Protein AF-A0A2G9TX08-F1 (afdb_monomer_lite)

Structure (mmCIF, N/CA/C/O backbone):
data_AF-A0A2G9TX08-F1
#
_entry.id   AF-A0A2G9TX08-F1
#
loop_
_atom_site.group_PDB
_atom_site.id
_atom_site.type_symbol
_atom_site.label_atom_id
_atom_site.label_alt_id
_atom_site.label_comp_id
_atom_site.label_asym_id
_atom_site.label_entity_id
_atom_site.label_seq_id
_atom_site.pdbx_PDB_ins_code
_atom_site.Cartn_x
_atom_site.Cartn_y
_atom_site.Cartn_z
_atom_site.occupancy
_atom_site.B_iso_or_equiv
_atom_site.auth_seq_id
_atom_site.auth_comp_id
_atom_site.auth_asym_id
_atom_site.auth_atom_id
_atom_site.pdbx_PDB_model_num
ATOM 1 N N . MET A 1 1 ? -85.933 -16.793 65.137 1.00 35.66 1 MET A N 1
ATOM 2 C CA . MET A 1 1 ? -84.824 -17.596 64.568 1.00 35.66 1 MET A CA 1
ATOM 3 C C . MET A 1 1 ? -83.560 -16.739 64.483 1.00 35.66 1 MET A C 1
ATOM 5 O O . MET A 1 1 ? -83.679 -15.521 64.535 1.00 35.66 1 MET A O 1
ATOM 9 N N . LEU A 1 2 ? -82.386 -17.382 64.434 1.00 29.38 2 LEU A N 1
ATOM 10 C CA . LEU A 1 2 ? -81.025 -16.798 64.407 1.00 29.38 2 LEU A CA 1
ATOM 11 C C . LEU A 1 2 ? -80.856 -15.739 63.287 1.00 29.38 2 LEU A C 1
ATOM 13 O O . LEU A 1 2 ? -81.513 -15.884 62.264 1.00 29.38 2 LEU A O 1
ATOM 17 N N . THR A 1 3 ? -80.125 -14.612 63.359 1.00 31.31 3 THR A N 1
ATOM 18 C CA . THR A 1 3 ? -78.886 -14.117 64.031 1.00 31.31 3 THR A CA 1
ATOM 19 C C . THR A 1 3 ? -77.542 -14.319 63.291 1.00 31.31 3 THR A C 1
ATOM 21 O O . THR A 1 3 ? -77.166 -15.434 62.957 1.00 31.31 3 THR A O 1
ATOM 24 N N . ARG A 1 4 ? -76.768 -13.208 63.199 1.00 29.50 4 ARG A N 1
ATOM 25 C CA . ARG A 1 4 ? -75.303 -13.067 62.929 1.00 29.50 4 ARG A CA 1
ATOM 26 C C . ARG A 1 4 ? -74.755 -13.414 61.516 1.00 29.50 4 ARG A C 1
ATOM 28 O O . ARG A 1 4 ? -75.403 -14.120 60.770 1.00 29.50 4 ARG A O 1
ATOM 35 N N . SER A 1 5 ? -73.528 -13.020 61.104 1.00 29.58 5 SER A N 1
ATOM 36 C CA . SER A 1 5 ? -72.662 -11.830 61.362 1.00 29.58 5 SER A CA 1
ATOM 37 C C . SER A 1 5 ? -71.305 -11.946 60.609 1.00 29.58 5 SER A C 1
ATOM 39 O O . SER A 1 5 ? -70.782 -13.043 60.487 1.00 29.58 5 SER A O 1
ATOM 41 N N . LYS A 1 6 ? -70.678 -10.800 60.277 1.00 34.03 6 LYS A N 1
ATOM 42 C CA . LYS A 1 6 ? -69.210 -10.529 60.253 1.00 34.03 6 LYS A CA 1
ATOM 43 C C . LYS A 1 6 ? -68.231 -11.185 59.235 1.00 34.03 6 LYS A C 1
ATOM 45 O O . LYS A 1 6 ? -67.780 -12.306 59.393 1.00 34.03 6 LYS A O 1
ATOM 50 N N . THR A 1 7 ? -67.714 -10.313 58.355 1.00 31.27 7 THR A N 1
ATOM 51 C CA . THR A 1 7 ? -66.289 -9.904 58.164 1.00 31.27 7 THR A CA 1
ATOM 52 C C . THR A 1 7 ? -65.115 -10.894 57.987 1.00 31.27 7 THR A C 1
ATOM 54 O O . THR A 1 7 ? -64.834 -11.693 58.869 1.00 31.27 7 THR A O 1
ATOM 57 N N . LYS A 1 8 ? -64.245 -10.504 57.028 1.00 33.94 8 LYS A N 1
ATOM 58 C CA . LYS A 1 8 ? -62.774 -10.709 56.915 1.00 33.94 8 LYS A CA 1
ATOM 59 C C . LYS A 1 8 ? -62.247 -12.115 56.581 1.00 33.94 8 LYS A C 1
ATOM 61 O O . LYS A 1 8 ? -62.341 -13.030 57.383 1.00 33.94 8 LYS A O 1
ATOM 66 N N . ASN A 1 9 ? -61.431 -12.174 55.522 1.00 36.00 9 ASN A N 1
ATOM 67 C CA . ASN A 1 9 ? -60.083 -12.745 55.638 1.00 36.00 9 ASN A CA 1
ATOM 68 C C . ASN A 1 9 ? -59.109 -12.107 54.629 1.00 36.00 9 ASN A C 1
ATOM 70 O O . ASN A 1 9 ? -59.187 -12.339 53.428 1.00 36.00 9 ASN A O 1
ATOM 74 N N . ALA A 1 10 ? -58.191 -11.277 55.135 1.00 36.75 10 ALA A N 1
ATOM 75 C CA . ALA A 1 10 ? -57.153 -10.581 54.362 1.00 36.75 10 ALA A CA 1
ATOM 76 C C . ALA A 1 10 ? -55.780 -11.279 54.494 1.00 36.75 10 ALA A C 1
ATOM 78 O O . ALA A 1 10 ? -54.740 -10.629 54.525 1.00 36.75 10 ALA A O 1
ATOM 79 N N . SER A 1 11 ? -55.788 -12.604 54.648 1.00 38.69 11 SER A N 1
ATOM 80 C CA . SER A 1 11 ? -54.646 -13.413 55.100 1.00 38.69 11 SER A CA 1
ATOM 81 C C . SER A 1 11 ? -53.887 -14.137 53.980 1.00 38.69 11 SER A C 1
ATOM 83 O O . SER A 1 11 ? -52.710 -14.441 54.148 1.00 38.69 11 SER A O 1
ATOM 85 N N . LEU A 1 12 ? -54.510 -14.370 52.819 1.00 37.16 12 LEU A N 1
ATOM 86 C CA . LEU A 1 12 ? -53.897 -15.138 51.722 1.00 37.16 12 LEU A CA 1
ATOM 87 C C . LEU A 1 12 ? -52.851 -14.360 50.905 1.00 37.16 12 LEU A C 1
ATOM 89 O O . LEU A 1 12 ? -51.905 -14.963 50.409 1.00 37.16 12 LEU A O 1
ATOM 93 N N . LEU A 1 13 ? -52.959 -13.029 50.807 1.00 38.59 13 LEU A N 1
ATOM 94 C CA . LEU A 1 13 ? -51.981 -12.221 50.060 1.00 38.59 13 LEU A CA 1
ATOM 95 C C . LEU A 1 13 ? -50.681 -11.968 50.849 1.00 38.59 13 LEU A C 1
ATOM 97 O O . LEU A 1 13 ? -49.645 -11.694 50.254 1.00 38.59 13 LEU A O 1
ATOM 101 N N . PHE A 1 14 ? -50.722 -12.065 52.182 1.00 36.84 14 PHE A N 1
ATOM 102 C CA . PHE A 1 14 ? -49.562 -11.790 53.039 1.00 36.84 14 PHE A CA 1
ATOM 103 C C . PHE A 1 14 ? -48.620 -12.999 53.165 1.00 36.84 14 PHE A C 1
ATOM 105 O O . PHE A 1 14 ? -47.408 -12.829 53.270 1.00 36.84 14 PHE A O 1
ATOM 112 N N . LEU A 1 15 ? -49.153 -14.225 53.092 1.00 35.34 15 LEU A N 1
ATOM 113 C CA . LEU A 1 15 ? -48.360 -15.459 53.183 1.00 35.34 15 LEU A CA 1
ATOM 114 C C . LEU A 1 15 ? -47.518 -15.734 51.924 1.00 35.34 15 LEU A C 1
ATOM 116 O O . LEU A 1 15 ? -46.418 -16.269 52.036 1.00 35.34 15 LEU A O 1
ATOM 120 N N . ALA A 1 16 ? -47.969 -15.295 50.744 1.00 38.03 16 ALA A N 1
ATOM 121 C CA . ALA A 1 16 ? -47.205 -15.423 49.499 1.00 38.03 16 ALA A CA 1
ATOM 122 C C . ALA A 1 16 ? -45.950 -14.522 49.445 1.00 38.03 16 ALA A C 1
ATOM 124 O O . ALA A 1 16 ? -45.024 -14.805 48.691 1.00 38.03 16 ALA A O 1
ATOM 125 N N . ILE A 1 17 ? -45.903 -13.448 50.244 1.00 39.66 17 ILE A N 1
ATOM 126 C CA . ILE A 1 17 ? -44.791 -12.480 50.257 1.00 39.66 17 ILE A CA 1
ATOM 127 C C . ILE A 1 17 ? -43.655 -12.933 51.193 1.00 39.66 17 ILE A C 1
ATOM 129 O O . ILE A 1 17 ? -42.495 -12.605 50.961 1.00 39.66 17 ILE A O 1
ATOM 133 N N . VAL A 1 18 ? -43.959 -13.725 52.227 1.00 34.97 18 VAL A N 1
ATOM 134 C CA . VAL A 1 18 ? -42.965 -14.181 53.219 1.00 34.97 18 VAL A CA 1
ATOM 135 C C . VAL A 1 18 ? -42.190 -15.421 52.743 1.00 34.97 18 VAL A C 1
ATOM 137 O O . VAL A 1 18 ? -41.016 -15.572 53.072 1.00 34.97 18 VAL A O 1
ATOM 140 N N . ALA A 1 19 ? -42.795 -16.273 51.908 1.00 32.84 19 ALA A N 1
ATOM 141 C CA . ALA A 1 19 ? -42.198 -17.537 51.459 1.00 32.84 19 ALA A CA 1
ATOM 142 C C . ALA A 1 19 ? -40.982 -17.402 50.510 1.00 32.84 19 ALA A C 1
ATOM 144 O O . ALA A 1 19 ? -40.309 -18.393 50.250 1.00 32.84 19 ALA A O 1
ATOM 145 N N . VAL A 1 20 ? -40.678 -16.199 50.005 1.00 35.81 20 VAL A N 1
ATOM 146 C CA . VAL A 1 20 ? -39.553 -15.943 49.073 1.00 35.81 20 VAL A CA 1
ATOM 147 C C . VAL A 1 20 ? -38.350 -15.276 49.774 1.00 35.81 20 VAL A C 1
ATOM 149 O O . VAL A 1 20 ? -37.305 -15.074 49.167 1.00 35.81 20 VAL A O 1
ATOM 152 N N . ILE A 1 21 ? -38.454 -14.956 51.071 1.00 34.09 21 ILE A N 1
ATOM 153 C CA . ILE A 1 21 ? -37.429 -14.180 51.802 1.00 34.09 21 ILE A CA 1
ATOM 154 C C . ILE A 1 21 ? -36.382 -15.070 52.512 1.00 34.09 21 ILE A C 1
ATOM 156 O O . ILE A 1 21 ? -35.344 -14.569 52.940 1.00 34.09 21 ILE A O 1
ATOM 160 N N . VAL A 1 22 ? -36.579 -16.394 52.590 1.00 32.12 22 VAL A N 1
ATOM 161 C CA . VAL A 1 22 ? -35.654 -17.318 53.286 1.00 32.12 22 VAL A CA 1
ATOM 162 C C . VAL A 1 22 ? -35.057 -18.359 52.333 1.00 32.12 22 VAL A C 1
ATOM 164 O O . VAL A 1 22 ? -35.366 -19.545 52.370 1.00 32.12 22 VAL A O 1
ATOM 167 N N . SER A 1 23 ? -34.165 -17.895 51.462 1.00 34.34 23 SER A N 1
ATOM 168 C CA . SER A 1 23 ? -33.166 -18.711 50.749 1.00 34.34 23 SER A CA 1
ATOM 169 C C . SER A 1 23 ? -31.952 -17.829 50.449 1.00 34.34 23 SER A C 1
ATOM 171 O O . SER A 1 23 ? -31.636 -17.523 49.303 1.00 34.34 23 SER A O 1
ATOM 173 N N . GLY A 1 24 ? -31.334 -17.309 51.511 1.00 31.78 24 GLY A N 1
ATOM 174 C CA . GLY A 1 24 ? -30.224 -16.370 51.392 1.00 31.78 24 GLY A CA 1
ATOM 175 C C . GLY A 1 24 ? -28.924 -17.061 50.989 1.00 31.78 24 GLY A C 1
ATOM 176 O O . GLY A 1 24 ? -28.451 -17.934 51.709 1.00 31.78 24 GLY A O 1
ATOM 177 N N . CYS A 1 25 ? -28.312 -16.599 49.898 1.00 25.61 25 CYS A N 1
ATOM 178 C CA . CYS A 1 25 ? -26.883 -16.768 49.648 1.00 25.61 25 CYS A CA 1
ATOM 179 C C . CYS A 1 25 ? -26.328 -15.550 48.887 1.00 25.61 25 CYS A C 1
ATOM 181 O O . CYS A 1 25 ? -26.504 -15.428 47.684 1.00 25.61 25 CYS A O 1
ATOM 183 N N . ASN A 1 26 ? -25.699 -14.658 49.657 1.00 29.59 26 ASN A N 1
ATOM 184 C CA . ASN A 1 26 ? -24.577 -13.751 49.369 1.00 29.59 26 ASN A CA 1
ATOM 185 C C . ASN A 1 26 ? -24.415 -13.049 47.998 1.00 29.59 26 ASN A C 1
ATOM 187 O O . ASN A 1 26 ? -24.447 -13.622 46.919 1.00 29.59 26 ASN A O 1
ATOM 191 N N . ALA A 1 27 ? -24.080 -11.766 48.107 1.00 32.84 27 ALA A N 1
ATOM 192 C CA . ALA A 1 27 ? -23.813 -10.797 47.048 1.00 32.84 27 ALA A CA 1
ATOM 193 C C . ALA A 1 27 ? -22.311 -10.595 46.738 1.00 32.84 27 ALA A C 1
ATOM 195 O O . ALA A 1 27 ? -21.578 -10.484 47.718 1.00 32.84 27 ALA A O 1
ATOM 196 N N . SER A 1 28 ? -21.891 -10.368 45.466 1.00 33.25 28 SER A N 1
ATOM 197 C CA . SER A 1 28 ? -20.839 -9.367 45.087 1.00 33.25 28 SER A CA 1
ATOM 198 C C . SER A 1 28 ? -20.455 -9.242 43.573 1.00 33.25 28 SER A C 1
ATOM 200 O O . SER A 1 28 ? -20.290 -10.241 42.880 1.00 33.25 28 SER A O 1
ATOM 202 N N . ASP A 1 29 ? -20.203 -7.987 43.128 1.00 29.42 29 ASP A N 1
ATOM 203 C CA . ASP A 1 29 ? -19.633 -7.400 41.859 1.00 29.42 29 ASP A CA 1
ATOM 204 C C . ASP A 1 29 ? -20.434 -6.876 40.606 1.00 29.42 29 ASP A C 1
ATOM 206 O O . ASP A 1 29 ? -20.090 -7.205 39.479 1.00 29.42 29 ASP A O 1
ATOM 210 N N . ALA A 1 30 ? -21.435 -5.974 40.701 1.00 37.84 30 ALA A N 1
ATOM 211 C CA . ALA A 1 30 ? -22.113 -5.351 39.550 1.00 37.84 30 ALA A CA 1
ATOM 212 C C . ALA A 1 30 ? -21.358 -4.094 39.141 1.00 37.84 30 ALA A C 1
ATOM 214 O O . ALA A 1 30 ? -21.137 -3.183 39.944 1.00 37.84 30 ALA A O 1
ATOM 215 N N . ALA A 1 31 ? -21.000 -4.047 37.864 1.00 37.88 31 ALA A N 1
ATOM 216 C CA . ALA A 1 31 ? -20.229 -2.962 37.296 1.00 37.88 31 ALA A CA 1
ATOM 217 C C . ALA A 1 31 ? -20.946 -1.610 37.442 1.00 37.88 31 ALA A C 1
ATOM 219 O O . ALA A 1 31 ? -22.091 -1.437 37.014 1.00 37.88 31 ALA A O 1
ATOM 220 N N . ILE A 1 32 ? -20.223 -0.609 37.954 1.00 46.59 32 ILE A N 1
ATOM 221 C CA . ILE A 1 32 ? -20.614 0.794 37.805 1.00 46.59 32 ILE A CA 1
ATOM 222 C C . ILE A 1 32 ? -20.633 1.088 36.305 1.00 46.59 32 ILE A C 1
ATOM 224 O O . ILE A 1 32 ? -19.588 1.169 35.658 1.00 46.59 32 ILE A O 1
ATOM 228 N N . ASN A 1 33 ? -21.832 1.224 35.742 1.00 57.09 33 ASN A N 1
ATOM 229 C CA . ASN A 1 33 ? -22.000 1.452 34.318 1.00 57.09 33 ASN A CA 1
ATOM 230 C C . ASN A 1 33 ? -21.552 2.878 33.953 1.00 57.09 33 ASN A C 1
ATOM 232 O O . ASN A 1 33 ? -22.323 3.835 34.016 1.00 57.09 33 ASN A O 1
ATOM 236 N N . THR A 1 34 ? -20.285 3.008 33.561 1.00 70.38 34 THR A N 1
ATOM 237 C CA . THR A 1 34 ? -19.674 4.252 33.073 1.00 70.38 34 THR A CA 1
ATOM 238 C C . THR A 1 34 ? -20.111 4.615 31.651 1.00 70.38 34 THR A C 1
ATOM 240 O O . THR A 1 34 ? -19.678 5.642 31.126 1.00 70.38 34 THR A O 1
ATOM 243 N N . LYS A 1 35 ? -20.983 3.823 31.012 1.00 76.12 35 LYS A N 1
ATOM 244 C CA . LYS A 1 35 ? -21.554 4.152 29.704 1.00 76.12 35 LYS A CA 1
ATOM 245 C C . LYS A 1 35 ? -22.527 5.327 29.833 1.00 76.12 35 LYS A C 1
ATOM 247 O O . LYS A 1 35 ? -23.321 5.398 30.772 1.00 76.12 35 LYS A O 1
ATOM 252 N N . CYS A 1 36 ? -22.494 6.260 28.887 1.00 74.81 36 CYS A N 1
ATOM 253 C CA . CYS A 1 36 ? -23.389 7.407 28.903 1.00 74.81 36 CYS A CA 1
ATOM 254 C C . CYS A 1 36 ? -24.855 6.970 28.782 1.00 74.81 36 CYS A C 1
ATOM 256 O O . CYS A 1 36 ? -25.166 6.075 27.990 1.00 74.81 36 CYS A O 1
ATOM 258 N N . PRO A 1 37 ? -25.777 7.642 29.497 1.00 74.00 37 PRO A N 1
ATOM 259 C CA . PRO A 1 37 ? -27.200 7.388 29.352 1.00 74.00 37 PRO A CA 1
ATOM 260 C C . PRO A 1 37 ? -27.654 7.649 27.908 1.00 74.00 37 PRO A C 1
ATOM 262 O O . PRO A 1 37 ? -27.184 8.572 27.230 1.00 74.00 37 PRO A O 1
ATOM 265 N N . THR A 1 38 ? -28.587 6.823 27.443 1.00 65.00 38 THR A N 1
ATOM 266 C CA . THR A 1 38 ? -29.202 6.907 26.109 1.00 65.00 38 THR A CA 1
ATOM 267 C C . THR A 1 38 ? -30.259 8.010 26.004 1.00 65.00 38 THR A C 1
ATOM 269 O O . THR A 1 38 ? -30.729 8.290 24.905 1.00 65.00 38 THR A O 1
ATOM 272 N N . SER A 1 39 ? -30.613 8.669 27.114 1.00 59.59 39 SER A N 1
ATOM 273 C CA . SER A 1 39 ? -31.535 9.805 27.125 1.00 59.59 39 SER A CA 1
ATOM 274 C C . SER A 1 39 ? -30.992 10.986 26.313 1.00 59.59 39 SER A C 1
ATOM 276 O O . SER A 1 39 ? -29.858 11.435 26.488 1.00 59.59 39 SER A O 1
ATOM 278 N N . ILE A 1 40 ? -31.838 11.495 25.417 1.00 54.06 40 ILE A N 1
ATOM 279 C CA . ILE A 1 40 ? -31.520 12.575 24.469 1.00 54.06 40 ILE A CA 1
ATOM 280 C C . ILE A 1 40 ? -31.445 13.949 25.172 1.00 54.06 40 ILE A C 1
ATOM 282 O O . ILE A 1 40 ? -30.819 14.869 24.660 1.00 54.06 40 ILE A O 1
ATOM 286 N N . SER A 1 41 ? -32.034 14.085 26.366 1.00 52.31 41 SER A N 1
ATOM 287 C CA . SER A 1 41 ? -32.156 15.347 27.114 1.00 52.31 41 SER A CA 1
ATOM 288 C C . SER A 1 41 ? -30.873 15.855 27.786 1.00 52.31 41 SER A C 1
ATOM 290 O O . SER A 1 41 ? -30.861 16.982 28.273 1.00 52.31 41 SER A O 1
ATOM 292 N N . ILE A 1 42 ? -29.801 15.059 27.843 1.00 60.66 42 ILE A N 1
ATOM 293 C CA . ILE A 1 42 ? -28.579 15.413 28.581 1.00 60.66 42 ILE A CA 1
ATOM 294 C C . ILE A 1 42 ? -27.521 15.952 27.616 1.00 60.66 42 ILE A C 1
ATOM 296 O O . ILE A 1 42 ? -27.054 15.233 26.729 1.00 60.66 42 ILE A O 1
ATOM 300 N N . VAL A 1 43 ? -27.095 17.201 27.831 1.00 62.12 43 VAL A N 1
ATOM 301 C CA . VAL A 1 43 ? -26.018 17.840 27.061 1.00 62.12 43 VAL A CA 1
ATOM 302 C C . VAL A 1 43 ? -24.696 17.110 27.325 1.00 62.12 43 VAL A C 1
ATOM 304 O O . VAL A 1 43 ? -24.166 17.124 28.434 1.00 62.12 43 VAL A O 1
ATOM 307 N N . LYS A 1 44 ? -24.162 16.458 26.288 1.00 71.88 44 LYS A N 1
ATOM 308 C CA . LYS A 1 44 ? -22.901 15.703 26.320 1.00 71.88 44 LYS A CA 1
ATOM 309 C C . LYS A 1 44 ? -21.770 16.571 25.778 1.00 71.88 44 LYS A C 1
ATOM 311 O O . LYS A 1 44 ? -21.669 16.760 24.568 1.00 71.88 44 LYS A O 1
ATOM 316 N N . LYS A 1 45 ? -20.890 17.064 26.652 1.00 76.56 45 LYS A N 1
ATOM 317 C CA . LYS A 1 45 ? -19.656 17.742 26.235 1.00 76.56 45 LYS A CA 1
ATOM 318 C C . LYS A 1 45 ? -18.565 16.695 26.031 1.00 76.56 45 LYS A C 1
ATOM 320 O O . LYS A 1 45 ? -17.958 16.250 27.001 1.00 76.56 45 LYS A O 1
ATOM 325 N N . ILE A 1 46 ? -18.334 16.282 24.785 1.00 76.75 46 ILE A N 1
ATOM 326 C CA . ILE A 1 46 ? -17.237 15.364 24.440 1.00 76.75 46 ILE A CA 1
ATOM 327 C C . ILE A 1 46 ? -15.903 16.011 24.849 1.00 76.75 46 ILE A C 1
ATOM 329 O O . ILE A 1 46 ? -15.630 17.158 24.495 1.00 76.75 46 ILE A O 1
ATOM 333 N N . ILE A 1 47 ? -15.102 15.276 25.623 1.00 76.31 47 ILE A N 1
ATOM 334 C CA . ILE A 1 47 ? -13.765 15.682 26.090 1.00 76.31 47 ILE A CA 1
ATOM 335 C C . ILE A 1 47 ? -12.645 14.864 25.438 1.00 76.31 47 ILE A C 1
ATOM 337 O O . ILE A 1 47 ? -11.513 15.328 25.358 1.00 76.31 47 ILE A O 1
ATOM 341 N N . TYR A 1 48 ? -12.965 13.660 24.962 1.00 80.38 48 TYR A N 1
ATOM 342 C CA . TYR A 1 48 ? -12.060 12.761 24.257 1.00 80.38 48 TYR A CA 1
ATOM 343 C C . TYR A 1 48 ? -12.862 11.905 23.279 1.00 80.38 48 TYR A C 1
ATOM 345 O O . TYR A 1 48 ? -14.002 11.539 23.566 1.00 80.38 48 TYR A O 1
ATOM 353 N N . ALA A 1 49 ? -12.248 11.542 22.161 1.00 82.25 49 ALA A N 1
ATOM 354 C CA . ALA A 1 49 ? -12.684 10.427 21.340 1.00 82.25 49 ALA A CA 1
ATOM 355 C C . ALA A 1 49 ? -11.487 9.819 20.620 1.00 82.25 49 ALA A C 1
ATOM 357 O O . ALA A 1 49 ? -10.519 10.532 20.324 1.00 82.25 49 ALA A O 1
ATOM 358 N N . ASP A 1 50 ? -11.597 8.531 20.304 1.00 82.06 50 ASP A N 1
ATOM 359 C CA . ASP A 1 50 ? -10.699 7.876 19.361 1.00 82.06 50 ASP A CA 1
ATOM 360 C C . ASP A 1 50 ? -10.690 8.639 18.034 1.00 82.06 50 ASP A C 1
ATOM 362 O O . ASP A 1 50 ? -11.714 9.150 17.585 1.00 82.06 50 ASP A O 1
ATOM 366 N N . GLN A 1 51 ? -9.529 8.717 17.393 1.00 83.75 51 GLN A N 1
ATOM 367 C CA . GLN A 1 51 ? -9.354 9.433 16.132 1.00 83.75 51 GLN A CA 1
ATOM 368 C C . GLN A 1 51 ? -8.940 8.450 15.041 1.00 83.75 51 GLN A C 1
ATOM 370 O O . GLN A 1 51 ? -8.233 7.476 15.298 1.00 83.75 51 GLN A O 1
ATOM 375 N N . CYS A 1 52 ? -9.329 8.740 13.803 1.00 83.75 52 CYS A N 1
ATOM 376 C CA . CYS A 1 52 ? -8.864 8.038 12.611 1.00 83.75 52 CYS A CA 1
ATOM 377 C C . CYS A 1 52 ? -9.203 6.537 12.534 1.00 83.75 52 CYS A C 1
ATOM 379 O O . CYS A 1 52 ? -8.477 5.777 11.897 1.00 83.75 52 CYS A O 1
ATOM 381 N N . MET A 1 53 ? -10.345 6.129 13.096 1.00 83.88 53 MET A N 1
ATOM 382 C CA . MET A 1 53 ? -10.905 4.776 12.968 1.00 83.88 53 MET A CA 1
ATOM 383 C C . MET A 1 53 ? -12.417 4.794 12.687 1.00 83.88 53 MET A C 1
ATOM 385 O O . MET A 1 53 ? -13.087 5.789 12.953 1.00 83.88 53 MET A O 1
ATOM 389 N N . GLU A 1 54 ? -12.963 3.709 12.126 1.00 83.56 54 GLU A N 1
ATOM 390 C CA . GLU A 1 54 ? -14.395 3.591 11.778 1.00 83.56 54 GLU A CA 1
ATOM 391 C C . GLU A 1 54 ? -15.295 3.382 13.011 1.00 83.56 54 GLU A C 1
ATOM 393 O O . GLU A 1 54 ? -16.412 3.892 13.063 1.00 83.56 54 GLU A O 1
ATOM 398 N N . LYS A 1 55 ? -14.808 2.635 14.009 1.00 85.44 55 LYS A N 1
ATOM 399 C CA . LYS A 1 55 ? -15.494 2.313 15.269 1.00 85.44 55 LYS A CA 1
ATOM 400 C C . LYS A 1 55 ? -14.546 2.592 16.425 1.00 85.44 55 LYS A C 1
ATOM 402 O O . LYS A 1 55 ? -13.417 2.118 16.380 1.00 85.44 55 LYS A O 1
ATOM 407 N N . GLY A 1 56 ? -15.023 3.293 17.445 1.00 84.44 56 GLY A N 1
ATOM 408 C CA . GLY A 1 56 ? -14.248 3.649 18.632 1.00 84.44 56 GLY A CA 1
ATOM 409 C C . GLY A 1 56 ? -15.147 4.118 19.773 1.00 84.44 56 GLY A C 1
ATOM 410 O O . GLY A 1 56 ? -16.367 3.935 19.736 1.00 84.44 56 GLY A O 1
ATOM 411 N N . ILE A 1 57 ? -14.555 4.738 20.786 1.00 84.44 57 ILE A N 1
ATOM 412 C CA . ILE A 1 57 ? -15.245 5.338 21.927 1.00 84.44 57 ILE A CA 1
ATOM 413 C C . ILE A 1 57 ? -15.078 6.858 21.951 1.00 84.44 57 ILE A C 1
ATOM 415 O O . ILE A 1 57 ? -14.063 7.412 21.532 1.00 84.44 57 ILE A O 1
ATOM 419 N N . ALA A 1 58 ? -16.073 7.538 22.514 1.00 82.81 58 ALA A N 1
ATOM 420 C CA . ALA A 1 58 ? -15.944 8.905 22.995 1.00 82.81 58 ALA A CA 1
ATOM 421 C C . ALA A 1 58 ? -16.241 8.969 24.488 1.00 82.81 58 ALA A C 1
ATOM 423 O O . ALA A 1 58 ? -17.137 8.283 24.979 1.00 82.81 58 ALA A O 1
ATOM 424 N N . VAL A 1 59 ? -15.515 9.831 25.195 1.00 83.69 59 VAL A N 1
ATOM 425 C CA . VAL A 1 59 ? -15.772 10.199 26.587 1.00 83.69 59 VAL A CA 1
ATOM 426 C C . VAL A 1 59 ? -16.368 11.600 26.601 1.00 83.69 59 VAL A C 1
ATOM 428 O O . VAL A 1 59 ? -15.802 12.538 26.035 1.00 83.69 59 VAL A O 1
ATOM 431 N N . ALA A 1 60 ? -17.508 11.755 27.265 1.00 81.94 60 ALA A N 1
ATOM 432 C CA . ALA A 1 60 ? -18.158 13.038 27.480 1.00 81.94 60 ALA A CA 1
ATOM 433 C C . ALA A 1 60 ? -18.302 13.345 28.970 1.00 81.94 60 ALA A C 1
ATOM 435 O O . ALA A 1 60 ? -18.603 12.464 29.776 1.00 81.94 60 ALA A O 1
ATOM 436 N N . SER A 1 61 ? -18.143 14.621 29.310 1.00 82.81 61 SER A N 1
ATOM 437 C CA . SER A 1 61 ? -18.672 15.177 30.549 1.00 82.81 61 SER A CA 1
ATOM 438 C C . SER A 1 61 ? -20.167 15.436 30.372 1.00 82.81 61 SER A C 1
ATOM 440 O O . SER A 1 61 ? -20.594 16.021 29.369 1.00 82.81 61 SER A O 1
ATOM 442 N N . ILE A 1 62 ? -20.958 14.978 31.338 1.00 78.38 62 ILE A N 1
ATOM 443 C CA . ILE A 1 62 ? -22.392 15.243 31.435 1.00 78.38 62 ILE A CA 1
ATOM 444 C C . ILE A 1 62 ? -22.710 15.928 32.763 1.00 78.38 62 ILE A C 1
ATOM 446 O O . ILE A 1 62 ? -22.278 15.487 33.832 1.00 78.38 62 ILE A O 1
ATOM 450 N N . THR A 1 63 ? -23.504 16.991 32.691 1.00 70.00 63 THR A N 1
ATOM 451 C CA . THR A 1 63 ? -24.146 17.636 33.840 1.00 70.00 63 THR A CA 1
ATOM 452 C C . THR A 1 63 ? -25.504 16.984 34.100 1.00 70.00 63 THR A C 1
ATOM 454 O O . THR A 1 63 ? -26.283 16.749 33.176 1.00 70.00 63 THR A O 1
ATOM 457 N N . GLY A 1 64 ? -25.784 16.637 35.359 1.00 59.59 64 GLY A N 1
ATOM 458 C CA . GLY A 1 64 ? -27.107 16.150 35.767 1.00 59.59 64 GLY A CA 1
ATOM 459 C C . GLY A 1 64 ? -28.129 17.285 35.896 1.00 59.59 64 GLY A C 1
ATOM 460 O O . GLY A 1 64 ? -27.749 18.431 36.117 1.00 59.59 64 GLY A O 1
ATOM 461 N N . GLU A 1 65 ? -29.424 16.957 35.835 1.00 53.03 65 GLU A N 1
ATOM 462 C CA . GLU A 1 65 ? -30.538 17.930 35.903 1.00 53.03 65 GLU A CA 1
ATOM 463 C C . GLU A 1 65 ? -30.574 18.775 37.197 1.00 53.03 65 GLU A C 1
ATOM 465 O O . GLU A 1 65 ? -31.205 19.826 37.214 1.00 53.03 65 GLU A O 1
ATOM 470 N N . ASN A 1 66 ? -29.848 18.368 38.248 1.00 49.25 66 ASN A N 1
ATOM 471 C CA . ASN A 1 66 ? -29.720 19.091 39.523 1.00 49.25 66 ASN A CA 1
ATOM 472 C C . ASN A 1 66 ? -28.367 19.826 39.700 1.00 49.25 66 ASN A C 1
ATOM 474 O O . ASN A 1 66 ? -27.972 20.090 40.828 1.00 49.25 66 ASN A O 1
ATOM 478 N N . ASN A 1 67 ? -27.641 20.132 38.616 1.00 52.09 67 ASN A N 1
ATOM 479 C CA . ASN A 1 67 ? -26.418 20.967 38.546 1.00 52.09 67 ASN A CA 1
ATOM 480 C C . ASN A 1 67 ? -25.154 20.578 39.360 1.00 52.09 67 ASN A C 1
ATOM 482 O O . ASN A 1 67 ? -24.064 20.968 38.950 1.00 52.09 67 ASN A O 1
ATOM 486 N N . ASP A 1 68 ? -25.230 19.790 40.436 1.00 52.97 68 ASP A N 1
ATOM 487 C CA . ASP A 1 68 ? -24.136 19.723 41.428 1.00 52.97 68 ASP A CA 1
ATOM 488 C C . ASP A 1 68 ? -22.999 18.717 41.167 1.00 52.97 68 ASP A C 1
ATOM 490 O O . ASP A 1 68 ? -21.997 18.734 41.884 1.00 52.97 68 ASP A O 1
ATOM 494 N N . LYS A 1 69 ? -23.093 17.829 40.164 1.00 54.78 69 LYS A N 1
ATOM 495 C CA . LYS A 1 69 ? -21.976 16.930 39.794 1.00 54.78 69 LYS A CA 1
ATOM 496 C C . LYS A 1 69 ? -21.844 16.750 38.284 1.00 54.78 69 LYS A C 1
ATOM 498 O O . LYS A 1 69 ? -22.705 16.146 37.642 1.00 54.78 69 LYS A O 1
ATOM 503 N N . GLN A 1 70 ? -20.721 17.216 37.735 1.00 64.06 70 GLN A N 1
ATOM 504 C CA . GLN A 1 70 ? -20.219 16.728 36.450 1.00 64.06 70 GLN A CA 1
ATOM 505 C C . GLN A 1 70 ? -19.739 15.287 36.633 1.00 64.06 70 GLN A C 1
ATOM 507 O O . GLN A 1 70 ? -19.044 14.984 37.601 1.00 64.06 70 GLN A O 1
ATOM 512 N N . ARG A 1 71 ? -20.094 14.398 35.704 1.00 74.81 71 ARG A N 1
ATOM 513 C CA . ARG A 1 71 ? -19.540 13.039 35.649 1.00 74.81 71 ARG A CA 1
ATOM 514 C C . ARG A 1 71 ? -19.083 12.712 34.237 1.00 74.81 71 ARG A C 1
ATOM 516 O O . ARG A 1 71 ? -19.731 13.108 33.269 1.00 74.81 71 ARG A O 1
ATOM 523 N N . LEU A 1 72 ? -17.986 11.972 34.134 1.00 78.12 72 LEU A N 1
ATOM 524 C CA . LEU A 1 72 ? -17.519 11.433 32.863 1.00 78.12 72 LEU A CA 1
ATOM 525 C C . LEU A 1 72 ? -18.253 10.131 32.546 1.00 78.12 72 LEU A C 1
ATOM 527 O O . LEU A 1 72 ? -18.512 9.314 33.431 1.00 78.12 72 LEU A O 1
ATOM 531 N N . CYS A 1 73 ? -18.587 9.942 31.277 1.00 81.69 73 CYS A N 1
ATOM 532 C CA . CYS A 1 73 ? -19.139 8.700 30.764 1.00 81.69 73 CYS A CA 1
ATOM 533 C C . CYS A 1 73 ? -18.624 8.434 29.348 1.00 81.69 73 CYS A C 1
ATOM 535 O O . CYS A 1 73 ? -18.285 9.373 28.626 1.00 81.69 73 CYS A O 1
ATOM 537 N N . TRP A 1 74 ? -18.575 7.168 28.936 1.00 85.31 74 TRP A N 1
ATOM 538 C CA . TRP A 1 74 ? -18.156 6.776 27.589 1.00 85.31 74 TRP A CA 1
ATOM 539 C C . TRP A 1 74 ? -19.333 6.297 26.738 1.00 85.31 74 TRP A C 1
ATOM 541 O O . TRP A 1 74 ? -20.334 5.802 27.249 1.00 85.31 74 TRP A O 1
ATOM 551 N N . PHE A 1 75 ? -19.242 6.405 25.421 1.00 82.75 75 PHE A N 1
ATOM 552 C CA . PHE A 1 75 ? -20.194 5.777 24.509 1.00 82.75 75 PHE A CA 1
ATOM 553 C C . PHE A 1 75 ? -19.496 5.363 23.212 1.00 82.75 75 PHE A C 1
ATOM 555 O O . PHE A 1 75 ? -18.544 6.028 22.801 1.00 82.75 75 PHE A O 1
ATOM 562 N N . PRO A 1 76 ? -19.931 4.263 22.573 1.00 83.56 76 PRO A N 1
ATOM 563 C CA . PRO A 1 76 ? -19.395 3.877 21.279 1.00 83.56 76 PRO A CA 1
ATOM 564 C C . PRO A 1 76 ? -19.817 4.894 20.214 1.00 83.56 76 PRO A C 1
ATOM 566 O O . PRO A 1 76 ? -20.970 5.330 20.188 1.00 83.56 76 PRO A O 1
ATOM 569 N N . ILE A 1 77 ? -18.890 5.230 19.323 1.00 82.69 77 ILE A N 1
ATOM 570 C CA . ILE A 1 77 ? -19.138 5.993 18.099 1.00 82.69 77 ILE A CA 1
ATOM 571 C C . ILE A 1 77 ? -18.783 5.106 16.903 1.00 82.69 77 ILE A C 1
ATOM 573 O O . ILE A 1 77 ? -17.795 4.371 16.928 1.00 82.69 77 ILE A O 1
ATOM 577 N N . GLN A 1 78 ? -19.594 5.189 15.848 1.00 86.69 78 GLN A N 1
ATOM 578 C CA . GLN A 1 78 ? -19.314 4.569 14.559 1.00 86.69 78 GLN A CA 1
ATOM 579 C C . GLN A 1 78 ? -19.519 5.584 13.431 1.00 86.69 78 GLN A C 1
ATOM 581 O O . GLN A 1 78 ? -20.509 6.313 13.414 1.00 86.69 78 GLN A O 1
ATOM 586 N N . CYS A 1 79 ? -18.594 5.588 12.474 1.00 85.44 79 CYS A N 1
ATOM 587 C CA . CYS A 1 79 ? -18.588 6.449 11.298 1.00 85.44 79 CYS A CA 1
ATOM 588 C C . CYS A 1 79 ? -18.580 5.594 10.020 1.00 85.44 79 CYS A C 1
ATOM 590 O O . CYS A 1 79 ? -17.523 5.408 9.425 1.00 85.44 79 CYS A O 1
ATOM 592 N N . PRO A 1 80 ? -19.734 5.067 9.566 1.00 82.38 80 PRO A N 1
ATOM 593 C CA . PRO A 1 80 ? -19.781 4.046 8.509 1.00 82.38 80 PRO A CA 1
ATOM 594 C C . PRO A 1 80 ? -19.226 4.513 7.148 1.00 82.38 80 PRO A C 1
ATOM 596 O O . PRO A 1 80 ? -18.728 3.699 6.374 1.00 82.38 80 PRO A O 1
ATOM 599 N N . SER A 1 81 ? -19.265 5.819 6.864 1.00 81.50 81 SER A N 1
ATOM 600 C CA . SER A 1 81 ? -18.790 6.407 5.597 1.00 81.50 81 SER A CA 1
ATOM 601 C C . SER A 1 81 ? -17.450 7.149 5.718 1.00 81.50 81 SER A C 1
ATOM 603 O O . SER A 1 81 ? -17.068 7.877 4.806 1.00 81.50 81 SER A O 1
ATOM 605 N N . GLY A 1 82 ? -16.736 7.017 6.839 1.00 86.56 82 GLY A N 1
ATOM 606 C CA . GLY A 1 82 ? -15.582 7.861 7.155 1.00 86.56 82 GLY A CA 1
ATOM 607 C C . GLY A 1 82 ? -14.767 7.325 8.326 1.00 86.56 82 GLY A C 1
ATOM 608 O O . GLY A 1 82 ? -14.831 6.139 8.622 1.00 86.56 82 GLY A O 1
ATOM 609 N N . HIS A 1 83 ? -14.009 8.191 8.996 1.00 89.06 83 HIS A N 1
ATOM 610 C CA . HIS A 1 83 ? -13.410 7.890 10.302 1.00 89.06 83 HIS A CA 1
ATOM 611 C C . HIS A 1 83 ? -13.921 8.889 11.347 1.00 89.06 83 HIS A C 1
ATOM 613 O O . HIS A 1 83 ? -14.361 9.990 11.005 1.00 89.06 83 HIS A O 1
ATOM 619 N N . ILE A 1 84 ? -13.831 8.520 12.625 1.00 85.38 84 ILE A N 1
ATOM 620 C CA . ILE A 1 84 ? -14.002 9.463 13.730 1.00 85.38 84 ILE A CA 1
ATOM 621 C C . ILE A 1 84 ? -12.903 10.526 13.601 1.00 85.38 84 ILE A C 1
ATOM 623 O O . ILE A 1 84 ? -11.716 10.200 13.542 1.00 85.38 84 ILE A O 1
ATOM 627 N N . ASN A 1 85 ? -13.308 11.786 13.484 1.00 82.25 85 ASN A N 1
ATOM 628 C CA . ASN A 1 85 ? -12.411 12.926 13.323 1.00 82.25 85 ASN A CA 1
ATOM 629 C C . ASN A 1 85 ? -13.026 14.097 14.086 1.00 82.25 85 ASN A C 1
ATOM 631 O O . ASN A 1 85 ? -13.881 14.816 13.569 1.00 82.25 85 ASN A O 1
ATOM 635 N N . ILE A 1 86 ? -12.657 14.203 15.360 1.00 74.50 86 ILE A N 1
ATOM 636 C CA . ILE A 1 86 ? -13.238 15.160 16.298 1.00 74.50 86 ILE A CA 1
ATOM 637 C C . ILE A 1 86 ? -12.171 16.193 16.664 1.00 74.50 86 ILE A C 1
ATOM 639 O O . ILE A 1 86 ? -11.250 15.843 17.409 1.00 74.50 86 ILE A O 1
ATOM 643 N N . PRO A 1 87 ? -12.287 17.460 16.222 1.00 66.31 87 PRO A N 1
ATOM 644 C CA . PRO A 1 87 ? -11.493 18.540 16.794 1.00 66.31 87 PRO A CA 1
ATOM 645 C C . PRO A 1 87 ? -11.837 18.688 18.283 1.00 66.31 87 PRO A C 1
ATOM 647 O O . PRO A 1 87 ? -13.008 18.746 18.656 1.00 66.31 87 PRO A O 1
ATOM 650 N N . ILE A 1 88 ? -10.818 18.732 19.142 1.00 62.31 88 ILE A N 1
ATOM 651 C CA . ILE A 1 88 ? -10.971 18.942 20.587 1.00 62.31 88 ILE A CA 1
ATOM 652 C C . ILE A 1 88 ? -10.310 20.286 20.931 1.00 62.31 88 ILE A C 1
ATOM 654 O O . ILE A 1 88 ? -9.110 20.426 20.688 1.00 62.31 88 ILE A O 1
ATOM 658 N N . PRO A 1 89 ? -11.042 21.264 21.503 1.00 58.91 89 PRO A N 1
ATOM 659 C CA . PRO A 1 89 ? -12.468 21.224 21.855 1.00 58.91 89 PRO A CA 1
ATOM 660 C C . PRO A 1 89 ? -13.389 21.228 20.621 1.00 58.91 89 PRO A C 1
ATOM 662 O O . PRO A 1 89 ? -13.057 21.861 19.622 1.00 58.91 89 PRO A O 1
ATOM 665 N N . LEU A 1 90 ? -14.561 20.576 20.702 1.00 62.94 90 LEU A N 1
ATOM 666 C CA . LEU A 1 90 ? -15.539 20.607 19.604 1.00 62.94 90 LEU A CA 1
ATOM 667 C C . LEU A 1 90 ? -16.053 22.035 19.375 1.00 62.94 90 LEU A C 1
ATOM 669 O O . LEU A 1 90 ? -16.623 22.620 20.304 1.00 62.94 90 LEU A O 1
ATOM 673 N N . PRO A 1 91 ? -15.966 22.562 18.144 1.00 63.97 91 PRO A N 1
ATOM 674 C CA . PRO A 1 91 ? -16.769 23.699 17.732 1.00 63.97 91 PRO A CA 1
ATOM 675 C C . PRO A 1 91 ? -18.264 23.320 17.703 1.00 63.97 91 PRO A C 1
ATOM 677 O O . PRO A 1 91 ? -18.617 22.175 17.402 1.00 63.97 91 PRO A O 1
ATOM 680 N N . PRO A 1 92 ? -19.182 24.258 17.986 1.00 57.62 92 PRO A N 1
ATOM 681 C CA . PRO A 1 92 ? -20.604 24.022 17.762 1.00 57.62 92 PRO A CA 1
ATOM 682 C C . PRO A 1 92 ? -20.879 23.712 16.279 1.00 57.62 92 PRO A C 1
ATOM 684 O O . PRO A 1 92 ? -20.223 24.245 15.387 1.00 57.62 92 PRO A O 1
ATOM 687 N N . ASN A 1 93 ? -21.873 22.858 16.024 1.00 56.62 93 ASN A N 1
ATOM 688 C CA . ASN A 1 93 ? -22.302 22.391 14.696 1.00 56.62 93 ASN A CA 1
ATOM 689 C C . ASN A 1 93 ? -21.294 21.534 13.894 1.00 56.62 93 ASN A C 1
ATOM 691 O O . ASN A 1 93 ? -21.566 21.234 12.732 1.00 56.62 93 ASN A O 1
ATOM 695 N N . THR A 1 94 ? -20.187 21.060 14.479 1.00 62.03 94 THR A N 1
ATOM 696 C CA . THR A 1 94 ? -19.342 20.036 13.829 1.00 62.03 94 THR A CA 1
ATOM 697 C C . THR A 1 94 ? -19.804 18.619 14.169 1.00 62.03 94 THR A C 1
ATOM 699 O O . THR A 1 94 ? -19.994 18.287 15.341 1.00 62.03 94 THR A O 1
ATOM 702 N N . GLY A 1 95 ? -19.947 17.764 13.153 1.00 71.62 95 GLY A N 1
ATOM 703 C CA . GLY A 1 95 ? -20.173 16.328 13.336 1.00 71.62 95 GLY A CA 1
ATOM 704 C C . GLY A 1 95 ? -18.920 15.597 13.831 1.00 71.62 95 GLY A C 1
ATOM 705 O O . GLY A 1 95 ? -17.806 16.087 13.678 1.00 71.62 95 GLY A O 1
ATOM 706 N N . TYR A 1 96 ? -19.101 14.407 14.408 1.00 78.06 96 TYR A N 1
ATOM 707 C CA . TYR A 1 96 ? -17.999 13.582 14.932 1.00 78.06 96 TYR A CA 1
ATOM 708 C C . TYR A 1 96 ? -17.341 12.656 13.890 1.00 78.06 96 TYR A C 1
ATOM 710 O O . TYR A 1 96 ? -16.312 12.040 14.169 1.00 78.06 96 TYR A O 1
ATOM 718 N N . CYS A 1 97 ? -17.925 12.554 12.695 1.00 84.94 97 CYS A N 1
ATOM 719 C CA . CYS A 1 97 ? -17.393 11.780 11.577 1.00 84.94 97 CYS A CA 1
ATOM 720 C C . CYS A 1 97 ? -16.848 12.713 10.497 1.00 84.94 97 CYS A C 1
ATOM 722 O O . CYS A 1 97 ? -17.552 13.620 10.054 1.00 84.94 97 CYS A O 1
ATOM 724 N N . GLY A 1 98 ? -15.625 12.447 10.042 1.00 83.31 98 GLY A N 1
ATOM 725 C CA . GLY A 1 98 ? -14.994 13.138 8.921 1.00 83.31 98 GLY A CA 1
ATOM 726 C C . GLY A 1 98 ? -14.566 12.174 7.817 1.00 83.31 98 GLY A C 1
ATOM 727 O O . GLY A 1 98 ? -14.879 10.980 7.840 1.00 83.31 98 GLY A O 1
ATOM 728 N N . SER A 1 99 ? -13.812 12.691 6.847 1.00 85.19 99 SER A N 1
ATOM 729 C CA . SER A 1 99 ? -13.137 11.864 5.845 1.00 85.19 99 SER A CA 1
ATOM 730 C C . SER A 1 99 ? -12.213 10.830 6.504 1.00 85.19 99 SER A C 1
ATOM 732 O O . SER A 1 99 ? -11.726 11.017 7.622 1.00 85.19 99 SER A O 1
ATOM 734 N N . ARG A 1 100 ? -11.966 9.712 5.809 1.00 85.38 100 ARG A N 1
ATOM 735 C CA . ARG A 1 100 ? -10.982 8.719 6.263 1.00 85.38 100 ARG A CA 1
ATOM 736 C C . ARG A 1 100 ? -9.612 9.386 6.362 1.00 85.38 100 ARG A C 1
ATOM 738 O O . ARG A 1 100 ? -9.156 9.986 5.390 1.00 85.38 100 ARG A O 1
ATOM 745 N N . CYS A 1 101 ? -8.962 9.268 7.517 1.00 83.62 101 CYS A N 1
ATOM 746 C CA . CYS A 1 101 ? -7.621 9.814 7.699 1.00 83.62 101 CYS A CA 1
ATOM 747 C C . CYS A 1 101 ? -6.644 9.168 6.713 1.00 83.62 101 CYS A C 1
ATOM 749 O O . CYS A 1 101 ? -6.569 7.944 6.605 1.00 83.62 101 CYS A O 1
ATOM 751 N N . SER A 1 102 ? -5.912 10.006 5.988 1.00 80.50 102 SER A N 1
ATOM 752 C CA . SER A 1 102 ? -4.975 9.588 4.957 1.00 80.50 102 SER A CA 1
ATOM 753 C C . SER A 1 102 ? -3.648 9.142 5.562 1.00 80.50 102 SER A C 1
ATOM 755 O O . SER A 1 102 ? -3.001 9.876 6.309 1.00 80.50 102 SER A O 1
ATOM 757 N N . CYS A 1 103 ? -3.208 7.948 5.180 1.00 77.31 103 CYS A N 1
ATOM 758 C CA . CYS A 1 103 ? -1.813 7.562 5.331 1.00 77.31 103 CYS A CA 1
ATOM 759 C C . CYS A 1 103 ? -0.947 8.240 4.252 1.00 77.31 103 CYS A C 1
ATOM 761 O O . CYS A 1 103 ? -1.468 8.663 3.211 1.00 77.31 103 CYS A O 1
ATOM 763 N N . PRO A 1 104 ? 0.379 8.341 4.455 1.00 74.00 104 PRO A N 1
ATOM 764 C CA . PRO A 1 104 ? 1.304 8.733 3.396 1.00 74.00 104 PRO A CA 1
ATOM 765 C C . PRO A 1 104 ? 1.114 7.874 2.135 1.00 74.00 104 PRO A C 1
ATOM 767 O O . PRO A 1 104 ? 0.955 6.663 2.246 1.00 74.00 104 PRO A O 1
ATOM 770 N N . LYS A 1 105 ? 1.202 8.471 0.935 1.00 66.50 105 LYS A N 1
ATOM 771 C CA . LYS A 1 105 ? 0.845 7.829 -0.357 1.00 66.50 105 LYS A CA 1
ATOM 772 C C . LYS A 1 105 ? 1.492 6.457 -0.639 1.00 66.50 105 LYS A C 1
ATOM 774 O O . LYS A 1 105 ? 0.991 5.722 -1.481 1.00 66.50 105 LYS A O 1
ATOM 779 N N . TRP A 1 106 ? 2.598 6.124 0.028 1.00 59.41 106 TRP A N 1
ATOM 780 C CA . TRP A 1 106 ? 3.329 4.862 -0.129 1.00 59.41 106 TRP A CA 1
ATOM 781 C C . TRP A 1 106 ? 2.778 3.699 0.724 1.00 59.41 106 TRP A C 1
ATOM 783 O O . TRP A 1 106 ? 3.214 2.569 0.530 1.00 59.41 106 TRP A O 1
ATOM 793 N N . THR A 1 107 ? 1.842 3.940 1.653 1.00 48.94 107 THR A N 1
ATOM 794 C CA . THR A 1 107 ? 1.239 2.897 2.502 1.00 48.94 107 THR A CA 1
ATOM 795 C C . THR A 1 107 ? -0.279 3.052 2.636 1.00 48.94 107 THR A C 1
ATOM 797 O O . THR A 1 107 ? -0.820 4.156 2.635 1.00 48.94 107 THR A O 1
ATOM 800 N N . ARG A 1 108 ? -0.980 1.919 2.769 1.00 55.97 108 ARG A N 1
ATOM 801 C CA . ARG A 1 108 ? -2.421 1.851 3.083 1.00 55.97 108 ARG A CA 1
ATOM 802 C C . ARG A 1 108 ? -2.696 1.674 4.582 1.00 55.97 108 ARG A C 1
ATOM 804 O O . ARG A 1 108 ? -3.851 1.706 4.993 1.00 55.97 108 ARG A O 1
ATOM 811 N N . THR A 1 109 ? -1.650 1.476 5.381 1.00 56.56 109 THR A N 1
ATOM 812 C CA . THR A 1 109 ? -1.695 1.235 6.826 1.00 56.56 109 THR A CA 1
ATOM 813 C C . THR A 1 109 ? -0.789 2.230 7.541 1.00 56.56 109 THR A C 1
ATOM 815 O O . THR A 1 109 ? 0.362 2.431 7.160 1.00 56.56 109 THR A O 1
ATOM 818 N N . CYS A 1 110 ? -1.318 2.873 8.576 1.00 68.75 110 CYS A N 1
ATOM 819 C CA . CYS A 1 110 ? -0.596 3.787 9.450 1.00 68.75 110 CYS A CA 1
ATOM 820 C C . CYS A 1 110 ? -1.396 3.984 10.740 1.00 68.75 110 CYS A C 1
ATOM 822 O O . CYS A 1 110 ? -2.622 3.846 10.739 1.00 68.75 110 CYS A O 1
ATOM 824 N N . SER A 1 111 ? -0.721 4.328 11.833 1.00 71.50 111 SER A N 1
ATOM 825 C CA . SER A 1 111 ? -1.367 4.697 13.089 1.00 71.50 111 SER A CA 1
ATOM 826 C C . SER A 1 111 ? -1.241 6.193 13.398 1.00 71.50 111 SER A C 1
ATOM 828 O O . SER A 1 111 ? -0.363 6.913 12.902 1.00 71.50 111 SER A O 1
ATOM 830 N N . PHE A 1 112 ? -2.153 6.651 14.256 1.00 77.75 112 PHE A N 1
ATOM 831 C CA . PHE A 1 112 ? -2.308 8.041 14.660 1.00 77.75 112 PHE A CA 1
ATOM 832 C C . PHE A 1 112 ? -2.133 8.137 16.179 1.00 77.75 112 PHE A C 1
ATOM 834 O O . PHE A 1 112 ? -2.980 7.674 16.937 1.00 77.75 112 PHE A O 1
ATOM 841 N N . TYR A 1 113 ? -1.025 8.734 16.628 1.00 71.19 113 TYR A N 1
ATOM 842 C CA . TYR A 1 113 ? -0.750 8.985 18.045 1.00 71.19 113 TYR A CA 1
ATOM 843 C C . TYR A 1 113 ? -0.822 10.479 18.346 1.00 71.19 113 TYR A C 1
ATOM 845 O O . TYR A 1 113 ? -0.184 11.295 17.676 1.00 71.19 113 TYR A O 1
ATOM 853 N N . ASN A 1 114 ? -1.583 10.837 19.381 1.00 67.25 114 ASN A N 1
ATOM 854 C CA . ASN A 1 114 ? -1.771 12.227 19.796 1.00 67.25 114 ASN A CA 1
ATOM 855 C C . ASN A 1 114 ? -1.379 12.492 21.263 1.00 67.25 114 ASN A C 1
ATOM 857 O O . ASN A 1 114 ? -1.794 13.494 21.836 1.00 67.25 114 ASN A O 1
ATOM 861 N N . GLY A 1 115 ? -0.596 11.593 21.871 1.00 63.69 115 GLY A N 1
ATOM 862 C CA . GLY A 1 115 ? -0.097 11.742 23.241 1.00 63.69 115 GLY A CA 1
ATOM 863 C C . GLY A 1 115 ? 1.152 12.627 23.353 1.00 63.69 115 GLY A C 1
ATOM 864 O O . GLY A 1 115 ? 1.602 13.227 22.376 1.00 63.69 115 GLY A O 1
ATOM 865 N N . ARG A 1 116 ? 1.704 12.714 24.572 1.00 65.00 116 ARG A N 1
ATOM 866 C CA . ARG A 1 116 ? 2.768 13.672 24.936 1.00 65.00 116 ARG A CA 1
ATOM 867 C C . ARG A 1 116 ? 4.176 13.259 24.489 1.00 65.00 116 ARG A C 1
ATOM 869 O O . ARG A 1 116 ? 5.006 14.129 24.274 1.00 65.00 116 ARG A O 1
ATOM 876 N N . HIS A 1 117 ? 4.444 11.972 24.269 1.00 59.62 117 HIS A N 1
ATOM 877 C CA . HIS A 1 117 ? 5.785 11.470 23.919 1.00 59.62 117 HIS A CA 1
ATOM 878 C C . HIS A 1 117 ? 6.154 11.622 22.429 1.00 59.62 117 HIS A C 1
ATOM 880 O O . HIS A 1 117 ? 6.918 10.834 21.884 1.00 59.62 117 HIS A O 1
ATOM 886 N N . LYS A 1 118 ? 5.635 12.646 21.738 1.00 66.69 118 LYS A N 1
ATOM 887 C CA . LYS A 1 118 ? 6.062 12.953 20.358 1.00 66.69 118 LYS A CA 1
ATOM 888 C C . LYS A 1 118 ? 7.529 13.402 20.306 1.00 66.69 118 LYS A C 1
ATOM 890 O O . LYS A 1 118 ? 8.225 13.092 19.350 1.00 66.69 118 LYS A O 1
ATOM 895 N N . GLU A 1 119 ? 8.005 14.063 21.359 1.00 61.81 119 GLU A N 1
ATOM 896 C CA . GLU A 1 119 ? 9.365 14.617 21.471 1.00 61.81 119 GLU A CA 1
ATOM 897 C C . GLU A 1 119 ? 10.449 13.559 21.750 1.00 61.81 119 GLU A C 1
ATOM 899 O O . GLU A 1 119 ? 11.624 13.790 21.481 1.00 61.81 119 GLU A O 1
ATOM 904 N N . THR A 1 120 ? 10.096 12.357 22.228 1.00 62.69 120 THR A N 1
ATOM 905 C CA . THR A 1 120 ? 11.074 11.250 22.299 1.00 62.69 120 THR A CA 1
ATOM 906 C C . THR A 1 120 ? 11.369 10.668 20.913 1.00 62.69 120 THR A C 1
ATOM 908 O O . THR A 1 120 ? 12.380 9.996 20.722 1.00 62.69 120 THR A O 1
ATOM 911 N N . SER A 1 121 ? 10.512 10.968 19.937 1.00 60.47 121 SER A N 1
ATOM 912 C CA . SER A 1 121 ? 10.562 10.519 18.549 1.00 60.47 121 SER A CA 1
ATOM 913 C C . SER A 1 121 ? 11.426 11.466 17.688 1.00 60.47 121 SER A C 1
ATOM 915 O O . SER A 1 121 ? 10.959 12.102 16.744 1.00 60.47 121 SER A O 1
ATOM 917 N N . HIS A 1 122 ? 12.714 11.561 18.030 1.00 68.06 122 HIS A N 1
ATOM 918 C CA . HIS A 1 122 ? 13.726 12.323 17.291 1.00 68.06 122 HIS A CA 1
ATOM 919 C C . HIS A 1 122 ? 14.950 11.459 16.966 1.00 68.06 122 HIS A C 1
ATOM 921 O O . HIS A 1 122 ? 15.345 10.606 17.759 1.00 68.06 122 HIS A O 1
ATOM 927 N N . SER A 1 123 ? 15.598 11.736 15.828 1.00 51.00 123 SER A N 1
ATOM 928 C CA . SER A 1 123 ? 16.762 10.996 15.305 1.00 51.00 123 SER A CA 1
ATOM 929 C C . SER A 1 123 ? 17.901 10.817 16.308 1.00 51.00 123 SER A C 1
ATOM 931 O O . SER A 1 123 ? 18.591 9.805 16.279 1.00 51.00 123 SER A O 1
ATOM 933 N N . ASN A 1 124 ? 18.084 11.781 17.211 1.00 65.88 124 ASN A N 1
ATOM 934 C CA . ASN A 1 124 ? 19.165 11.785 18.198 1.00 65.88 124 ASN A CA 1
ATOM 935 C C . ASN A 1 124 ? 18.972 10.719 19.294 1.00 65.88 124 ASN A C 1
ATOM 937 O O . ASN A 1 124 ? 19.935 10.347 19.955 1.00 65.88 124 ASN A O 1
ATOM 941 N N . ASN A 1 125 ? 17.747 10.209 19.456 1.00 65.75 125 ASN A N 1
ATOM 942 C CA . ASN A 1 125 ? 17.408 9.125 20.381 1.00 65.75 125 ASN A CA 1
ATOM 943 C C . ASN A 1 125 ? 17.466 7.739 19.701 1.00 65.75 125 ASN A C 1
ATOM 945 O O . ASN A 1 125 ? 17.102 6.735 20.312 1.00 65.75 125 ASN A O 1
ATOM 949 N N . VAL A 1 126 ? 17.890 7.672 18.432 1.00 47.28 126 VAL A N 1
ATOM 950 C CA . VAL A 1 126 ? 17.940 6.449 17.619 1.00 47.28 126 VAL A CA 1
ATOM 951 C C . VAL A 1 126 ? 19.394 6.029 17.406 1.00 47.28 126 VAL A C 1
ATOM 953 O O . VAL A 1 126 ? 20.247 6.832 17.036 1.00 47.28 126 VAL A O 1
ATOM 956 N N . LEU A 1 127 ? 19.686 4.747 17.635 1.00 54.88 127 LEU A N 1
ATOM 957 C CA . LEU A 1 127 ? 21.046 4.211 17.564 1.00 54.88 127 LEU A CA 1
ATOM 958 C C . LEU A 1 127 ? 21.637 4.375 16.141 1.00 54.88 127 LEU A C 1
ATOM 960 O O . LEU A 1 127 ? 20.999 3.926 15.186 1.00 54.88 127 LEU A O 1
ATOM 964 N N . PRO A 1 128 ? 22.855 4.936 15.959 1.00 52.09 128 PRO A N 1
ATOM 965 C CA . PRO A 1 128 ? 23.418 5.235 14.634 1.00 52.09 128 PRO A CA 1
ATOM 966 C C . PRO A 1 128 ? 23.474 4.053 13.650 1.00 52.09 128 PRO A C 1
ATOM 968 O O . PRO A 1 128 ? 23.395 4.239 12.436 1.00 52.09 128 PRO A O 1
ATOM 971 N N . SER A 1 129 ? 23.557 2.820 14.154 1.00 39.25 129 SER A N 1
ATOM 972 C CA . SER A 1 129 ? 23.541 1.593 13.349 1.00 39.25 129 SER A CA 1
ATOM 973 C C . SER A 1 129 ? 22.213 1.329 12.619 1.00 39.25 129 SER A C 1
ATOM 975 O O . SER A 1 129 ? 22.214 0.599 11.628 1.00 39.25 129 SER A O 1
ATOM 977 N N . LEU A 1 130 ? 21.095 1.928 13.050 1.00 39.72 130 LEU A N 1
ATOM 978 C CA . LEU A 1 130 ? 19.789 1.799 12.386 1.00 39.72 130 LEU A CA 1
ATOM 979 C C . LEU A 1 130 ? 19.702 2.569 11.059 1.00 39.72 130 LEU A C 1
ATOM 981 O O . LEU A 1 130 ? 18.898 2.204 10.204 1.00 39.72 130 LEU A O 1
ATOM 985 N N . PHE A 1 131 ? 20.544 3.584 10.841 1.00 42.09 131 PHE A N 1
ATOM 986 C CA . PHE A 1 131 ? 20.520 4.387 9.611 1.00 42.09 131 PHE A CA 1
ATOM 987 C C . PHE A 1 131 ? 21.157 3.677 8.394 1.00 42.09 131 PHE A C 1
ATOM 989 O O . PHE A 1 131 ? 20.976 4.129 7.264 1.00 42.09 131 PHE A O 1
ATOM 996 N N . ASN A 1 132 ? 21.854 2.547 8.594 1.00 38.31 132 ASN A N 1
ATOM 997 C CA . ASN A 1 132 ? 22.718 1.908 7.587 1.00 38.31 132 ASN A CA 1
ATOM 998 C C . ASN A 1 132 ? 22.251 0.513 7.083 1.00 38.31 132 ASN A C 1
ATOM 1000 O O . ASN A 1 132 ? 23.065 -0.229 6.532 1.00 38.31 132 ASN A O 1
ATOM 1004 N N . TYR A 1 133 ? 20.974 0.114 7.233 1.00 35.19 133 TYR A N 1
ATOM 1005 C CA . TYR A 1 133 ? 20.495 -1.247 6.874 1.00 35.19 133 TYR A CA 1
ATOM 1006 C C . TYR A 1 133 ? 19.183 -1.281 6.051 1.00 35.19 133 TYR A C 1
ATOM 1008 O O . TYR A 1 133 ? 18.357 -0.388 6.217 1.00 35.19 133 TYR A O 1
ATOM 1016 N N . LYS A 1 134 ? 18.975 -2.281 5.154 1.00 49.16 134 LYS A N 1
ATOM 1017 C CA . LYS A 1 134 ? 17.800 -2.360 4.229 1.00 49.16 134 LYS A CA 1
ATOM 1018 C C . LYS A 1 134 ? 17.258 -3.776 3.824 1.00 49.16 134 LYS A C 1
ATOM 1020 O O . LYS A 1 134 ? 17.705 -4.310 2.810 1.00 49.16 134 LYS A O 1
ATOM 1025 N N . PRO A 1 135 ? 16.264 -4.368 4.526 1.00 51.66 135 PRO A N 1
ATOM 1026 C CA . PRO A 1 135 ? 15.205 -5.267 3.955 1.00 51.66 135 PRO A CA 1
ATOM 1027 C C . PRO A 1 135 ? 13.771 -4.961 4.521 1.00 51.66 135 PRO A C 1
ATOM 1029 O O . PRO A 1 135 ? 13.756 -4.323 5.538 1.00 51.66 135 PRO A O 1
ATOM 1032 N N . PRO A 1 136 ? 12.588 -5.333 3.958 1.00 48.16 136 PRO A N 1
ATOM 1033 C CA . PRO A 1 136 ? 11.177 -5.075 4.423 1.00 48.16 136 PRO A CA 1
ATOM 1034 C C . PRO A 1 136 ? 10.797 -4.061 5.563 1.00 48.16 136 PRO A C 1
ATOM 1036 O O . PRO A 1 136 ? 11.272 -4.135 6.686 1.00 48.16 136 PRO A O 1
ATOM 1039 N N . GLN A 1 137 ? 9.902 -3.084 5.315 1.00 51.94 137 GLN A N 1
ATOM 1040 C CA . GLN A 1 137 ? 9.835 -1.795 6.055 1.00 51.94 137 GLN A CA 1
ATOM 1041 C C . GLN A 1 137 ? 8.806 -1.711 7.210 1.00 51.94 137 GLN A C 1
ATOM 1043 O O . GLN A 1 137 ? 7.611 -1.911 7.003 1.00 51.94 137 GLN A O 1
ATOM 1048 N N . ILE A 1 138 ? 9.249 -1.274 8.395 1.00 52.12 138 ILE A N 1
ATOM 1049 C CA . ILE A 1 138 ? 8.413 -0.759 9.497 1.00 52.12 138 ILE A CA 1
ATOM 1050 C C . ILE A 1 138 ? 8.587 0.763 9.627 1.00 52.12 138 ILE A C 1
ATOM 1052 O O . ILE A 1 138 ? 9.682 1.292 9.462 1.00 52.12 138 ILE A O 1
ATOM 1056 N N . GLU A 1 139 ? 7.512 1.484 9.928 1.00 62.47 139 GLU A N 1
ATOM 1057 C CA . GLU A 1 139 ? 7.548 2.903 10.300 1.00 62.47 139 GLU A CA 1
ATOM 1058 C C . GLU A 1 139 ? 7.389 3.016 11.818 1.00 62.47 139 GLU A C 1
ATOM 1060 O O . GLU A 1 139 ? 6.532 2.348 12.400 1.00 62.47 139 GLU A O 1
ATOM 1065 N N . LEU A 1 140 ? 8.182 3.869 12.458 1.00 68.62 140 LEU A N 1
ATOM 1066 C CA . LEU A 1 140 ? 8.045 4.265 13.857 1.00 68.62 140 LEU A CA 1
ATOM 1067 C C . LEU A 1 140 ? 7.256 5.585 13.978 1.00 68.62 140 LEU A C 1
ATOM 1069 O O . LEU A 1 140 ? 6.905 6.215 12.981 1.00 68.62 140 LEU A O 1
ATOM 1073 N N . TYR A 1 141 ? 6.907 5.998 15.201 1.00 68.06 141 TYR A N 1
ATOM 1074 C CA . TYR A 1 141 ? 5.999 7.136 15.442 1.00 68.06 141 TYR A CA 1
ATOM 1075 C C . TYR A 1 141 ? 6.592 8.526 15.133 1.00 68.06 141 TYR A C 1
ATOM 1077 O O . TYR A 1 141 ? 5.837 9.487 14.994 1.00 68.06 141 TYR A O 1
ATOM 1085 N N . ASP A 1 142 ? 7.908 8.614 14.943 1.00 57.25 142 ASP A N 1
ATOM 1086 C CA . ASP A 1 142 ? 8.650 9.752 14.374 1.00 57.25 142 ASP A CA 1
ATOM 1087 C C . ASP A 1 142 ? 8.558 9.833 12.840 1.00 57.25 142 ASP A C 1
ATOM 1089 O O . ASP A 1 142 ? 8.957 10.831 12.245 1.00 57.25 142 ASP A O 1
ATOM 1093 N N . GLY A 1 143 ? 8.051 8.787 12.181 1.00 49.50 143 GLY A N 1
ATOM 1094 C CA . GLY A 1 143 ? 8.166 8.615 10.735 1.00 49.50 143 GLY A CA 1
ATOM 1095 C C . GLY A 1 143 ? 9.485 7.976 10.288 1.00 49.50 143 GLY A C 1
ATOM 1096 O O . GLY A 1 143 ? 9.715 7.862 9.082 1.00 49.50 143 GLY A O 1
ATOM 1097 N N . THR A 1 144 ? 10.342 7.527 11.215 1.00 50.91 144 THR A N 1
ATOM 1098 C CA . THR A 1 144 ? 11.549 6.758 10.891 1.00 50.91 144 THR A CA 1
ATOM 1099 C C . THR A 1 144 ? 11.139 5.423 10.298 1.00 50.91 144 THR A C 1
ATOM 1101 O O . THR A 1 144 ? 10.385 4.649 10.885 1.00 50.91 144 THR A O 1
ATOM 1104 N N . LYS A 1 145 ? 11.667 5.138 9.113 1.00 57.84 145 LYS A N 1
ATOM 1105 C CA . LYS A 1 145 ? 11.362 3.936 8.349 1.00 57.84 145 LYS A CA 1
ATOM 1106 C C . LYS A 1 145 ? 12.498 2.924 8.459 1.00 57.84 145 LYS A C 1
ATOM 1108 O O . LYS A 1 145 ? 13.406 2.919 7.627 1.00 57.84 145 LYS A O 1
ATOM 1113 N N . ILE A 1 146 ? 12.441 2.073 9.477 1.00 48.53 146 ILE A N 1
ATOM 1114 C CA . ILE A 1 146 ? 13.382 0.962 9.657 1.00 48.53 146 ILE A CA 1
ATOM 1115 C C . ILE A 1 146 ? 13.040 -0.131 8.651 1.00 48.53 146 ILE A C 1
ATOM 1117 O O . ILE A 1 146 ? 11.883 -0.338 8.297 1.00 48.53 146 ILE A O 1
ATOM 1121 N N . ILE A 1 147 ? 14.051 -0.845 8.183 1.00 54.59 147 ILE A N 1
ATOM 1122 C CA . ILE A 1 147 ? 13.869 -1.960 7.271 1.00 54.59 147 ILE A CA 1
ATOM 1123 C C . ILE A 1 147 ? 14.439 -3.224 7.986 1.00 54.59 147 ILE A C 1
ATOM 1125 O O . ILE A 1 147 ? 15.615 -3.259 8.355 1.00 54.59 147 ILE A O 1
ATOM 1129 N N . VAL A 1 148 ? 13.569 -4.215 8.261 1.00 52.91 148 VAL A N 1
ATOM 1130 C CA . VAL A 1 148 ? 13.780 -5.492 8.980 1.00 52.91 148 VAL A CA 1
ATOM 1131 C C . VAL A 1 148 ? 13.806 -6.723 8.036 1.00 52.91 148 VAL A C 1
ATOM 1133 O O . VAL A 1 148 ? 13.098 -6.751 7.032 1.00 52.91 148 VAL A O 1
ATOM 1136 N N . PRO A 1 149 ? 14.599 -7.781 8.316 1.00 47.50 149 PRO A N 1
ATOM 1137 C CA . PRO A 1 149 ? 14.741 -8.936 7.412 1.00 47.50 149 PRO A CA 1
ATOM 1138 C C . PRO A 1 149 ? 13.508 -9.846 7.328 1.00 47.50 149 PRO A C 1
ATOM 1140 O O . PRO A 1 149 ? 13.240 -10.409 6.270 1.00 47.50 149 PRO A O 1
ATOM 1143 N N . GLU A 1 150 ? 12.762 -9.977 8.421 1.00 57.59 150 GLU A N 1
ATOM 1144 C CA . GLU A 1 150 ? 11.501 -10.716 8.512 1.00 57.59 150 GLU A CA 1
ATOM 1145 C C . GLU A 1 150 ? 10.515 -9.882 9.330 1.00 57.59 150 GLU A C 1
ATOM 1147 O O . GLU A 1 150 ? 10.945 -9.096 10.173 1.00 57.59 150 GLU A O 1
ATOM 1152 N N . LEU A 1 151 ? 9.211 -10.029 9.083 1.00 61.47 151 LEU A N 1
ATOM 1153 C CA . LEU A 1 151 ? 8.177 -9.151 9.636 1.00 61.47 151 LEU A CA 1
ATOM 1154 C C . LEU A 1 151 ? 7.250 -9.896 10.613 1.00 61.47 151 LEU A C 1
ATOM 1156 O O . LEU A 1 151 ? 6.109 -10.215 10.284 1.00 61.47 151 LEU A O 1
ATOM 1160 N N . HIS A 1 152 ? 7.754 -10.163 11.818 1.00 67.00 152 HIS A N 1
ATOM 1161 C CA . HIS A 1 152 ? 7.016 -10.785 12.924 1.00 67.00 152 HIS A CA 1
ATOM 1162 C C . HIS A 1 152 ? 6.371 -9.713 13.809 1.00 67.00 152 HIS A C 1
ATOM 1164 O O . HIS A 1 152 ? 7.056 -9.029 14.570 1.00 67.00 152 HIS A O 1
ATOM 1170 N N . ILE A 1 153 ? 5.056 -9.530 13.673 1.00 71.06 153 ILE A N 1
ATOM 1171 C CA . ILE A 1 153 ? 4.297 -8.485 14.373 1.00 71.06 153 ILE A CA 1
ATOM 1172 C C . ILE A 1 153 ? 3.255 -9.103 15.305 1.00 71.06 153 ILE A C 1
ATOM 1174 O O . ILE A 1 153 ? 2.471 -9.965 14.900 1.00 71.06 153 ILE A O 1
ATOM 1178 N N . THR A 1 154 ? 3.213 -8.582 16.528 1.00 70.50 154 THR A N 1
ATOM 1179 C CA . THR A 1 154 ? 2.333 -8.990 17.624 1.00 70.50 154 THR A CA 1
ATOM 1180 C C . THR A 1 154 ? 1.510 -7.792 18.097 1.00 70.50 154 THR A C 1
ATOM 1182 O O . THR A 1 154 ? 1.982 -6.655 18.081 1.00 70.50 154 THR A O 1
ATOM 1185 N N . LYS A 1 155 ? 0.272 -8.015 18.545 1.00 71.94 155 LYS A N 1
ATOM 1186 C CA . LYS A 1 155 ? -0.588 -6.967 19.117 1.00 71.94 155 LYS A CA 1
ATOM 1187 C C . LYS A 1 155 ? -0.910 -7.301 20.573 1.00 71.94 155 LYS A C 1
ATOM 1189 O O . LYS A 1 155 ? -1.434 -8.375 20.837 1.00 71.94 155 LYS A O 1
ATOM 1194 N N . LYS A 1 156 ? -0.577 -6.389 21.490 1.00 68.88 156 LYS A N 1
ATOM 1195 C CA . LYS A 1 156 ? -0.653 -6.537 22.956 1.00 68.88 156 LYS A CA 1
ATOM 1196 C C . LYS A 1 156 ? -1.555 -5.441 23.533 1.00 68.88 156 LYS A C 1
ATOM 1198 O O . LYS A 1 156 ? -1.620 -4.355 22.964 1.00 68.88 156 LYS A O 1
ATOM 1203 N N . ASP A 1 157 ? -2.231 -5.676 24.657 1.00 66.56 157 ASP A N 1
ATOM 1204 C CA . ASP A 1 157 ? -3.137 -4.674 25.258 1.00 66.56 157 ASP A CA 1
ATOM 1205 C C . ASP A 1 157 ? -2.402 -3.413 25.762 1.00 66.56 157 ASP A C 1
ATOM 1207 O O . ASP A 1 157 ? -2.956 -2.315 25.736 1.00 66.56 157 ASP A O 1
ATOM 1211 N N . PHE A 1 158 ? -1.146 -3.563 26.188 1.00 70.62 158 PHE A N 1
ATOM 1212 C CA . PHE A 1 158 ? -0.242 -2.504 26.650 1.00 70.62 158 PHE A CA 1
ATOM 1213 C C . PHE A 1 158 ? 1.220 -2.955 26.454 1.00 70.62 158 PHE A C 1
ATOM 1215 O O . PHE A 1 158 ? 1.480 -4.142 26.251 1.00 70.62 158 PHE A O 1
ATOM 1222 N N . PHE A 1 159 ? 2.184 -2.028 26.511 1.00 71.50 159 PHE A N 1
ATOM 1223 C CA . PHE A 1 159 ? 3.613 -2.359 26.370 1.00 71.50 159 PHE A CA 1
ATOM 1224 C C . PHE A 1 159 ? 4.278 -2.725 27.703 1.00 71.50 159 PHE A C 1
ATOM 1226 O O . PHE A 1 159 ? 4.997 -3.715 27.799 1.00 71.50 159 PHE A O 1
ATOM 1233 N N . ASN A 1 160 ? 4.006 -1.939 28.745 1.00 75.75 160 ASN A N 1
ATOM 1234 C CA . ASN A 1 160 ? 4.414 -2.206 30.120 1.00 75.75 160 ASN A CA 1
ATOM 1235 C C . ASN A 1 160 ? 3.167 -2.135 31.014 1.00 75.75 160 ASN A C 1
ATOM 1237 O O . ASN A 1 160 ? 2.306 -1.281 30.812 1.00 75.75 160 ASN A O 1
ATOM 1241 N N . LYS A 1 161 ? 3.077 -3.019 32.011 1.00 77.12 161 LYS A N 1
ATOM 1242 C CA . LYS A 1 161 ? 2.019 -3.019 33.028 1.00 77.12 161 LYS A CA 1
ATOM 1243 C C . LYS A 1 161 ? 1.894 -1.670 33.751 1.00 77.12 161 LYS A C 1
ATOM 1245 O O . LYS A 1 161 ? 0.812 -1.352 34.235 1.00 77.12 161 LYS A O 1
ATOM 1250 N N . ASP A 1 162 ? 2.963 -0.878 33.812 1.00 79.56 162 ASP A N 1
ATOM 1251 C CA . ASP A 1 162 ? 2.953 0.457 34.424 1.00 79.56 162 ASP A CA 1
ATOM 1252 C C . ASP A 1 162 ? 2.677 1.624 33.450 1.00 79.56 162 ASP A C 1
ATOM 1254 O O . ASP A 1 162 ? 2.590 2.773 33.879 1.00 79.56 162 ASP A O 1
ATOM 1258 N N . ASP A 1 163 ? 2.456 1.353 32.157 1.00 77.75 163 ASP A N 1
ATOM 1259 C CA . ASP A 1 163 ? 2.126 2.355 31.122 1.00 77.75 163 ASP A CA 1
ATOM 1260 C C . ASP A 1 163 ? 0.619 2.685 31.092 1.00 77.75 163 ASP A C 1
ATOM 1262 O O . ASP A 1 163 ? -0.073 2.555 30.080 1.00 77.75 163 ASP A O 1
ATOM 1266 N N . TYR A 1 164 ? 0.082 3.062 32.253 1.00 83.50 164 TYR A N 1
ATOM 1267 C CA . TYR A 1 164 ? -1.316 3.449 32.438 1.00 83.50 164 TYR A CA 1
ATOM 1268 C C . TYR A 1 164 ? -1.458 4.921 32.825 1.00 83.50 164 TYR A C 1
ATOM 1270 O O . TYR A 1 164 ? -0.600 5.524 33.473 1.00 83.50 164 TYR A O 1
ATOM 1278 N N . TYR A 1 165 ? -2.607 5.486 32.464 1.00 84.50 165 TYR A N 1
ATOM 1279 C CA . TYR A 1 165 ? -2.935 6.891 32.658 1.00 84.50 165 TYR A CA 1
ATOM 1280 C C . TYR A 1 165 ? -4.093 6.996 33.636 1.00 84.50 165 TYR A C 1
ATOM 1282 O O . TYR A 1 165 ? -5.144 6.393 33.416 1.00 84.50 165 TYR A O 1
ATOM 1290 N N . CYS A 1 166 ? -3.898 7.757 34.711 1.00 86.81 166 CYS A N 1
ATOM 1291 C CA . CYS A 1 166 ? -4.915 7.976 35.728 1.00 86.81 166 CYS A CA 1
ATOM 1292 C C . CYS A 1 166 ? -5.463 9.398 35.663 1.00 86.81 166 CYS A C 1
ATOM 1294 O O . CYS A 1 166 ? -4.723 10.376 35.544 1.00 86.81 166 CYS A O 1
ATOM 1296 N N . PHE A 1 167 ? -6.777 9.501 35.791 1.00 86.69 167 PHE A N 1
ATOM 1297 C CA . PHE A 1 167 ? -7.509 10.753 35.830 1.00 86.69 167 PHE A CA 1
ATOM 1298 C C . PHE A 1 167 ? -8.018 10.991 37.250 1.00 86.69 167 PHE A C 1
ATOM 1300 O O . PHE A 1 167 ? -8.482 10.062 37.914 1.00 86.69 167 PHE A O 1
ATOM 1307 N N . SER A 1 168 ? -7.932 12.232 37.720 1.00 83.00 168 SER A N 1
ATOM 1308 C CA . SER A 1 168 ? -8.621 12.667 38.933 1.00 83.00 168 SER A CA 1
ATOM 1309 C C . SER A 1 168 ? -10.140 12.588 38.748 1.00 83.00 168 SER A C 1
ATOM 1311 O O . SER A 1 168 ? -10.646 12.530 37.624 1.00 83.00 168 SER A O 1
ATOM 1313 N N . TYR A 1 169 ? -10.889 12.645 39.851 1.00 75.62 169 TYR A N 1
ATOM 1314 C CA . TYR A 1 169 ? -12.354 12.673 39.815 1.00 75.62 169 TYR A CA 1
ATOM 1315 C C . TYR A 1 169 ? -12.924 13.828 38.959 1.00 75.62 169 TYR A C 1
ATOM 1317 O O . TYR A 1 169 ? -13.956 13.662 38.312 1.00 75.62 169 TYR A O 1
ATOM 1325 N N . ASP A 1 170 ? -12.237 14.976 38.892 1.00 75.44 170 ASP A N 1
ATOM 1326 C CA . ASP A 1 170 ? -12.596 16.120 38.039 1.00 75.44 170 ASP A CA 1
ATOM 1327 C C . ASP A 1 170 ? -12.056 16.028 36.593 1.00 75.44 170 ASP A C 1
ATOM 1329 O O . ASP A 1 170 ? -12.137 16.989 35.830 1.00 75.44 170 ASP A O 1
ATOM 1333 N N . GLY A 1 171 ? -11.533 14.866 36.186 1.00 72.25 171 GLY A N 1
ATOM 1334 C CA . GLY A 1 171 ? -11.150 14.566 34.804 1.00 72.25 171 GLY A CA 1
ATOM 1335 C C . GLY A 1 171 ? -9.794 15.118 34.360 1.00 72.25 171 GLY A C 1
ATOM 1336 O O . GLY A 1 171 ? -9.488 15.083 33.167 1.00 72.25 171 GLY A O 1
ATOM 1337 N N . ARG A 1 172 ? -8.962 15.619 35.281 1.00 80.88 172 ARG A N 1
ATOM 1338 C CA . ARG A 1 172 ? -7.595 16.058 34.963 1.00 80.88 172 ARG A CA 1
ATOM 1339 C C . ARG A 1 172 ? -6.667 14.852 34.916 1.00 80.88 172 ARG A C 1
ATOM 1341 O O . ARG A 1 172 ? -6.755 13.961 35.755 1.00 80.88 172 ARG A O 1
ATOM 1348 N N . LEU A 1 173 ? -5.744 14.836 33.957 1.00 82.50 173 LEU A N 1
ATOM 1349 C CA . LEU A 1 173 ? -4.706 13.809 33.920 1.00 82.50 173 LEU A CA 1
ATOM 1350 C C . LEU A 1 173 ? -3.728 14.019 35.083 1.00 82.50 173 LEU A C 1
ATOM 1352 O O . LEU A 1 173 ? -3.117 15.084 35.184 1.00 82.50 173 LEU A O 1
ATOM 1356 N N . ILE A 1 174 ? -3.552 12.994 35.912 1.00 81.00 174 ILE A N 1
ATOM 1357 C CA . ILE A 1 174 ? -2.554 12.972 36.981 1.00 81.00 174 ILE A CA 1
ATOM 1358 C C . ILE A 1 174 ? -1.242 12.445 36.401 1.00 81.00 174 ILE A C 1
ATOM 1360 O O . ILE A 1 174 ? -1.199 11.389 35.772 1.00 81.00 174 ILE A O 1
ATOM 1364 N N . SER A 1 175 ? -0.164 13.197 36.601 1.00 68.56 175 SER A N 1
ATOM 1365 C CA . SER A 1 175 ? 1.196 12.780 36.265 1.00 68.56 175 SER A CA 1
ATOM 1366 C C . SER A 1 175 ? 1.697 11.714 37.239 1.00 68.56 175 SER A C 1
ATOM 1368 O O . SER A 1 175 ? 1.592 11.894 38.452 1.00 68.56 175 SER A O 1
ATOM 1370 N N . ASN A 1 176 ? 2.291 10.640 36.715 1.00 65.50 176 ASN A N 1
ATOM 1371 C CA . ASN A 1 176 ? 3.022 9.667 37.528 1.00 65.50 176 ASN A CA 1
ATOM 1372 C C . ASN A 1 176 ? 4.280 10.320 38.153 1.00 65.50 176 ASN A C 1
ATOM 1374 O O . ASN A 1 176 ? 4.888 11.174 37.503 1.00 65.50 176 ASN A O 1
ATOM 1378 N N . PRO A 1 177 ? 4.706 9.916 39.368 1.00 62.28 177 PRO A N 1
ATOM 1379 C CA . PRO A 1 177 ? 4.104 8.887 40.218 1.00 62.28 177 PRO A CA 1
ATOM 1380 C C . PRO A 1 177 ? 2.857 9.379 40.971 1.00 62.28 177 PRO A C 1
ATOM 1382 O O . PRO A 1 177 ? 2.802 10.495 41.480 1.00 62.28 177 PRO A O 1
ATOM 1385 N N . ILE A 1 178 ? 1.859 8.502 41.082 1.00 74.12 178 ILE A N 1
ATOM 1386 C CA . ILE A 1 178 ? 0.636 8.749 41.861 1.00 74.12 178 ILE A CA 1
ATOM 1387 C C . ILE A 1 178 ? 0.988 8.738 43.360 1.00 74.12 178 ILE A C 1
ATOM 1389 O O . ILE A 1 178 ? 1.724 7.839 43.780 1.00 74.12 178 ILE A O 1
ATOM 1393 N N . PRO A 1 179 ? 0.451 9.658 44.188 1.00 72.31 179 PRO A N 1
ATOM 1394 C CA . PRO A 1 179 ? 0.733 9.683 45.621 1.00 72.31 179 PRO A CA 1
ATOM 1395 C C . PRO A 1 179 ? 0.417 8.351 46.311 1.00 72.31 179 PRO A C 1
ATOM 1397 O O . PRO A 1 179 ? -0.633 7.739 46.076 1.00 72.31 179 PRO A O 1
ATOM 1400 N N . VAL A 1 180 ? 1.324 7.904 47.180 1.00 67.19 180 VAL A N 1
ATOM 1401 C CA . VAL A 1 180 ? 1.200 6.626 47.892 1.00 67.19 180 VAL A CA 1
ATOM 1402 C C . VAL A 1 180 ? -0.050 6.651 48.780 1.00 67.19 180 VAL A C 1
ATOM 1404 O O . VAL A 1 180 ? -0.299 7.628 49.480 1.00 67.19 180 VAL A O 1
ATOM 1407 N N . GLY A 1 181 ? -0.855 5.587 48.725 1.00 70.12 181 GLY A N 1
ATOM 1408 C CA . GLY A 1 181 ? -2.137 5.500 49.439 1.00 70.12 181 GLY A CA 1
ATOM 1409 C C . GLY A 1 181 ? -3.354 6.044 48.678 1.00 70.12 181 GLY A C 1
ATOM 1410 O O . GLY A 1 181 ? -4.469 5.926 49.177 1.00 70.12 181 GLY A O 1
ATOM 1411 N N . THR A 1 182 ? -3.185 6.591 47.468 1.00 79.06 182 THR A N 1
ATOM 1412 C CA . THR A 1 182 ? -4.324 6.975 46.615 1.00 79.06 182 THR A CA 1
ATOM 1413 C C . THR A 1 182 ? -5.071 5.734 46.122 1.00 79.06 182 THR A C 1
ATOM 1415 O O . THR A 1 182 ? -4.483 4.870 45.467 1.00 79.06 182 THR A O 1
ATOM 1418 N N . GLU A 1 183 ? -6.374 5.654 46.397 1.00 85.12 183 GLU A N 1
ATOM 1419 C CA . GLU A 1 183 ? -7.242 4.590 45.886 1.00 85.12 183 GLU A CA 1
ATOM 1420 C C . GLU A 1 183 ? -7.309 4.642 44.355 1.00 85.12 183 GLU A C 1
ATOM 1422 O O . GLU A 1 183 ? -7.573 5.691 43.762 1.00 85.12 183 GLU A O 1
ATOM 1427 N N . LYS A 1 184 ? -7.086 3.503 43.699 1.00 87.31 184 LYS A N 1
ATOM 1428 C CA . LYS A 1 184 ? -7.160 3.388 42.240 1.00 87.31 184 LYS A CA 1
ATOM 1429 C C . LYS A 1 184 ? -8.444 2.663 41.858 1.00 87.31 184 LYS A C 1
ATOM 1431 O O . LYS A 1 184 ? -8.761 1.626 42.421 1.00 87.31 184 LYS A O 1
ATOM 1436 N N . SER A 1 185 ? -9.155 3.188 40.879 1.00 86.75 185 SER A N 1
ATOM 1437 C CA . SER A 1 185 ? -10.214 2.515 40.123 1.00 86.75 185 SER A CA 1
ATOM 1438 C C . SER A 1 185 ? -9.786 2.488 38.651 1.00 86.75 185 SER A C 1
ATOM 1440 O O . SER A 1 185 ? -8.774 3.099 38.306 1.00 86.75 185 SER A O 1
ATOM 1442 N N . GLY A 1 186 ? -10.493 1.800 37.754 1.00 84.38 186 GLY A N 1
ATOM 1443 C CA . GLY A 1 186 ? -10.066 1.788 36.354 1.00 84.38 186 GLY A CA 1
ATOM 1444 C C . GLY A 1 186 ? -10.875 0.917 35.409 1.00 84.38 186 GLY A C 1
ATOM 1445 O O . GLY A 1 186 ? -11.937 0.401 35.759 1.00 84.38 186 GLY A O 1
ATOM 1446 N N . SER A 1 187 ? -10.361 0.761 34.187 1.00 77.88 187 SER A N 1
ATOM 1447 C CA . SER A 1 187 ? -10.906 -0.195 33.217 1.00 77.88 187 SER A CA 1
ATOM 1448 C C . SER A 1 187 ? -10.682 -1.646 33.671 1.00 77.88 187 SER A C 1
ATOM 1450 O O . SER A 1 187 ? -9.735 -1.915 34.414 1.00 77.88 187 SER A O 1
ATOM 1452 N N . PRO A 1 188 ? -11.473 -2.620 33.175 1.00 72.25 188 PRO A N 1
ATOM 1453 C CA . PRO A 1 188 ? -11.233 -4.038 33.451 1.00 72.25 188 PRO A CA 1
ATOM 1454 C C . PRO A 1 188 ? -9.807 -4.485 33.095 1.00 72.25 188 PRO A C 1
ATOM 1456 O O . PRO A 1 188 ? -9.187 -5.214 33.861 1.00 72.25 188 PRO A O 1
ATOM 1459 N N . ALA A 1 189 ? -9.247 -3.989 31.985 1.00 70.56 189 ALA A N 1
ATOM 1460 C CA . ALA A 1 189 ? -7.867 -4.270 31.586 1.00 70.56 189 ALA A CA 1
ATOM 1461 C C . ALA A 1 189 ? -6.836 -3.772 32.619 1.00 70.56 189 ALA A C 1
ATOM 1463 O O . ALA A 1 189 ? -5.899 -4.493 32.947 1.00 70.56 189 ALA A O 1
ATOM 1464 N N . PHE A 1 190 ? -7.031 -2.575 33.185 1.00 84.31 190 PHE A N 1
ATOM 1465 C CA . PHE A 1 190 ? -6.177 -2.047 34.253 1.00 84.31 190 PHE A CA 1
ATOM 1466 C C . PHE A 1 190 ? -6.342 -2.837 35.566 1.00 84.31 190 PHE A C 1
ATOM 1468 O O . PHE A 1 190 ? -5.355 -3.282 36.158 1.00 84.31 190 PHE A O 1
ATOM 1475 N N . CYS A 1 191 ? -7.585 -3.074 35.995 1.00 82.56 191 CYS A N 1
ATOM 1476 C CA . CYS A 1 191 ? -7.892 -3.743 37.263 1.00 82.56 191 CYS A CA 1
ATOM 1477 C C . CYS A 1 191 ? -7.560 -5.248 37.284 1.00 82.56 191 CYS A C 1
ATOM 1479 O O . CYS A 1 191 ? -7.412 -5.819 38.360 1.00 82.56 191 CYS A O 1
ATOM 1481 N N . ARG A 1 192 ? -7.358 -5.892 36.122 1.00 75.69 192 ARG A N 1
ATOM 1482 C CA . ARG A 1 192 ? -6.754 -7.239 36.026 1.00 75.69 192 ARG A CA 1
ATOM 1483 C C . ARG A 1 192 ? -5.309 -7.290 36.531 1.00 75.69 192 ARG A C 1
ATOM 1485 O O . ARG A 1 192 ? -4.789 -8.375 36.782 1.00 75.69 192 ARG A O 1
ATOM 1492 N N . HIS A 1 193 ? -4.612 -6.157 36.598 1.00 82.06 193 HIS A N 1
ATOM 1493 C CA . HIS A 1 193 ? -3.173 -6.109 36.882 1.00 82.06 193 HIS A CA 1
ATOM 1494 C C . HIS A 1 193 ? -2.821 -5.256 38.100 1.00 82.06 193 HIS A C 1
ATOM 1496 O O . HIS A 1 193 ? -1.796 -5.505 38.742 1.00 82.06 193 HIS A O 1
ATOM 1502 N N . HIS A 1 194 ? -3.676 -4.297 38.448 1.00 84.19 194 HIS A N 1
ATOM 1503 C CA . HIS A 1 194 ? -3.515 -3.402 39.587 1.00 84.19 194 HIS A CA 1
ATOM 1504 C C . HIS A 1 194 ? -4.679 -3.568 40.559 1.00 84.19 194 HIS A C 1
ATOM 1506 O O . HIS A 1 194 ? -5.820 -3.739 40.139 1.00 84.19 194 HIS A O 1
ATOM 1512 N N . LYS A 1 195 ? -4.405 -3.495 41.868 1.00 85.94 195 LYS A N 1
ATOM 1513 C CA . LYS A 1 195 ? -5.458 -3.562 42.892 1.00 85.94 195 LYS A CA 1
ATOM 1514 C C . LYS A 1 195 ? -6.380 -2.348 42.756 1.00 85.94 195 LYS A C 1
ATOM 1516 O O . LYS A 1 195 ? -5.958 -1.228 43.042 1.00 85.94 195 LYS A O 1
ATOM 1521 N N . CYS A 1 196 ? -7.616 -2.588 42.326 1.00 87.44 196 CYS A N 1
ATOM 1522 C CA . CYS A 1 196 ? -8.656 -1.572 42.236 1.00 87.44 196 CYS A CA 1
ATOM 1523 C C . CYS A 1 196 ? -9.571 -1.581 43.468 1.00 87.44 196 CYS A C 1
ATOM 1525 O O . CYS A 1 196 ? -9.858 -2.634 44.032 1.00 87.44 196 CYS A O 1
ATOM 1527 N N . ALA A 1 197 ? -10.050 -0.400 43.845 1.00 83.81 197 ALA A N 1
ATOM 1528 C CA . ALA A 1 197 ? -11.035 -0.151 44.889 1.00 83.81 197 ALA A CA 1
ATOM 1529 C C . ALA A 1 197 ? -12.259 0.586 44.311 1.00 83.81 197 ALA A C 1
ATOM 1531 O O . ALA A 1 197 ? -12.248 1.047 43.164 1.00 83.81 197 ALA A O 1
ATOM 1532 N N . ALA A 1 198 ? -13.323 0.704 45.108 1.00 78.56 198 ALA A N 1
ATOM 1533 C CA . ALA A 1 198 ? -14.495 1.493 44.738 1.00 78.56 198 ALA A CA 1
ATOM 1534 C C . ALA A 1 198 ? -14.122 2.987 44.580 1.00 78.56 198 ALA A C 1
ATOM 1536 O O . ALA A 1 198 ? -13.351 3.508 45.385 1.00 78.56 198 ALA A O 1
ATOM 1537 N N . PRO A 1 199 ? -14.647 3.700 43.566 1.00 74.50 199 PRO A N 1
ATOM 1538 C CA . PRO A 1 199 ? -14.241 5.075 43.297 1.00 74.50 199 PRO A CA 1
ATOM 1539 C C . PRO A 1 199 ? -14.771 6.060 44.354 1.00 74.50 199 PRO A C 1
ATOM 1541 O O . PRO A 1 199 ? -15.977 6.282 44.478 1.00 74.50 199 PRO A O 1
ATOM 1544 N N . THR A 1 200 ? -13.854 6.707 45.072 1.00 75.88 200 THR A N 1
ATOM 1545 C CA . THR A 1 200 ? -14.106 7.813 46.010 1.00 75.88 200 THR A CA 1
ATOM 1546 C C . THR A 1 200 ? -13.674 9.165 45.418 1.00 75.88 200 THR A C 1
ATOM 1548 O O . THR A 1 200 ? -13.006 9.222 44.386 1.00 75.88 200 THR A O 1
ATOM 1551 N N . ILE A 1 201 ? -14.008 10.285 46.073 1.00 72.75 201 ILE A N 1
ATOM 1552 C CA . ILE A 1 201 ? -13.619 11.645 45.623 1.00 72.75 201 ILE A CA 1
ATOM 1553 C C . ILE A 1 201 ? -12.087 11.834 45.602 1.00 72.75 201 ILE A C 1
ATOM 1555 O O . ILE A 1 201 ? -11.576 12.639 44.829 1.00 72.75 201 ILE A O 1
ATOM 1559 N N . LYS A 1 202 ? -11.355 11.080 46.435 1.00 73.62 202 LYS A N 1
ATOM 1560 C CA . LYS A 1 202 ? -9.884 11.065 46.471 1.00 73.62 202 LYS A CA 1
ATOM 1561 C C . LYS A 1 202 ? -9.272 9.997 45.557 1.00 73.62 202 LYS A C 1
ATOM 1563 O O . LYS A 1 202 ? -8.054 9.958 45.424 1.00 73.62 202 LYS A O 1
ATOM 1568 N N . SER A 1 203 ? -10.092 9.128 44.965 1.00 80.94 203 SER A N 1
ATOM 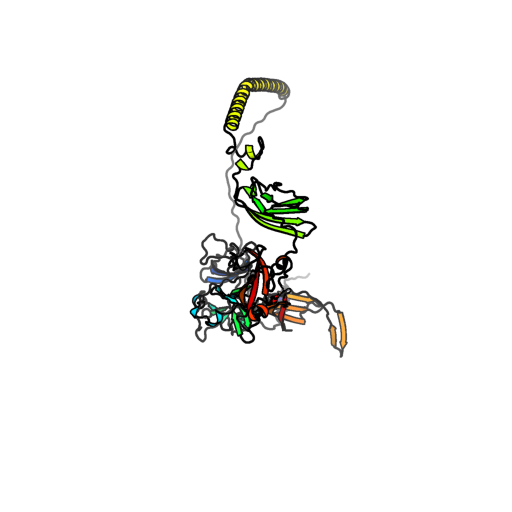1569 C CA . SER A 1 203 ? -9.622 8.073 44.072 1.00 80.94 203 SER A CA 1
ATOM 1570 C C . SER A 1 203 ? -9.296 8.600 42.677 1.00 80.94 203 SER A C 1
ATOM 1572 O O . SER A 1 203 ? -9.724 9.684 42.269 1.00 80.94 203 SER A O 1
ATOM 1574 N N . VAL A 1 204 ? -8.551 7.791 41.933 1.00 87.50 204 VAL A N 1
ATOM 1575 C CA . VAL A 1 204 ? -8.158 8.068 40.552 1.00 87.50 204 VAL A CA 1
ATOM 1576 C C . VAL A 1 204 ? -8.677 6.966 39.634 1.00 87.50 204 VAL A C 1
ATOM 1578 O O . VAL A 1 204 ? -8.730 5.805 40.037 1.00 87.50 204 VAL A O 1
ATOM 1581 N N . PHE A 1 205 ? -9.085 7.308 38.412 1.00 87.31 205 PHE A N 1
ATOM 1582 C CA . PHE A 1 205 ? -9.575 6.343 37.423 1.00 87.31 205 PHE A CA 1
ATOM 1583 C C . PHE A 1 205 ? -8.509 6.088 36.357 1.00 87.31 205 PHE A C 1
ATOM 1585 O O . PHE A 1 205 ? -8.133 7.006 35.632 1.00 87.31 205 PHE A O 1
ATOM 1592 N N . CYS A 1 206 ? -8.019 4.855 36.272 1.00 87.81 206 CYS A N 1
ATOM 1593 C CA . CYS A 1 206 ? -6.837 4.476 35.507 1.00 87.81 206 CYS A CA 1
ATOM 1594 C C . CYS A 1 206 ? -7.165 3.562 34.320 1.00 87.81 206 CYS A C 1
ATOM 1596 O O . CYS A 1 206 ? -7.944 2.613 34.436 1.00 87.81 206 CYS A O 1
ATOM 1598 N N . VAL A 1 207 ? -6.553 3.831 33.167 1.00 86.44 207 VAL A N 1
ATOM 1599 C CA . VAL A 1 207 ? -6.762 3.074 31.923 1.00 86.44 207 VAL A CA 1
ATOM 1600 C C . VAL A 1 207 ? -5.470 2.941 31.115 1.00 86.44 207 VAL A C 1
ATOM 1602 O O . VAL A 1 207 ? -4.599 3.809 31.169 1.00 86.44 207 VAL A O 1
ATOM 1605 N N . TYR A 1 208 ? -5.377 1.875 30.321 1.00 82.56 208 TYR A N 1
ATOM 1606 C CA . TYR A 1 208 ? -4.484 1.809 29.160 1.00 82.56 208 TYR A CA 1
ATOM 1607 C C . TYR A 1 208 ? -5.178 2.481 27.962 1.00 82.56 208 TYR A C 1
ATOM 1609 O O . TYR A 1 208 ? -6.402 2.388 27.850 1.00 82.56 208 TYR A O 1
ATOM 1617 N N . TYR A 1 209 ? -4.431 3.162 27.084 1.00 69.69 209 TYR A N 1
ATOM 1618 C CA . TYR A 1 209 ? -5.017 3.890 25.945 1.00 69.69 209 TYR A CA 1
ATOM 1619 C C . TYR A 1 209 ? -5.572 2.963 24.860 1.00 69.69 209 TYR A C 1
ATOM 1621 O O . TYR A 1 209 ? -6.758 3.011 24.545 1.00 69.69 209 TYR A O 1
ATOM 1629 N N . SER A 1 210 ? -4.702 2.170 24.237 1.00 67.50 210 SER A N 1
ATOM 1630 C CA . SER A 1 210 ? -5.031 1.386 23.048 1.00 67.50 210 SER A CA 1
ATOM 1631 C C . SER A 1 210 ? -4.044 0.229 22.867 1.00 67.50 210 SER A C 1
ATOM 1633 O O . SER A 1 210 ? -2.892 0.354 23.290 1.00 67.50 210 SER A O 1
ATOM 1635 N N . PRO A 1 211 ? -4.454 -0.881 22.219 1.00 67.62 211 PRO A N 1
ATOM 1636 C CA . PRO A 1 211 ? -3.570 -2.019 22.010 1.00 67.62 211 PRO A CA 1
ATOM 1637 C C . PRO A 1 211 ? -2.333 -1.644 21.188 1.00 67.62 211 PRO A C 1
ATOM 1639 O O . PRO A 1 211 ? -2.428 -1.167 20.051 1.00 67.62 211 PRO A O 1
ATOM 1642 N N . VAL A 1 212 ? -1.171 -1.909 21.768 1.00 74.25 212 VAL A N 1
ATOM 1643 C CA . VAL A 1 212 ? 0.148 -1.631 21.214 1.00 74.25 212 VAL A CA 1
ATOM 1644 C C . VAL A 1 212 ? 0.513 -2.717 20.206 1.00 74.25 212 VAL A C 1
ATOM 1646 O O . VAL A 1 212 ? 0.384 -3.909 20.473 1.00 74.25 212 VAL A O 1
ATOM 1649 N N . THR A 1 213 ? 0.986 -2.312 19.031 1.00 77.50 213 THR A N 1
ATOM 1650 C CA . THR A 1 213 ? 1.516 -3.242 18.025 1.00 77.50 213 THR A CA 1
ATOM 1651 C C . THR A 1 213 ? 3.037 -3.248 18.119 1.00 77.50 213 THR A C 1
ATOM 1653 O O . THR A 1 213 ? 3.656 -2.190 17.982 1.00 77.50 213 THR A O 1
ATOM 1656 N N . THR A 1 214 ? 3.633 -4.411 18.384 1.00 76.44 214 THR A N 1
ATOM 1657 C CA . THR A 1 214 ? 5.081 -4.593 18.503 1.00 76.44 214 THR A CA 1
ATOM 1658 C C . THR A 1 214 ? 5.641 -5.461 17.384 1.00 76.44 214 THR A C 1
ATOM 1660 O O . THR A 1 214 ? 5.016 -6.420 16.945 1.00 76.44 214 THR A O 1
ATOM 1663 N N . PHE A 1 215 ? 6.840 -5.120 16.929 1.00 71.44 215 PHE A N 1
ATOM 1664 C CA . PHE A 1 215 ? 7.711 -5.995 16.161 1.00 71.44 215 PHE A CA 1
ATOM 1665 C C . PHE A 1 215 ? 8.605 -6.763 17.143 1.00 71.44 215 PHE A C 1
ATOM 1667 O O . PHE A 1 215 ? 9.315 -6.136 17.934 1.00 71.44 215 PHE A O 1
ATOM 1674 N N . ASP A 1 216 ? 8.543 -8.094 17.121 1.00 70.88 216 ASP A N 1
ATOM 1675 C CA . ASP A 1 216 ? 9.174 -8.947 18.134 1.00 70.88 216 ASP A CA 1
ATOM 1676 C C . ASP A 1 216 ? 10.457 -9.605 17.569 1.00 70.88 216 ASP A C 1
ATOM 1678 O O . ASP A 1 216 ? 10.410 -10.409 16.638 1.00 70.88 216 ASP A O 1
ATOM 1682 N N . LEU A 1 217 ? 11.622 -9.264 18.138 1.00 58.72 217 LEU A N 1
ATOM 1683 C CA . LEU A 1 217 ? 12.946 -9.807 17.805 1.00 58.72 217 LEU A CA 1
ATOM 1684 C C . LEU A 1 217 ? 13.466 -10.732 18.917 1.00 58.72 217 LEU A C 1
ATOM 1686 O O . LEU A 1 217 ? 14.304 -10.307 19.710 1.00 58.72 217 LEU A O 1
ATOM 1690 N N . MET A 1 218 ? 13.025 -11.994 18.951 1.00 54.44 218 MET A N 1
ATOM 1691 C CA . MET A 1 218 ? 13.464 -13.070 19.872 1.00 54.44 218 MET A CA 1
ATOM 1692 C C . MET A 1 218 ? 13.421 -12.742 21.386 1.00 54.44 218 MET A C 1
ATOM 1694 O O . MET A 1 218 ? 12.622 -13.332 22.101 1.00 54.44 218 MET A O 1
ATOM 1698 N N . ASN A 1 219 ? 14.235 -11.796 21.867 1.00 60.09 219 ASN A N 1
ATOM 1699 C CA . ASN A 1 219 ? 14.331 -11.347 23.259 1.00 60.09 219 ASN A CA 1
ATOM 1700 C C . ASN A 1 219 ? 13.810 -9.910 23.499 1.00 60.09 219 ASN A C 1
ATOM 1702 O O . ASN A 1 219 ? 13.832 -9.448 24.639 1.00 60.09 219 ASN A O 1
ATOM 1706 N N . SER A 1 220 ? 13.388 -9.163 22.471 1.00 57.44 220 SER A N 1
ATOM 1707 C CA . SER A 1 220 ? 12.871 -7.793 22.635 1.00 57.44 220 SER A CA 1
ATOM 1708 C C . SER A 1 220 ? 11.694 -7.485 21.710 1.00 57.44 220 SER A C 1
ATOM 1710 O O . SER A 1 220 ? 11.565 -8.055 20.632 1.00 57.44 220 SER A O 1
ATOM 1712 N N . SER A 1 221 ? 10.823 -6.568 22.132 1.00 66.69 221 SER A N 1
ATOM 1713 C CA . SER A 1 221 ? 9.651 -6.127 21.368 1.00 66.69 221 SER A CA 1
ATOM 1714 C C . SER A 1 221 ? 9.667 -4.610 21.191 1.00 66.69 221 SER A C 1
ATOM 1716 O O . SER A 1 221 ? 9.824 -3.889 22.175 1.00 66.69 221 SER A O 1
ATOM 1718 N N . ILE A 1 222 ? 9.496 -4.120 19.962 1.00 73.62 222 ILE A N 1
ATOM 1719 C CA . ILE A 1 222 ? 9.603 -2.696 19.595 1.00 73.62 222 ILE A CA 1
ATOM 1720 C C . ILE A 1 222 ? 8.251 -2.191 19.094 1.00 73.62 222 ILE A C 1
ATOM 1722 O O . ILE A 1 222 ? 7.680 -2.783 18.187 1.00 73.62 222 ILE A O 1
ATOM 1726 N N . ILE A 1 223 ? 7.738 -1.088 19.638 1.00 77.38 223 ILE A N 1
ATOM 1727 C CA . ILE A 1 223 ? 6.455 -0.506 19.211 1.00 77.38 223 ILE A CA 1
ATOM 1728 C C . ILE A 1 223 ? 6.561 0.073 17.789 1.00 77.38 223 ILE A C 1
ATOM 1730 O O . ILE A 1 223 ? 7.451 0.878 17.526 1.00 77.38 223 ILE A O 1
ATOM 1734 N N . VAL A 1 224 ? 5.626 -0.270 16.894 1.00 72.19 224 VAL A N 1
ATOM 1735 C CA . VAL A 1 224 ? 5.599 0.206 15.494 1.00 72.19 224 VAL A CA 1
ATOM 1736 C C . VAL A 1 224 ? 4.351 1.036 15.160 1.00 72.19 224 VAL A C 1
ATOM 1738 O O . VAL A 1 224 ? 3.271 0.831 15.718 1.00 72.19 224 VAL A O 1
ATOM 1741 N N . ARG A 1 225 ? 4.502 1.994 14.236 1.00 73.81 225 ARG A N 1
ATOM 1742 C CA . ARG A 1 225 ? 3.447 2.889 13.720 1.00 73.81 225 ARG A CA 1
ATOM 1743 C C . ARG A 1 225 ? 2.799 2.350 12.443 1.00 73.81 225 ARG A C 1
ATOM 1745 O O . ARG A 1 225 ? 1.582 2.410 12.283 1.00 73.81 225 ARG A O 1
ATOM 1752 N N . ALA A 1 226 ? 3.611 1.840 11.524 1.00 65.25 226 ALA A N 1
ATOM 1753 C CA . ALA A 1 226 ? 3.162 1.213 10.285 1.00 65.25 226 ALA A CA 1
ATOM 1754 C C . ALA A 1 226 ? 4.113 0.081 9.887 1.00 65.25 226 ALA A C 1
ATOM 1756 O O . ALA A 1 226 ? 5.209 -0.045 10.431 1.00 65.25 226 ALA A O 1
ATOM 1757 N N . TRP A 1 227 ? 3.702 -0.740 8.926 1.00 74.06 227 TRP A N 1
ATOM 1758 C CA . TRP A 1 227 ? 4.524 -1.811 8.370 1.00 74.06 227 TRP A CA 1
ATOM 1759 C C . TRP A 1 227 ? 4.065 -2.165 6.957 1.00 74.06 227 TRP A C 1
ATOM 1761 O O . TRP A 1 227 ? 2.879 -2.061 6.638 1.00 74.06 227 TRP A O 1
ATOM 1771 N N . GLY A 1 228 ? 5.000 -2.598 6.112 1.00 54.97 228 GLY A N 1
ATOM 1772 C CA . GLY A 1 228 ? 4.709 -3.021 4.748 1.00 54.97 228 GLY A CA 1
ATOM 1773 C C . GLY A 1 228 ? 5.946 -3.278 3.886 1.00 54.97 228 GLY A C 1
ATOM 1774 O O . GLY A 1 228 ? 7.096 -3.199 4.316 1.00 54.97 228 GLY A O 1
ATOM 1775 N N . THR A 1 229 ? 5.696 -3.589 2.620 1.00 47.47 229 THR A N 1
ATOM 1776 C CA . THR A 1 229 ? 6.720 -3.811 1.593 1.00 47.47 229 THR A CA 1
ATOM 1777 C C . THR A 1 229 ? 6.819 -2.598 0.674 1.00 47.47 229 THR A C 1
ATOM 1779 O O . THR A 1 229 ? 5.796 -2.128 0.179 1.00 47.47 229 THR A O 1
ATOM 1782 N N . ILE A 1 230 ? 8.034 -2.125 0.386 1.00 43.41 230 ILE A N 1
ATOM 1783 C CA . ILE A 1 230 ? 8.254 -1.107 -0.652 1.00 43.41 230 ILE A CA 1
ATOM 1784 C C . ILE A 1 230 ? 8.474 -1.822 -1.993 1.00 43.41 230 ILE A C 1
ATOM 1786 O O . ILE A 1 230 ? 9.331 -2.711 -2.039 1.00 43.41 230 ILE A O 1
ATOM 1790 N N . PRO A 1 231 ? 7.785 -1.447 -3.084 1.00 36.66 231 PRO A N 1
ATOM 1791 C CA . PRO A 1 231 ? 8.184 -1.881 -4.416 1.00 36.66 231 PRO A CA 1
ATOM 1792 C C . PRO A 1 231 ? 9.560 -1.297 -4.760 1.00 36.66 231 PRO A C 1
ATOM 1794 O O . PRO A 1 231 ? 9.829 -0.118 -4.528 1.00 36.66 231 PRO A O 1
ATOM 1797 N N . LYS A 1 232 ? 10.433 -2.126 -5.330 1.00 37.88 232 LYS A N 1
ATOM 1798 C CA . LYS A 1 232 ? 11.696 -1.693 -5.929 1.00 37.88 232 LYS A CA 1
ATOM 1799 C C . LYS A 1 232 ? 11.647 -2.069 -7.401 1.00 37.88 232 LYS A C 1
ATOM 1801 O O . LYS A 1 232 ? 11.373 -3.225 -7.712 1.00 37.88 232 LYS A O 1
ATOM 1806 N N . GLU A 1 233 ? 11.919 -1.120 -8.286 1.00 35.34 233 GLU A N 1
ATOM 1807 C CA . GLU A 1 233 ? 12.087 -1.431 -9.703 1.00 35.34 233 GLU A CA 1
ATOM 1808 C C . GLU A 1 233 ? 13.347 -2.282 -9.877 1.00 35.34 233 GLU A C 1
ATOM 1810 O O . GLU A 1 233 ? 14.436 -1.928 -9.412 1.00 35.34 233 GLU A O 1
ATOM 1815 N N . TYR A 1 234 ? 13.168 -3.445 -10.496 1.00 35.97 234 TYR A N 1
ATOM 1816 C CA . TYR A 1 234 ? 14.238 -4.354 -10.862 1.00 35.97 234 TYR A CA 1
ATOM 1817 C C . TYR A 1 234 ? 14.360 -4.339 -12.380 1.00 35.97 234 TYR A C 1
ATOM 1819 O O . TYR A 1 234 ? 13.481 -4.826 -13.089 1.00 35.97 234 TYR A O 1
ATOM 1827 N N . PHE A 1 235 ? 15.463 -3.783 -12.872 1.00 41.25 235 PHE A N 1
ATOM 1828 C CA . PHE A 1 235 ? 15.855 -3.952 -14.261 1.00 41.25 235 PHE A CA 1
ATOM 1829 C C . PHE A 1 235 ? 16.458 -5.349 -14.389 1.00 41.25 235 PHE A C 1
ATOM 1831 O O . PHE A 1 235 ? 17.621 -5.568 -14.046 1.00 41.25 235 PHE A O 1
ATOM 1838 N N . SER A 1 236 ? 15.637 -6.300 -14.836 1.00 34.06 236 SER A N 1
ATOM 1839 C CA . SER A 1 236 ? 16.144 -7.584 -15.314 1.00 34.06 236 SER A CA 1
ATOM 1840 C C . SER A 1 236 ? 17.137 -7.347 -16.452 1.00 34.06 236 SER A C 1
ATOM 1842 O O . SER A 1 236 ? 17.104 -6.306 -17.118 1.00 34.06 236 SER A O 1
ATOM 1844 N N . HIS A 1 237 ? 17.972 -8.346 -16.739 1.00 40.09 237 HIS A N 1
ATOM 1845 C CA . HIS A 1 237 ? 18.433 -8.486 -18.115 1.00 40.09 237 HIS A CA 1
ATOM 1846 C C . HIS A 1 237 ? 17.174 -8.480 -18.993 1.00 40.09 237 HIS A C 1
ATOM 1848 O O . HIS A 1 237 ? 16.229 -9.222 -18.709 1.00 40.09 237 HIS A O 1
ATOM 1854 N N . LYS A 1 238 ? 17.120 -7.597 -19.997 1.00 37.53 238 LYS A N 1
ATOM 1855 C CA . LYS A 1 238 ? 16.245 -7.874 -21.128 1.00 37.53 238 LYS A CA 1
ATOM 1856 C C . LYS A 1 238 ? 16.777 -9.179 -21.687 1.00 37.53 238 LYS A C 1
ATOM 1858 O O . LYS A 1 238 ? 17.900 -9.174 -22.181 1.00 37.53 238 LYS A O 1
ATOM 1863 N N . ASP A 1 239 ? 15.997 -10.248 -21.584 1.00 35.25 239 ASP A N 1
ATOM 1864 C CA . ASP A 1 239 ? 16.159 -11.340 -22.528 1.00 35.25 239 ASP A CA 1
ATOM 1865 C C . ASP A 1 239 ? 16.163 -10.685 -23.910 1.00 35.25 239 ASP A C 1
ATOM 1867 O O . ASP A 1 239 ? 15.286 -9.856 -24.200 1.00 35.25 239 ASP A O 1
ATOM 1871 N N . ASP A 1 240 ? 17.193 -10.958 -24.711 1.00 40.00 240 ASP A N 1
ATOM 1872 C CA . ASP A 1 240 ? 17.199 -10.510 -26.096 1.00 40.00 240 ASP A CA 1
ATOM 1873 C C . ASP A 1 240 ? 15.952 -11.116 -26.732 1.00 40.00 240 ASP A C 1
ATOM 1875 O O . ASP A 1 240 ? 15.866 -12.332 -26.927 1.00 40.00 240 ASP A O 1
ATOM 1879 N N . VAL A 1 241 ? 14.957 -10.259 -26.987 1.00 37.31 241 VAL A N 1
ATOM 1880 C CA . VAL A 1 241 ? 13.756 -10.634 -27.723 1.00 37.31 241 VAL A CA 1
ATOM 1881 C C . VAL A 1 241 ? 14.266 -11.121 -29.060 1.00 37.31 241 VAL A C 1
ATOM 1883 O O . VAL A 1 241 ? 14.757 -10.338 -29.876 1.00 37.31 241 VAL A O 1
ATOM 1886 N N . GLN A 1 242 ? 14.216 -12.442 -29.205 1.00 38.75 242 GLN A N 1
ATOM 1887 C CA . GLN A 1 242 ? 14.712 -13.183 -30.344 1.00 38.75 242 GLN A CA 1
ATOM 1888 C C . GLN A 1 242 ? 14.227 -12.474 -31.601 1.00 38.75 242 GLN A C 1
ATOM 1890 O O . GLN A 1 242 ? 13.026 -12.266 -31.740 1.00 38.75 242 GLN A O 1
ATOM 1895 N N . SER A 1 243 ? 15.170 -12.043 -32.440 1.00 43.59 243 SER A N 1
ATOM 1896 C CA . SER A 1 243 ? 14.985 -11.031 -33.484 1.00 43.59 243 SER A CA 1
ATOM 1897 C C . SER A 1 243 ? 13.709 -11.220 -34.316 1.00 43.59 243 SER A C 1
ATOM 1899 O O . SER A 1 243 ? 13.737 -11.852 -35.374 1.00 43.59 243 SER A O 1
ATOM 1901 N N . SER A 1 244 ? 12.608 -10.628 -33.857 1.00 38.56 244 SER A N 1
ATOM 1902 C CA . SER A 1 244 ? 11.467 -10.281 -34.686 1.00 38.56 244 SER A CA 1
ATOM 1903 C C . SER A 1 244 ? 11.712 -8.871 -35.204 1.00 38.56 244 SER A C 1
ATOM 1905 O O . SER A 1 244 ? 12.241 -8.008 -34.497 1.00 38.56 244 SER A O 1
ATOM 1907 N N . GLU A 1 245 ? 11.410 -8.666 -36.482 1.00 41.25 245 GLU A N 1
ATOM 1908 C CA . GLU A 1 245 ? 11.608 -7.393 -37.167 1.00 41.25 245 GLU A CA 1
ATOM 1909 C C . GLU A 1 245 ? 11.014 -6.250 -36.339 1.00 41.25 245 GLU A C 1
ATOM 1911 O O . GLU A 1 245 ? 9.917 -6.374 -35.788 1.00 41.25 245 GLU A O 1
ATOM 1916 N N . SER A 1 246 ? 11.764 -5.152 -36.208 1.00 37.66 246 SER A N 1
ATOM 1917 C CA . SER A 1 246 ? 11.492 -4.095 -35.235 1.00 37.66 246 SER A CA 1
ATOM 1918 C C . SER A 1 246 ? 10.167 -3.383 -35.514 1.00 37.66 246 SER A C 1
ATOM 1920 O O . SER A 1 246 ? 10.113 -2.355 -36.193 1.00 37.66 246 SER A O 1
ATOM 1922 N N . SER A 1 247 ? 9.093 -3.929 -34.952 1.00 46.38 247 SER A N 1
ATOM 1923 C CA . SER A 1 247 ? 7.753 -3.374 -35.026 1.00 46.38 247 SER A CA 1
ATOM 1924 C C . SER A 1 247 ? 7.617 -2.249 -34.007 1.00 46.38 247 SER A C 1
ATOM 1926 O O . SER A 1 247 ? 7.364 -2.453 -32.823 1.00 46.38 247 SER A O 1
ATOM 1928 N N . TYR A 1 248 ? 7.833 -1.014 -34.456 1.00 53.81 248 TYR A N 1
ATOM 1929 C CA . TYR A 1 248 ? 7.665 0.154 -33.595 1.00 53.81 248 TYR A CA 1
ATOM 1930 C C . TYR A 1 248 ? 6.170 0.426 -33.370 1.00 53.81 248 TYR A C 1
ATOM 1932 O O . TYR A 1 248 ? 5.417 0.563 -34.339 1.00 53.81 248 TYR A O 1
ATOM 1940 N N . LEU A 1 249 ? 5.756 0.553 -32.104 1.00 62.22 249 LEU A N 1
ATOM 1941 C CA . LEU A 1 249 ? 4.405 0.969 -31.721 1.00 62.22 249 LEU A CA 1
ATOM 1942 C C . LEU A 1 249 ? 4.452 2.259 -30.898 1.00 62.22 249 LEU A C 1
ATOM 1944 O O . LEU A 1 249 ? 5.063 2.300 -29.831 1.00 62.22 249 LEU A O 1
ATOM 1948 N N . PHE A 1 250 ? 3.774 3.304 -31.378 1.00 73.69 250 PHE A N 1
ATOM 1949 C CA . PHE A 1 250 ? 3.727 4.614 -30.722 1.00 73.69 250 PHE A CA 1
ATOM 1950 C C . PHE A 1 250 ? 2.286 5.146 -30.652 1.00 73.69 250 PHE A C 1
ATOM 1952 O O . PHE A 1 250 ? 1.687 5.426 -31.697 1.00 73.69 250 PHE A O 1
ATOM 1959 N N . PRO A 1 251 ? 1.704 5.314 -29.450 1.00 81.94 251 PRO A N 1
ATOM 1960 C CA . PRO A 1 251 ? 0.412 5.967 -29.288 1.00 81.94 251 PRO A CA 1
ATOM 1961 C C . PRO A 1 251 ? 0.554 7.496 -29.365 1.00 81.94 251 PRO A C 1
ATOM 1963 O O . PRO A 1 251 ? 1.510 8.073 -28.852 1.00 81.94 251 PRO A O 1
ATOM 1966 N N . ILE A 1 252 ? -0.405 8.161 -30.012 1.00 85.50 252 ILE A N 1
ATOM 1967 C CA . ILE A 1 252 ? -0.394 9.606 -30.280 1.00 85.50 252 ILE A CA 1
ATOM 1968 C C . ILE A 1 252 ? -1.775 10.196 -29.967 1.00 85.50 252 ILE A C 1
ATOM 1970 O O . ILE A 1 252 ? -2.798 9.670 -30.408 1.00 85.50 252 ILE A O 1
ATOM 1974 N N . CYS A 1 253 ? -1.812 11.325 -29.256 1.00 86.75 253 CYS A N 1
ATOM 1975 C CA . CYS A 1 253 ? -3.042 12.080 -29.010 1.00 86.75 253 CYS A CA 1
ATOM 1976 C C . CYS A 1 253 ? -3.558 12.738 -30.302 1.00 86.75 253 CYS A C 1
ATOM 1978 O O . CYS A 1 253 ? -2.801 13.356 -31.054 1.00 86.75 253 CYS A O 1
ATOM 1980 N N . LYS A 1 254 ? -4.867 12.658 -30.541 1.00 86.50 254 LYS A N 1
ATOM 1981 C CA . LYS A 1 254 ? -5.567 13.264 -31.683 1.00 86.50 254 LYS A CA 1
ATOM 1982 C C . LYS A 1 254 ? -6.811 14.020 -31.213 1.00 86.50 254 LYS A C 1
ATOM 1984 O O . LYS A 1 254 ? -7.174 14.000 -30.036 1.00 86.50 254 LYS A O 1
ATOM 1989 N N . LYS A 1 255 ? -7.475 14.735 -32.127 1.00 82.69 255 LYS A N 1
ATOM 1990 C CA . LYS A 1 255 ? -8.733 15.418 -31.797 1.00 82.69 255 LYS A CA 1
ATOM 1991 C C . LYS A 1 255 ? -9.813 14.379 -31.474 1.00 82.69 255 LYS A C 1
ATOM 1993 O O . LYS A 1 255 ? -10.052 13.483 -32.276 1.00 82.69 255 LYS A O 1
ATOM 1998 N N . GLY A 1 256 ? -10.417 14.483 -30.291 1.00 75.44 256 GLY A N 1
ATOM 1999 C CA . GLY A 1 256 ? -11.423 13.545 -29.782 1.00 75.44 256 GLY A CA 1
ATOM 2000 C C . GLY A 1 256 ? -10.902 12.216 -29.208 1.00 75.44 256 GLY A C 1
ATOM 2001 O O . GLY A 1 256 ? -11.725 11.404 -28.793 1.00 75.44 256 GLY A O 1
ATOM 2002 N N . GLY A 1 257 ? -9.586 11.969 -29.150 1.00 86.06 257 GLY A N 1
ATOM 2003 C CA . GLY A 1 257 ? -9.054 10.726 -28.577 1.00 86.06 257 GLY A CA 1
ATOM 2004 C C . GLY A 1 257 ? -7.613 10.399 -28.975 1.00 86.06 257 GLY A C 1
ATOM 2005 O O . GLY A 1 257 ? -6.750 11.276 -28.943 1.00 86.06 257 GLY A O 1
ATOM 2006 N N . ILE A 1 258 ? -7.336 9.143 -29.338 1.00 89.56 258 ILE A N 1
ATOM 2007 C CA . ILE A 1 258 ? -5.977 8.652 -29.642 1.00 89.56 258 ILE A CA 1
ATOM 2008 C C . ILE A 1 258 ? -5.902 7.869 -30.960 1.00 89.56 258 ILE A C 1
ATOM 2010 O O . ILE A 1 258 ? -6.887 7.302 -31.422 1.00 89.56 258 ILE A O 1
ATOM 2014 N N . THR A 1 259 ? -4.700 7.786 -31.524 1.00 87.75 259 THR A N 1
ATOM 2015 C CA . THR A 1 259 ? -4.328 6.865 -32.613 1.00 87.75 259 THR A CA 1
ATOM 2016 C C . THR A 1 259 ? -3.055 6.128 -32.225 1.00 87.75 259 THR A C 1
ATOM 2018 O O . THR A 1 259 ? -2.091 6.765 -31.799 1.00 87.75 259 THR A O 1
ATOM 2021 N N . VAL A 1 260 ? -3.012 4.812 -32.409 1.00 84.38 260 VAL A N 1
ATOM 2022 C CA . VAL A 1 260 ? -1.790 4.008 -32.276 1.00 84.38 260 VAL A CA 1
ATOM 2023 C C . VAL A 1 260 ? -1.164 3.820 -33.655 1.00 84.38 260 VAL A C 1
ATOM 2025 O O . VAL A 1 260 ? -1.776 3.231 -34.551 1.00 84.38 260 VAL A O 1
ATOM 2028 N N . LYS A 1 261 ? 0.068 4.306 -33.826 1.00 78.81 261 LYS A N 1
ATOM 2029 C CA . LYS A 1 261 ? 0.900 3.946 -34.974 1.00 78.81 261 LYS A CA 1
ATOM 2030 C C . LYS A 1 261 ? 1.539 2.596 -34.714 1.00 78.81 261 LYS A C 1
ATOM 2032 O O . LYS A 1 261 ? 2.152 2.402 -33.669 1.00 78.81 261 LYS A O 1
ATOM 2037 N N . THR A 1 262 ? 1.381 1.693 -35.668 1.00 72.75 262 THR A N 1
ATOM 2038 C CA . THR A 1 262 ? 1.907 0.330 -35.649 1.00 72.75 262 THR A CA 1
ATOM 2039 C C . THR A 1 262 ? 2.345 -0.041 -37.062 1.00 72.75 262 THR A C 1
ATOM 2041 O O . THR A 1 262 ? 1.823 0.500 -38.036 1.00 72.75 262 THR A O 1
ATOM 2044 N N . THR A 1 263 ? 3.323 -0.932 -37.169 1.00 66.38 263 THR A N 1
ATOM 2045 C CA . THR A 1 263 ? 3.810 -1.499 -38.442 1.00 66.38 263 THR A CA 1
ATOM 2046 C C . THR A 1 263 ? 3.048 -2.764 -38.840 1.00 66.38 263 THR A C 1
ATOM 2048 O O . THR A 1 263 ? 3.021 -3.118 -40.014 1.00 66.38 263 THR A O 1
ATOM 2051 N N . THR A 1 264 ? 2.395 -3.415 -37.876 1.00 70.31 264 THR A N 1
ATOM 2052 C CA . THR A 1 264 ? 1.595 -4.632 -38.044 1.00 70.31 264 THR A CA 1
ATOM 2053 C C . THR A 1 264 ? 0.176 -4.425 -37.513 1.00 70.31 264 THR A C 1
ATOM 2055 O O . THR A 1 264 ? -0.069 -3.599 -36.630 1.00 70.31 264 THR A O 1
ATOM 2058 N N . MET A 1 265 ? -0.778 -5.167 -38.067 1.00 78.12 265 MET A N 1
ATOM 2059 C CA . MET A 1 265 ? -2.170 -5.178 -37.614 1.00 78.12 265 MET A CA 1
ATOM 2060 C C . MET A 1 265 ? -2.275 -5.799 -36.212 1.00 78.12 265 MET A C 1
ATOM 2062 O O . MET A 1 265 ? -1.619 -6.801 -35.936 1.00 78.12 265 MET A O 1
ATOM 2066 N N . LEU A 1 266 ? -3.096 -5.216 -35.335 1.00 80.00 266 LEU A N 1
ATOM 2067 C CA . LEU A 1 266 ? -3.356 -5.755 -33.995 1.00 80.00 266 LEU A CA 1
ATOM 2068 C C . LEU A 1 266 ? -4.662 -6.555 -33.996 1.00 80.00 266 LEU A C 1
ATOM 2070 O O . LEU A 1 266 ? -5.695 -6.048 -34.436 1.00 80.00 266 LEU A O 1
ATOM 2074 N N . ASP A 1 267 ? -4.659 -7.763 -33.434 1.00 83.38 267 ASP A N 1
ATOM 2075 C CA . ASP A 1 267 ? -5.876 -8.580 -33.326 1.00 83.38 267 ASP A CA 1
ATOM 2076 C C . ASP A 1 267 ? -6.908 -7.922 -32.412 1.00 83.38 267 ASP A C 1
ATOM 2078 O O . ASP A 1 267 ? -8.112 -7.937 -32.682 1.00 83.38 267 ASP A O 1
ATOM 2082 N N . ILE A 1 268 ? -6.422 -7.336 -31.315 1.00 84.25 268 ILE A N 1
ATOM 2083 C CA . ILE A 1 268 ? -7.209 -6.591 -30.338 1.00 84.25 268 ILE A CA 1
ATOM 2084 C C . ILE A 1 268 ? -6.392 -5.376 -29.888 1.00 84.25 268 ILE A C 1
ATOM 2086 O O . ILE A 1 268 ? -5.218 -5.503 -29.537 1.00 84.25 268 ILE A O 1
ATOM 2090 N N . LEU A 1 269 ? -7.042 -4.215 -29.835 1.00 87.00 269 LEU A N 1
ATOM 2091 C CA . LEU A 1 269 ? -6.599 -3.037 -29.098 1.00 87.00 269 LEU A CA 1
ATOM 2092 C C . LEU A 1 269 ? -7.636 -2.707 -28.014 1.00 87.00 269 LEU A C 1
ATOM 2094 O O . LEU A 1 269 ? -8.820 -2.540 -28.305 1.00 87.00 269 LEU A O 1
ATOM 2098 N N . GLU A 1 270 ? -7.185 -2.583 -26.771 1.00 90.19 270 GLU A N 1
ATOM 2099 C CA . GLU A 1 270 ? -7.938 -2.030 -25.645 1.00 90.19 270 GLU A CA 1
ATOM 2100 C C . GLU A 1 270 ? -7.364 -0.653 -25.298 1.00 90.19 270 GLU A C 1
ATOM 2102 O O . GLU A 1 270 ? -6.162 -0.506 -25.072 1.00 90.19 270 GLU A O 1
ATOM 2107 N N . ALA A 1 271 ? -8.232 0.351 -25.216 1.00 89.25 271 ALA A N 1
ATOM 2108 C CA . ALA A 1 271 ? -7.892 1.683 -24.736 1.00 89.25 271 ALA A CA 1
ATOM 2109 C C . ALA A 1 271 ? -8.842 2.074 -23.596 1.00 89.25 271 ALA A C 1
ATOM 2111 O O . ALA A 1 271 ? -10.058 2.142 -23.784 1.00 89.25 271 ALA A O 1
ATOM 2112 N N . TYR A 1 272 ? -8.296 2.329 -22.409 1.00 88.69 272 TYR A N 1
ATOM 2113 C CA . TYR A 1 272 ? -9.056 2.627 -21.196 1.00 88.69 272 TYR A CA 1
ATOM 2114 C C . TYR A 1 272 ? -8.697 3.993 -20.621 1.00 88.69 272 TYR A C 1
ATOM 2116 O O . TYR A 1 272 ? -7.524 4.296 -20.412 1.00 88.69 272 TYR A O 1
ATOM 2124 N N . SER A 1 273 ? -9.710 4.795 -20.290 1.00 86.00 273 SER A N 1
ATOM 2125 C CA . SER A 1 273 ? -9.530 6.043 -19.547 1.00 86.00 273 SER A CA 1
ATOM 2126 C C . SER A 1 273 ? -10.617 6.213 -18.487 1.00 86.00 273 SER A C 1
ATOM 2128 O O . SER A 1 273 ? -11.806 6.221 -18.811 1.00 86.00 273 SER A O 1
ATOM 2130 N N . SER A 1 274 ? -10.188 6.367 -17.227 1.00 79.00 274 SER A N 1
ATOM 2131 C CA . SER A 1 274 ? -10.965 6.644 -16.000 1.00 79.00 274 SER A CA 1
ATOM 2132 C C . SER A 1 274 ? -12.132 5.698 -15.658 1.00 79.00 274 SER A C 1
ATOM 2134 O O . SER A 1 274 ? -12.154 5.130 -14.569 1.00 79.00 274 SER A O 1
ATOM 2136 N N . THR A 1 275 ? -13.110 5.564 -16.554 1.00 76.56 275 THR A N 1
ATOM 2137 C CA . THR A 1 275 ? -14.347 4.778 -16.412 1.00 76.56 275 THR A CA 1
ATOM 2138 C C . THR A 1 275 ? -14.816 4.134 -17.725 1.00 76.56 275 THR A C 1
ATOM 2140 O O . THR A 1 275 ? -15.795 3.392 -17.716 1.00 76.56 275 THR A O 1
ATOM 2143 N N . THR A 1 276 ? -14.157 4.405 -18.860 1.00 80.00 276 THR A N 1
ATOM 2144 C CA . THR A 1 276 ? -14.567 3.928 -20.194 1.00 80.00 276 THR A CA 1
ATOM 2145 C C . THR A 1 276 ? -13.457 3.100 -20.838 1.00 80.00 276 THR A C 1
ATOM 2147 O O . THR A 1 276 ? -12.383 3.633 -21.122 1.00 80.00 276 THR A O 1
ATOM 2150 N N . CYS A 1 277 ? -13.725 1.814 -21.095 1.00 86.31 277 CYS A N 1
ATOM 2151 C CA . CYS A 1 277 ? -12.908 0.956 -21.962 1.00 86.31 277 CYS A CA 1
ATOM 2152 C C . CYS A 1 277 ? -13.464 0.976 -23.390 1.00 86.31 277 CYS A C 1
ATOM 2154 O O . CYS A 1 277 ? -14.676 0.874 -23.580 1.00 86.31 277 CYS A O 1
ATOM 2156 N N . ILE A 1 278 ? -12.584 1.027 -24.385 1.00 86.25 278 ILE A N 1
ATOM 2157 C CA . ILE A 1 278 ? -12.910 0.834 -25.799 1.00 86.25 278 ILE A CA 1
ATOM 2158 C C . ILE A 1 278 ? -12.093 -0.351 -26.306 1.00 86.25 278 ILE A C 1
ATOM 2160 O O . ILE A 1 278 ? -10.878 -0.386 -26.125 1.00 86.25 278 ILE A O 1
ATOM 2164 N N . TYR A 1 279 ? -12.769 -1.305 -26.946 1.00 88.81 279 TYR A N 1
ATOM 2165 C CA . TYR A 1 279 ? -12.163 -2.497 -27.533 1.00 88.81 279 TYR A CA 1
ATOM 2166 C C . TYR A 1 279 ? -12.361 -2.470 -29.045 1.00 88.81 279 TYR A C 1
ATOM 2168 O O . TYR A 1 279 ? -13.497 -2.423 -29.519 1.00 88.81 279 TYR A O 1
ATOM 2176 N N . ILE A 1 280 ? -11.265 -2.528 -29.794 1.00 85.56 280 ILE A N 1
ATOM 2177 C CA . ILE A 1 280 ? -11.266 -2.628 -31.253 1.00 85.56 280 ILE A CA 1
ATOM 2178 C C . ILE A 1 280 ? -10.643 -3.972 -31.608 1.00 85.56 280 ILE A C 1
ATOM 2180 O O . ILE A 1 280 ? -9.513 -4.257 -31.218 1.00 85.56 280 ILE A O 1
ATOM 2184 N N . LYS A 1 281 ? -11.389 -4.811 -32.326 1.00 86.38 281 LYS A N 1
ATOM 2185 C CA . LYS A 1 281 ? -10.835 -6.008 -32.969 1.00 86.38 281 LYS A CA 1
ATOM 2186 C C . LYS A 1 281 ? -10.242 -5.608 -34.311 1.00 86.38 281 LYS A C 1
ATOM 2188 O O . LYS A 1 281 ? -10.814 -4.735 -34.960 1.00 86.38 281 LYS A O 1
ATOM 2193 N N . SER A 1 282 ? -9.177 -6.281 -34.738 1.00 84.50 282 SER A N 1
ATOM 2194 C CA . SER A 1 282 ? -8.594 -6.090 -36.069 1.00 84.50 282 SER A CA 1
ATOM 2195 C C . SER A 1 282 ? -8.201 -4.624 -36.313 1.00 84.50 282 SER A C 1
ATOM 2197 O O . SER A 1 282 ? -8.615 -4.006 -37.288 1.00 84.50 282 SER A O 1
ATOM 2199 N N . TYR A 1 283 ? -7.452 -4.045 -35.371 1.00 82.62 283 TYR A N 1
ATOM 2200 C CA . TYR A 1 283 ? -7.055 -2.639 -35.392 1.00 82.62 283 TYR A CA 1
ATOM 2201 C C . TYR A 1 283 ? -5.942 -2.403 -36.428 1.00 82.62 283 TYR A C 1
ATOM 2203 O O . TYR A 1 283 ? -4.859 -2.996 -36.362 1.00 82.62 283 TYR A O 1
ATOM 2211 N N . GLU A 1 284 ? -6.215 -1.495 -37.364 1.00 81.12 284 GLU A N 1
ATOM 2212 C CA . GLU A 1 284 ? -5.294 -1.044 -38.410 1.00 81.12 284 GLU A CA 1
ATOM 2213 C C . GLU A 1 284 ? -4.588 0.267 -38.022 1.00 81.12 284 GLU A C 1
ATOM 2215 O O . GLU A 1 284 ? -5.064 1.043 -37.185 1.00 81.12 284 GLU A O 1
ATOM 2220 N N . THR A 1 285 ? -3.441 0.534 -38.652 1.00 76.88 285 THR A N 1
ATOM 2221 C CA . THR A 1 285 ? -2.608 1.718 -38.379 1.00 76.88 285 THR A CA 1
ATOM 2222 C C . THR A 1 285 ? -3.400 3.023 -38.555 1.00 76.88 285 THR A C 1
ATOM 2224 O O . THR A 1 285 ? -4.194 3.140 -39.485 1.00 76.88 285 THR A O 1
ATOM 2227 N N . ASP A 1 286 ? -3.160 4.015 -37.690 1.00 73.31 286 ASP A N 1
ATOM 2228 C CA . ASP A 1 286 ? -3.812 5.339 -37.716 1.00 73.31 286 ASP A CA 1
ATOM 2229 C C . ASP A 1 286 ? -5.360 5.340 -37.566 1.00 73.31 286 ASP A C 1
ATOM 2231 O O . ASP A 1 286 ? -5.981 6.403 -37.670 1.00 73.31 286 ASP A O 1
ATOM 2235 N N . THR A 1 287 ? -6.003 4.214 -37.220 1.00 84.19 287 THR A N 1
ATOM 2236 C CA . THR A 1 287 ? -7.444 4.210 -36.895 1.00 84.19 287 THR A CA 1
ATOM 2237 C C . THR A 1 287 ? -7.737 4.958 -35.580 1.00 84.19 287 THR A C 1
ATOM 2239 O O . THR A 1 287 ? -7.045 4.819 -34.570 1.00 84.19 287 THR A O 1
ATOM 2242 N N . LEU A 1 288 ? -8.749 5.836 -35.601 1.00 85.88 288 LEU A N 1
ATOM 2243 C CA . LEU A 1 288 ? -9.012 6.801 -34.525 1.00 85.88 288 LEU A CA 1
ATOM 2244 C C . LEU A 1 288 ? -9.905 6.213 -33.424 1.00 85.88 288 LEU A C 1
ATOM 2246 O O . LEU A 1 288 ? -11.079 5.920 -33.647 1.00 85.88 288 LEU A O 1
ATOM 2250 N N . VAL A 1 289 ? -9.370 6.134 -32.206 1.00 88.88 289 VAL A N 1
ATOM 2251 C CA . VAL A 1 289 ? -10.104 5.724 -31.005 1.00 88.88 289 VAL A CA 1
ATOM 2252 C C . VAL A 1 289 ? -10.702 6.963 -30.338 1.00 88.88 289 VAL A C 1
ATOM 2254 O O . VAL A 1 289 ? -9.974 7.770 -29.760 1.00 88.88 289 VAL A O 1
ATOM 2257 N N . LEU A 1 290 ? -12.024 7.132 -30.432 1.00 87.06 290 LEU A N 1
ATOM 2258 C CA . LEU A 1 290 ? -12.744 8.301 -29.913 1.00 87.06 290 LEU A CA 1
ATOM 2259 C C . LEU A 1 290 ? -13.239 8.093 -28.477 1.00 87.06 290 LEU A C 1
ATOM 2261 O O . LEU A 1 290 ? -14.025 7.184 -28.217 1.00 87.06 290 LEU A O 1
ATOM 2265 N N . PHE A 1 291 ? -12.863 8.990 -27.565 1.00 86.69 291 PHE A N 1
ATOM 2266 C CA . PHE A 1 291 ? -13.350 8.987 -26.184 1.00 86.69 291 PHE A CA 1
ATOM 2267 C C . PHE A 1 291 ? -14.556 9.928 -25.989 1.00 86.69 291 PHE A C 1
ATOM 2269 O O . PHE A 1 291 ? -14.697 10.927 -26.701 1.00 86.69 291 PHE A O 1
ATOM 2276 N N . PRO A 1 292 ? -15.439 9.660 -25.005 1.00 84.25 292 PRO A N 1
ATOM 2277 C CA . PRO A 1 292 ? -16.540 10.556 -24.663 1.00 84.25 292 PRO A CA 1
ATOM 2278 C C . PRO A 1 292 ? -16.089 11.992 -24.356 1.00 84.25 292 PRO A C 1
ATOM 2280 O O . PRO A 1 292 ? -15.090 12.218 -23.673 1.00 84.25 292 PRO A O 1
ATOM 2283 N N . THR A 1 293 ? -16.900 12.976 -24.764 1.00 76.12 293 THR A N 1
ATOM 2284 C CA . THR A 1 293 ? -16.649 14.416 -24.539 1.00 76.12 293 THR A CA 1
ATOM 2285 C C . THR A 1 293 ? -16.494 14.804 -23.065 1.00 76.12 293 THR A C 1
ATOM 2287 O O . THR A 1 293 ? -15.921 15.842 -22.769 1.00 76.12 293 THR A O 1
ATOM 2290 N N . SER A 1 294 ? -16.994 13.987 -22.134 1.00 77.06 294 SER A N 1
ATOM 2291 C CA . SER A 1 294 ? -16.817 14.166 -20.686 1.00 77.06 294 SER A CA 1
ATOM 2292 C C . SER A 1 294 ? -15.411 13.830 -20.179 1.00 77.06 294 SER A C 1
ATOM 2294 O O . SER A 1 294 ? -15.072 14.236 -19.074 1.00 77.06 294 SER A O 1
ATOM 2296 N N . ILE A 1 295 ? -14.617 13.082 -20.954 1.00 82.88 295 ILE A N 1
ATOM 2297 C CA . ILE A 1 295 ? -13.227 12.728 -20.634 1.00 82.88 295 ILE A CA 1
ATOM 2298 C C . ILE A 1 295 ? -12.285 13.722 -21.317 1.00 82.88 295 ILE A C 1
ATOM 2300 O O . ILE A 1 295 ? -11.519 14.402 -20.644 1.00 82.88 295 ILE A O 1
ATOM 2304 N N . VAL A 1 296 ? -12.407 13.884 -22.640 1.00 85.38 296 VAL A N 1
ATOM 2305 C CA . VAL A 1 296 ? -11.456 14.673 -23.453 1.00 85.38 296 VAL A CA 1
ATOM 2306 C C . VAL A 1 296 ? -11.502 16.190 -23.227 1.00 85.38 296 VAL A C 1
ATOM 2308 O O . VAL A 1 296 ? -10.701 16.909 -23.814 1.00 85.38 296 VAL A O 1
ATOM 2311 N N . ILE A 1 297 ? -12.435 16.697 -22.414 1.00 78.69 297 ILE A N 1
ATOM 2312 C CA . ILE A 1 297 ? -12.544 18.124 -22.062 1.00 78.69 297 ILE A CA 1
ATOM 2313 C C . ILE A 1 297 ? -11.462 18.578 -21.065 1.00 78.69 297 ILE A C 1
ATOM 2315 O O . ILE A 1 297 ? -11.068 19.742 -21.068 1.00 78.69 297 ILE A O 1
ATOM 2319 N N . PHE A 1 298 ? -10.963 17.661 -20.234 1.00 81.12 298 PHE A N 1
ATOM 2320 C CA . PHE A 1 298 ? -9.859 17.891 -19.301 1.00 81.12 298 PHE A CA 1
ATOM 2321 C C . PHE A 1 298 ? -8.626 17.110 -19.753 1.00 81.12 298 PHE A C 1
ATOM 2323 O O . PHE A 1 298 ? -8.719 16.276 -20.648 1.00 81.12 298 PHE A O 1
ATOM 2330 N N . GLU A 1 299 ? -7.468 17.379 -19.154 1.00 86.75 299 GLU A N 1
ATOM 2331 C CA . GLU A 1 299 ? -6.298 16.512 -19.318 1.00 86.75 299 GLU A CA 1
ATOM 2332 C C . GLU A 1 299 ? -6.630 15.098 -18.817 1.00 86.75 299 GLU A C 1
ATOM 2334 O O . GLU A 1 299 ? -7.210 14.937 -17.739 1.00 86.75 299 GLU A O 1
ATOM 2339 N N . TYR A 1 300 ? -6.318 14.081 -19.622 1.00 86.69 300 TYR A N 1
ATOM 2340 C CA . TYR A 1 300 ? -6.751 12.706 -19.383 1.00 86.69 300 TYR A CA 1
ATOM 2341 C C . TYR A 1 300 ? -5.643 11.698 -19.685 1.00 86.69 300 TYR A C 1
ATOM 2343 O O . TYR A 1 300 ? -4.931 11.801 -20.683 1.00 86.69 300 TYR A O 1
ATOM 2351 N N . GLU A 1 301 ? -5.517 10.693 -18.820 1.00 89.94 301 GLU A N 1
ATOM 2352 C CA . GLU A 1 301 ? -4.622 9.553 -19.021 1.00 89.94 301 GLU A CA 1
ATOM 2353 C C . GLU A 1 301 ? -5.368 8.410 -19.715 1.00 89.94 301 GLU A C 1
ATOM 2355 O O . GLU A 1 301 ? -6.516 8.097 -19.376 1.00 89.94 301 GLU A O 1
ATOM 2360 N N . VAL A 1 302 ? -4.705 7.771 -20.677 1.00 88.75 302 VAL A N 1
ATOM 2361 C CA . VAL A 1 302 ? -5.198 6.594 -21.393 1.00 88.75 302 VAL A CA 1
ATOM 2362 C C . VAL A 1 302 ? -4.208 5.447 -21.230 1.00 88.75 302 VAL A C 1
ATOM 2364 O O . VAL A 1 302 ? -3.033 5.575 -21.571 1.00 88.75 302 VAL A O 1
ATOM 2367 N N . PHE A 1 303 ? -4.702 4.309 -20.753 1.00 89.25 303 PHE A N 1
ATOM 2368 C CA . PHE A 1 303 ? -3.984 3.040 -20.709 1.00 89.25 303 PHE A CA 1
ATOM 2369 C C . PHE A 1 303 ? -4.297 2.254 -21.981 1.00 89.25 303 PHE A C 1
ATOM 2371 O O . PHE A 1 303 ? -5.463 2.106 -22.344 1.00 89.25 303 PHE A O 1
ATOM 2378 N N . ILE A 1 304 ? -3.261 1.780 -22.668 1.00 88.25 304 ILE A N 1
ATOM 2379 C CA . ILE A 1 304 ? -3.355 1.195 -24.004 1.00 88.25 304 ILE A CA 1
ATOM 2380 C C . ILE A 1 304 ? -2.696 -0.181 -23.984 1.00 88.25 304 ILE A C 1
ATOM 2382 O O . ILE A 1 304 ? -1.495 -0.305 -23.725 1.00 88.25 304 ILE A O 1
ATOM 2386 N N . ASN A 1 305 ? -3.488 -1.205 -24.288 1.00 88.06 305 ASN A N 1
ATOM 2387 C CA . ASN A 1 305 ? -3.074 -2.598 -24.359 1.00 88.06 305 ASN A CA 1
ATOM 2388 C C . ASN A 1 305 ? -3.350 -3.132 -25.771 1.00 88.06 305 ASN A C 1
ATOM 2390 O O . ASN A 1 305 ? -4.426 -2.898 -26.315 1.00 88.06 305 ASN A O 1
ATOM 2394 N N . GLY A 1 306 ? -2.401 -3.848 -26.371 1.00 83.44 306 GLY A N 1
ATOM 2395 C CA . GLY A 1 306 ? -2.559 -4.425 -27.710 1.00 83.44 306 GLY A CA 1
ATOM 2396 C C . GLY A 1 306 ? -1.999 -5.838 -27.791 1.00 83.44 306 GLY A C 1
ATOM 2397 O O . GLY A 1 306 ? -0.981 -6.132 -27.158 1.00 83.44 306 GLY A O 1
ATOM 2398 N N . TRP A 1 307 ? -2.666 -6.692 -28.569 1.00 83.75 307 TRP A N 1
ATOM 2399 C CA . TRP A 1 307 ? -2.336 -8.111 -28.711 1.00 83.75 307 TRP A CA 1
ATOM 2400 C C . TRP A 1 307 ? -2.177 -8.536 -30.174 1.00 83.75 307 TRP A C 1
ATOM 2402 O O . TRP A 1 307 ? -2.907 -8.057 -31.044 1.00 83.75 307 TRP A O 1
ATOM 2412 N N . ILE A 1 308 ? -1.262 -9.481 -30.408 1.00 78.19 308 ILE A N 1
ATOM 2413 C CA . ILE A 1 308 ? -1.110 -10.249 -31.655 1.00 78.19 308 ILE A CA 1
ATOM 2414 C C . ILE A 1 308 ? -0.969 -11.727 -31.273 1.00 78.19 308 ILE A C 1
ATOM 2416 O O . ILE A 1 308 ? -0.215 -12.057 -30.362 1.00 78.19 308 ILE A O 1
ATOM 2420 N N . ASN A 1 309 ? -1.703 -12.621 -31.936 1.00 75.81 309 ASN A N 1
ATOM 2421 C CA . ASN A 1 309 ? -1.749 -14.067 -31.684 1.00 75.81 309 ASN A CA 1
ATOM 2422 C C . ASN A 1 309 ? -2.006 -14.443 -30.206 1.00 75.81 309 ASN A C 1
ATOM 2424 O O . ASN A 1 309 ? -1.567 -15.484 -29.723 1.00 75.81 309 ASN A O 1
ATOM 2428 N N . GLY A 1 310 ? -2.722 -13.583 -29.471 1.00 65.12 310 GLY A N 1
ATOM 2429 C CA . GLY A 1 310 ? -2.984 -13.727 -28.033 1.00 65.12 310 GLY A CA 1
ATOM 2430 C C . GLY A 1 310 ? -1.860 -13.240 -27.106 1.00 65.12 310 GLY A C 1
ATOM 2431 O O . GLY A 1 310 ? -2.089 -13.109 -25.903 1.00 65.12 310 GLY A O 1
ATOM 2432 N N . GLU A 1 311 ? -0.682 -12.900 -27.633 1.00 63.53 311 GLU A N 1
ATOM 2433 C CA . GLU A 1 311 ? 0.420 -12.310 -26.871 1.00 63.53 311 GLU A CA 1
ATOM 2434 C C . GLU A 1 311 ? 0.258 -10.788 -26.752 1.00 63.53 311 GLU A C 1
ATOM 2436 O O . GLU A 1 311 ? -0.099 -10.104 -27.714 1.00 63.53 311 GLU A O 1
ATOM 2441 N N . LYS A 1 312 ? 0.508 -10.233 -25.558 1.00 74.56 312 LYS A N 1
ATOM 2442 C CA . LYS A 1 312 ? 0.372 -8.795 -25.289 1.00 74.56 312 LYS A CA 1
ATOM 2443 C C . LYS A 1 312 ? 1.635 -8.038 -25.709 1.00 74.56 312 LYS A C 1
ATOM 2445 O O . LYS A 1 312 ? 2.532 -7.832 -24.895 1.00 74.56 312 LYS A O 1
ATOM 2450 N N . ILE A 1 313 ? 1.671 -7.570 -26.953 1.00 73.44 313 ILE A N 1
ATOM 2451 C CA . ILE A 1 313 ? 2.830 -6.858 -27.512 1.00 73.44 313 ILE A CA 1
ATOM 2452 C C . ILE A 1 313 ? 2.891 -5.360 -27.162 1.00 73.44 313 ILE A C 1
ATOM 2454 O O . ILE A 1 313 ? 3.963 -4.762 -27.211 1.00 73.44 313 ILE A O 1
ATOM 2458 N N . LEU A 1 314 ? 1.764 -4.737 -26.794 1.00 70.81 314 LEU A N 1
ATOM 2459 C CA . LEU A 1 314 ? 1.700 -3.315 -26.436 1.00 70.81 314 LEU A CA 1
ATOM 2460 C C . LEU A 1 314 ? 1.122 -3.133 -25.032 1.00 70.81 314 LEU A C 1
ATOM 2462 O O . LEU A 1 314 ? 0.062 -3.663 -24.705 1.00 70.81 314 LEU A O 1
ATOM 2466 N N . SER A 1 315 ? 1.815 -2.343 -24.213 1.00 83.62 315 SER A N 1
ATOM 2467 C CA . SER A 1 315 ? 1.378 -1.914 -22.884 1.00 83.62 315 SER A CA 1
ATOM 2468 C C . SER A 1 315 ? 1.953 -0.524 -22.614 1.00 83.62 315 SER A C 1
ATOM 2470 O O . SER A 1 315 ? 3.124 -0.402 -22.263 1.00 83.62 315 SER A O 1
ATOM 2472 N N . SER A 1 316 ? 1.162 0.527 -22.818 1.00 79.81 316 SER A N 1
ATOM 2473 C CA . SER A 1 316 ? 1.622 1.918 -22.722 1.00 79.81 316 SER A CA 1
ATOM 2474 C C . SER A 1 316 ? 0.588 2.812 -22.038 1.00 79.81 316 SER A C 1
ATOM 2476 O O . SER A 1 316 ? -0.610 2.539 -22.098 1.00 79.81 316 SER A O 1
ATOM 2478 N N . THR A 1 317 ? 1.053 3.891 -21.411 1.00 86.50 317 THR A N 1
ATOM 2479 C CA . THR A 1 317 ? 0.204 4.932 -20.822 1.00 86.50 317 THR A CA 1
ATOM 2480 C C . THR A 1 317 ? 0.518 6.252 -21.508 1.00 86.50 317 THR A C 1
ATOM 2482 O O . THR A 1 317 ? 1.684 6.634 -21.602 1.00 86.50 317 THR A O 1
ATOM 2485 N N . LEU A 1 318 ? -0.514 6.945 -21.982 1.00 87.38 318 LEU A N 1
ATOM 2486 C CA . LEU A 1 318 ? -0.402 8.219 -22.684 1.00 87.38 318 LEU A CA 1
ATOM 2487 C C . LEU A 1 318 ? -1.279 9.270 -21.998 1.00 87.38 318 LEU A C 1
ATOM 2489 O O . LEU A 1 318 ? -2.484 9.073 -21.856 1.00 87.38 318 LEU A O 1
ATOM 2493 N N . THR A 1 319 ? -0.684 10.398 -21.619 1.00 90.31 319 THR A N 1
ATOM 2494 C CA . THR A 1 319 ? -1.410 11.569 -21.109 1.00 90.31 319 THR A CA 1
ATOM 2495 C C . THR A 1 319 ? -1.707 12.516 -22.265 1.00 90.31 319 THR A C 1
ATOM 2497 O O . THR A 1 319 ? -0.793 12.928 -22.981 1.00 90.31 319 THR A O 1
ATOM 2500 N N . CYS A 1 320 ? -2.979 12.861 -22.461 1.00 86.88 320 CYS A N 1
ATOM 2501 C CA . CYS A 1 320 ? -3.429 13.748 -23.526 1.00 86.88 320 CYS A CA 1
ATOM 2502 C C . CYS A 1 320 ? -4.002 15.060 -22.966 1.00 86.88 320 CYS A C 1
ATOM 2504 O O . CYS A 1 320 ? -4.766 15.030 -21.997 1.00 86.88 320 CYS A O 1
ATOM 2506 N N . PRO A 1 321 ? -3.686 16.215 -23.584 1.00 86.44 321 PRO A N 1
ATOM 2507 C CA . PRO A 1 321 ? -4.211 17.503 -23.149 1.00 86.44 321 PRO A CA 1
ATOM 2508 C C . PRO A 1 321 ? -5.721 17.596 -23.399 1.00 86.44 321 PRO A C 1
ATOM 2510 O O . PRO A 1 321 ? -6.230 17.095 -24.409 1.00 86.44 321 PRO A O 1
ATOM 2513 N N . GLY A 1 322 ? -6.418 18.284 -22.494 1.00 82.31 322 GLY A N 1
ATOM 2514 C CA . GLY A 1 322 ? -7.841 18.582 -22.636 1.00 82.31 322 GLY A CA 1
ATOM 2515 C C . GLY A 1 322 ? -8.126 19.468 -23.846 1.00 82.31 322 GLY A C 1
ATOM 2516 O O . GLY A 1 322 ? -7.352 20.368 -24.175 1.00 82.31 322 GLY A O 1
ATOM 2517 N N . GLN A 1 323 ? -9.241 19.203 -24.520 1.00 80.00 323 GLN A N 1
ATOM 2518 C CA . GLN A 1 323 ? -9.649 19.872 -25.751 1.00 80.00 323 GLN A CA 1
ATOM 2519 C C . GLN A 1 323 ? -10.924 20.694 -25.517 1.00 80.00 323 GLN A C 1
ATOM 2521 O O . GLN A 1 323 ? -11.878 20.196 -24.911 1.00 80.00 323 GLN A O 1
ATOM 2526 N N . PRO A 1 324 ? -10.990 21.946 -26.007 1.00 76.38 324 PRO A N 1
ATOM 2527 C CA . PRO A 1 324 ? -12.173 22.779 -25.840 1.00 76.38 324 PRO A CA 1
ATOM 2528 C C . PRO A 1 324 ? -13.373 22.159 -26.567 1.00 76.38 324 PRO A C 1
ATOM 2530 O O . PRO A 1 324 ? -13.258 21.712 -27.709 1.00 76.38 324 PRO A O 1
ATOM 2533 N N . ILE A 1 325 ? -14.546 22.179 -25.919 1.00 70.38 325 ILE A N 1
ATOM 2534 C CA . ILE A 1 325 ? -15.780 21.518 -26.393 1.00 70.38 325 ILE A CA 1
ATOM 2535 C C . ILE A 1 325 ? -16.045 21.800 -27.879 1.00 70.38 325 ILE A C 1
ATOM 2537 O O . ILE A 1 325 ? -16.337 20.874 -28.637 1.00 70.38 325 ILE A O 1
ATOM 2541 N N . CYS A 1 326 ? -15.901 23.058 -28.305 1.00 73.44 326 CYS A N 1
ATOM 2542 C CA . CYS A 1 326 ? -16.197 23.493 -29.668 1.00 73.44 326 CYS A CA 1
ATOM 2543 C C . CYS A 1 326 ? -15.358 22.787 -30.748 1.00 73.44 326 CYS A C 1
ATOM 2545 O O . CYS A 1 326 ? -15.857 22.587 -31.850 1.00 73.44 326 CYS A O 1
ATOM 2547 N N . GLU A 1 327 ? -14.132 22.346 -30.443 1.00 70.06 327 GLU A N 1
ATOM 2548 C CA . GLU A 1 327 ? -13.288 21.600 -31.392 1.00 70.06 327 GLU A CA 1
ATOM 2549 C C . GLU A 1 327 ? -13.615 20.099 -31.458 1.00 70.06 327 GLU A C 1
ATOM 2551 O O . GLU A 1 327 ? -13.214 19.418 -32.401 1.00 70.06 327 GLU A O 1
ATOM 2556 N N . THR A 1 328 ? -14.361 19.578 -30.479 1.00 68.69 328 THR A N 1
ATOM 2557 C CA . THR A 1 328 ? -14.768 18.160 -30.412 1.00 68.69 328 THR A CA 1
ATOM 2558 C C . THR A 1 328 ? -16.132 17.887 -31.064 1.00 68.69 328 THR A C 1
ATOM 2560 O O . THR A 1 328 ? -16.499 16.735 -31.296 1.00 68.69 328 THR A O 1
ATOM 2563 N N . LEU A 1 329 ? -16.900 18.935 -31.386 1.00 72.00 329 LEU A N 1
ATOM 2564 C CA . LEU A 1 329 ? -18.245 18.836 -31.959 1.00 72.00 329 LEU A CA 1
ATOM 2565 C C . LEU A 1 329 ? -18.213 18.774 -33.496 1.00 72.00 329 LEU A C 1
ATOM 2567 O O . LEU A 1 329 ? -18.434 19.773 -34.171 1.00 72.00 329 LEU A O 1
ATOM 2571 N N . GLN A 1 330 ? -18.044 17.578 -34.064 1.00 65.06 330 GLN A N 1
ATOM 2572 C CA . GLN A 1 330 ? -18.091 17.362 -35.524 1.00 65.06 330 GLN A CA 1
ATOM 2573 C C . GLN A 1 330 ? -19.518 17.334 -36.129 1.00 65.06 330 GLN A C 1
ATOM 2575 O O . GLN A 1 330 ? -19.731 16.773 -37.200 1.00 65.06 330 GLN A O 1
ATOM 2580 N N . CYS A 1 331 ? -20.522 17.917 -35.460 1.00 72.25 331 CYS A N 1
ATOM 2581 C CA . CYS A 1 331 ? -21.903 17.971 -35.955 1.00 72.25 331 CYS A CA 1
ATOM 2582 C C . CYS A 1 331 ? -22.257 19.373 -36.482 1.00 72.25 331 CYS A C 1
ATOM 2584 O O . CYS A 1 331 ? -22.002 20.379 -35.817 1.00 72.25 331 CYS A O 1
ATOM 2586 N N . TYR A 1 332 ? -22.921 19.458 -37.639 1.00 73.38 332 TYR A N 1
ATOM 2587 C CA . TYR A 1 332 ? -23.474 20.732 -38.117 1.00 73.38 332 TYR A CA 1
ATOM 2588 C C . TYR A 1 332 ? -24.716 21.137 -37.313 1.00 73.38 332 TYR A C 1
ATOM 2590 O O . TYR A 1 332 ? -24.776 22.258 -36.811 1.00 73.38 332 TYR A O 1
ATOM 2598 N N . ILE A 1 333 ? -25.652 20.199 -37.112 1.00 74.19 333 ILE A N 1
ATOM 2599 C CA . ILE A 1 333 ? -26.864 20.364 -36.298 1.00 74.19 333 ILE A CA 1
ATOM 2600 C C . ILE A 1 333 ? -26.991 19.155 -35.363 1.00 74.19 333 ILE A C 1
ATOM 2602 O O . ILE A 1 333 ? -27.264 18.044 -35.807 1.00 74.19 333 ILE A O 1
ATOM 2606 N N . CYS A 1 334 ? -26.800 19.355 -34.058 1.00 79.88 334 CYS A N 1
ATOM 2607 C CA . CYS A 1 334 ? -27.146 18.364 -33.036 1.00 79.88 334 CYS A CA 1
ATOM 2608 C C . CYS A 1 334 ? -27.385 19.036 -31.676 1.00 79.88 334 CYS A C 1
ATOM 2610 O O . CYS A 1 334 ? -26.835 20.107 -31.411 1.00 79.88 334 CYS A O 1
ATOM 2612 N N . TRP A 1 335 ? -28.158 18.400 -30.785 1.00 78.12 335 TRP A N 1
ATOM 2613 C CA . TRP A 1 335 ? -28.513 18.954 -29.466 1.00 78.12 335 TRP A CA 1
ATOM 2614 C C . TRP A 1 335 ? -27.305 19.471 -28.672 1.00 78.12 335 TRP A C 1
ATOM 2616 O O . TRP A 1 335 ? -27.364 20.553 -28.097 1.00 78.12 335 TRP A O 1
ATOM 2626 N N . LYS A 1 336 ? -26.176 18.748 -28.709 1.00 76.38 336 LYS A N 1
ATOM 2627 C CA . LYS A 1 336 ? -24.930 19.150 -28.033 1.00 76.38 336 LYS A CA 1
ATOM 2628 C C . LYS A 1 336 ? -24.400 20.509 -28.514 1.00 76.38 336 LYS A C 1
ATOM 2630 O O . LYS A 1 336 ? -23.915 21.278 -27.691 1.00 76.38 336 LYS A O 1
ATOM 2635 N N . LYS A 1 337 ? -24.525 20.822 -29.809 1.00 80.56 337 LYS A N 1
ATOM 2636 C CA . LYS A 1 337 ? -24.152 22.127 -30.380 1.00 80.56 337 LYS A CA 1
ATOM 2637 C C . LYS A 1 337 ? -25.224 23.188 -30.120 1.00 80.56 337 LYS A C 1
ATOM 2639 O O . LYS A 1 337 ? -24.877 24.325 -29.829 1.00 80.56 337 LYS A O 1
ATOM 2644 N N . VAL A 1 338 ? -26.511 22.824 -30.120 1.00 79.75 338 VAL A N 1
ATOM 2645 C CA . VAL A 1 338 ? -27.612 23.754 -29.789 1.00 79.75 338 VAL A CA 1
ATOM 2646 C C . VAL A 1 338 ? -27.503 24.285 -28.354 1.00 79.75 338 VAL A C 1
ATOM 2648 O O . VAL A 1 338 ? -27.650 25.483 -28.142 1.00 79.75 338 VAL A O 1
ATOM 2651 N N . TYR A 1 339 ? -27.165 23.434 -27.380 1.00 78.25 339 TYR A N 1
ATOM 2652 C CA . TYR A 1 339 ? -26.928 23.867 -25.995 1.00 78.25 339 TYR A CA 1
ATOM 2653 C C . TYR A 1 339 ? -25.612 24.645 -25.793 1.00 78.25 339 TYR A C 1
ATOM 2655 O O . TYR A 1 339 ? -25.442 25.286 -24.760 1.00 78.25 339 TYR A O 1
ATOM 2663 N N . ASN A 1 340 ? -24.690 24.625 -26.762 1.00 75.06 340 ASN A N 1
ATOM 2664 C CA . ASN A 1 340 ? -23.404 25.325 -26.706 1.00 75.06 340 ASN A CA 1
ATOM 2665 C C . ASN A 1 340 ? -23.353 26.461 -27.740 1.00 75.06 340 ASN A C 1
ATOM 2667 O O . ASN A 1 340 ? -22.568 26.421 -28.686 1.00 75.06 340 ASN A O 1
ATOM 2671 N N . ILE A 1 341 ? -24.176 27.497 -27.535 1.00 76.62 341 ILE A N 1
ATOM 2672 C CA . ILE A 1 341 ? -24.269 28.690 -28.406 1.00 76.62 341 ILE A CA 1
ATOM 2673 C C . ILE A 1 341 ? -22.901 29.370 -28.615 1.00 76.62 341 ILE A C 1
ATOM 2675 O O . ILE A 1 341 ? -22.605 29.845 -29.705 1.00 76.62 341 ILE A O 1
ATOM 2679 N N . GLN A 1 342 ? -22.018 29.322 -27.613 1.00 77.50 342 GLN A N 1
ATOM 2680 C CA . GLN A 1 342 ? -20.625 29.790 -27.694 1.00 77.50 342 GLN A CA 1
ATOM 2681 C C . GLN A 1 342 ? -19.771 29.124 -28.797 1.00 77.50 342 GLN A C 1
ATOM 2683 O O . GLN A 1 342 ? -18.723 29.651 -29.150 1.00 77.50 342 GLN A O 1
ATOM 2688 N N . CYS A 1 343 ? -20.203 27.980 -29.339 1.00 77.94 343 CYS A N 1
ATOM 2689 C CA . CYS A 1 343 ? -19.527 27.259 -30.421 1.00 77.94 343 CYS A CA 1
ATOM 2690 C C . CYS A 1 343 ? -20.139 27.523 -31.812 1.00 77.94 343 CYS A C 1
ATOM 2692 O O . CYS A 1 343 ? -19.835 26.793 -32.756 1.00 77.94 343 CYS A O 1
ATOM 2694 N N . TRP A 1 344 ? -21.058 28.484 -31.947 1.00 82.94 344 TRP A N 1
ATOM 2695 C CA . TRP A 1 344 ? -21.714 28.790 -33.220 1.00 82.94 344 TRP A CA 1
ATOM 2696 C C . TRP A 1 344 ? -20.881 29.770 -34.045 1.00 82.94 344 TRP A C 1
ATOM 2698 O O . TRP A 1 344 ? -20.289 30.714 -33.524 1.00 82.94 344 TRP A O 1
ATOM 2708 N N . THR A 1 345 ? -20.875 29.577 -35.360 1.00 84.44 345 THR A N 1
ATOM 2709 C CA . THR A 1 345 ? -20.285 30.546 -36.287 1.00 84.44 345 THR A CA 1
ATOM 2710 C C . THR A 1 345 ? -21.129 31.823 -36.356 1.00 84.44 345 THR A C 1
ATOM 2712 O O . THR A 1 345 ? -22.335 31.821 -36.097 1.00 84.44 345 THR A O 1
ATOM 2715 N N . THR A 1 346 ? -20.513 32.935 -36.761 1.00 80.88 346 THR A N 1
ATOM 2716 C CA . THR A 1 346 ? -21.210 34.220 -36.962 1.00 80.88 346 THR A CA 1
ATOM 2717 C C . THR A 1 346 ? -22.367 34.114 -37.960 1.00 80.88 346 THR A C 1
ATOM 2719 O O . THR A 1 346 ? -23.405 34.743 -37.759 1.00 80.88 346 THR A O 1
ATOM 2722 N N . LEU A 1 347 ? -22.229 33.264 -38.984 1.00 83.69 347 LEU A N 1
ATOM 2723 C CA . LEU A 1 347 ? -23.280 32.962 -39.958 1.00 83.69 347 LEU A CA 1
ATOM 2724 C C . LEU A 1 347 ? -24.458 32.195 -39.333 1.00 83.69 347 LEU A C 1
ATOM 2726 O O . LEU A 1 347 ? -25.606 32.548 -39.583 1.00 83.69 347 LEU A O 1
ATOM 2730 N N . GLU A 1 348 ? -24.203 31.193 -38.486 1.00 83.12 348 GLU A N 1
ATOM 2731 C CA . GLU A 1 348 ? -25.255 30.441 -37.777 1.00 83.12 348 GLU A CA 1
ATOM 2732 C C . GLU A 1 348 ? -26.003 31.319 -36.758 1.00 83.12 348 GLU A C 1
ATOM 2734 O O . GLU A 1 348 ? -27.230 31.241 -36.637 1.00 83.12 348 GLU A O 1
ATOM 2739 N N . MET A 1 349 ? -25.290 32.215 -36.067 1.00 81.25 349 MET A N 1
ATOM 2740 C CA . MET A 1 349 ? -25.911 33.208 -35.184 1.00 81.25 349 MET A CA 1
ATOM 2741 C C . MET A 1 349 ? -26.791 34.191 -35.970 1.00 81.25 349 MET A C 1
ATOM 2743 O O . MET A 1 349 ? -27.944 34.404 -35.595 1.00 81.25 349 MET A O 1
ATOM 2747 N N . ALA A 1 350 ? -26.309 34.724 -37.097 1.00 84.44 350 ALA A N 1
ATOM 2748 C CA . ALA A 1 350 ? -27.101 35.603 -37.957 1.00 84.44 350 ALA A CA 1
ATOM 2749 C C . ALA A 1 350 ? -28.338 34.889 -38.534 1.00 84.44 350 ALA A C 1
ATOM 2751 O O . ALA A 1 350 ? -29.446 35.419 -38.466 1.00 84.44 350 ALA A O 1
ATOM 2752 N N . ALA A 1 351 ? -28.179 33.662 -39.041 1.00 85.62 351 ALA A N 1
ATOM 2753 C CA . ALA A 1 351 ? -29.275 32.876 -39.604 1.00 85.62 351 ALA A CA 1
ATOM 2754 C C . ALA A 1 351 ? -30.361 32.565 -38.562 1.00 85.62 351 ALA A C 1
ATOM 2756 O O . ALA A 1 351 ? -31.550 32.690 -38.856 1.00 85.62 351 ALA A O 1
ATOM 2757 N N . SER A 1 352 ? -29.980 32.215 -37.330 1.00 82.31 352 SER A N 1
ATOM 2758 C CA . SER A 1 352 ? -30.957 31.942 -36.270 1.00 82.31 352 SER A CA 1
ATOM 2759 C C . SER A 1 352 ? -31.702 33.198 -35.808 1.00 82.31 352 SER A C 1
ATOM 2761 O O . SER A 1 352 ? -32.910 33.125 -35.579 1.00 82.31 352 SER A O 1
ATOM 2763 N N . LEU A 1 353 ? -31.040 34.361 -35.768 1.00 86.00 353 LEU A N 1
ATOM 2764 C CA . LEU A 1 353 ? -31.691 35.647 -35.506 1.00 86.00 353 LEU A CA 1
ATOM 2765 C C . LEU A 1 353 ? -32.694 36.010 -36.614 1.00 86.00 353 LEU A C 1
ATOM 2767 O O . LEU A 1 353 ? -33.810 36.428 -36.311 1.00 86.00 353 LEU A O 1
ATOM 2771 N N . ILE A 1 354 ? -32.339 35.794 -37.886 1.00 88.31 354 ILE A N 1
ATOM 2772 C CA . ILE A 1 354 ? -33.238 35.998 -39.035 1.00 88.31 354 ILE A CA 1
ATOM 2773 C C . ILE A 1 354 ? -34.458 35.071 -38.935 1.00 88.31 354 ILE A C 1
ATOM 2775 O O . ILE A 1 354 ? -35.586 35.538 -39.081 1.00 88.31 354 ILE A O 1
ATOM 2779 N N . ILE A 1 355 ? -34.261 33.783 -38.629 1.00 88.31 355 ILE A N 1
ATOM 2780 C CA . ILE A 1 355 ? -35.356 32.815 -38.438 1.00 88.31 355 ILE A CA 1
ATOM 2781 C C . ILE A 1 355 ? -36.251 33.225 -37.259 1.00 88.31 355 ILE A C 1
ATOM 2783 O O . ILE A 1 355 ? -37.476 33.178 -37.374 1.00 88.31 355 ILE A O 1
ATOM 2787 N N . PHE A 1 356 ? -35.670 33.674 -36.144 1.00 86.88 356 PHE A N 1
ATOM 2788 C CA . PHE A 1 356 ? -36.418 34.157 -34.983 1.00 86.88 356 PHE A CA 1
ATOM 2789 C C . PHE A 1 356 ? -37.274 35.383 -35.326 1.00 86.88 356 PHE A C 1
ATOM 2791 O O . PHE A 1 356 ? -38.480 35.371 -35.075 1.00 86.88 356 PHE A O 1
ATOM 2798 N N . VAL A 1 357 ? -36.696 36.401 -35.971 1.00 88.31 357 VAL A N 1
ATOM 2799 C CA . VAL A 1 357 ? -37.427 37.590 -36.438 1.00 88.31 357 VAL A CA 1
ATOM 2800 C C . VAL A 1 357 ? -38.521 37.210 -37.442 1.00 88.31 357 VAL A C 1
ATOM 2802 O O . VAL A 1 357 ? -39.659 37.650 -37.288 1.00 88.31 357 VAL A O 1
ATOM 2805 N N . ALA A 1 358 ? -38.231 36.338 -38.412 1.00 89.81 358 ALA A N 1
ATOM 2806 C CA . ALA A 1 358 ? -39.218 35.845 -39.372 1.00 89.81 358 ALA A CA 1
ATOM 2807 C C . ALA A 1 358 ? -40.373 35.100 -38.678 1.00 89.81 358 ALA A C 1
ATOM 2809 O O . ALA A 1 358 ? -41.536 35.329 -39.007 1.00 89.81 358 ALA A O 1
ATOM 2810 N N . SER A 1 359 ? -40.078 34.270 -37.670 1.00 86.75 359 SER A N 1
ATOM 2811 C CA . SER A 1 359 ? -41.095 33.579 -36.866 1.00 86.75 359 SER A CA 1
ATOM 2812 C C . SER A 1 359 ? -41.967 34.545 -36.065 1.00 86.75 359 SER A C 1
ATOM 2814 O O . SER A 1 359 ? -43.177 34.354 -36.011 1.00 86.75 359 SER A O 1
ATOM 2816 N N . MET A 1 360 ? -41.387 35.612 -35.502 1.00 85.19 360 MET A N 1
ATOM 2817 C CA . MET A 1 360 ? -42.118 36.633 -34.746 1.00 85.19 360 MET A CA 1
ATOM 2818 C C . MET A 1 360 ? -43.018 37.467 -35.658 1.00 85.19 360 MET A C 1
ATOM 2820 O O . MET A 1 360 ? -44.171 37.727 -35.311 1.00 85.19 360 MET A O 1
ATOM 2824 N N . LEU A 1 361 ? -42.532 37.825 -36.851 1.00 87.19 361 LEU A N 1
ATOM 2825 C CA . LEU A 1 361 ? -43.335 38.473 -37.887 1.00 87.19 361 LEU A CA 1
ATOM 2826 C C . LEU A 1 361 ? -44.486 37.565 -38.337 1.00 87.19 361 LEU A C 1
ATOM 2828 O O . LEU A 1 361 ? -45.632 38.007 -38.373 1.00 87.19 361 LEU A O 1
ATOM 2832 N N . LEU A 1 362 ? -44.220 36.284 -38.603 1.00 87.06 362 LEU A N 1
ATOM 2833 C CA . LEU A 1 362 ? -45.245 35.313 -38.991 1.00 87.06 362 LEU A CA 1
ATOM 2834 C C . LEU A 1 362 ? -46.278 35.090 -37.874 1.00 87.06 362 LEU A C 1
ATOM 2836 O O . LEU A 1 362 ? -47.478 35.064 -38.146 1.00 87.06 362 LEU A O 1
ATOM 2840 N N . LEU A 1 363 ? -45.851 35.032 -36.607 1.00 84.19 363 LEU A N 1
ATOM 2841 C CA . LEU A 1 363 ? -46.762 35.013 -35.459 1.00 84.19 363 LEU A CA 1
ATOM 2842 C C . LEU A 1 363 ? -47.631 36.274 -35.426 1.00 84.19 363 LEU A C 1
ATOM 2844 O O . LEU A 1 363 ? -48.840 36.168 -35.223 1.00 84.19 363 LEU A O 1
ATOM 2848 N N . HIS A 1 364 ? -47.041 37.450 -35.669 1.00 81.62 364 HIS A N 1
ATOM 2849 C CA . HIS A 1 364 ? -47.752 38.726 -35.715 1.00 81.62 364 HIS A CA 1
ATOM 2850 C C . HIS A 1 364 ? -48.814 38.751 -36.825 1.00 81.62 364 HIS A C 1
ATOM 2852 O O . HIS A 1 364 ? -49.972 39.054 -36.528 1.00 81.62 364 HIS A O 1
ATOM 2858 N N . PHE A 1 365 ? -48.476 38.324 -38.049 1.00 81.50 365 PHE A N 1
ATOM 2859 C CA . PHE A 1 365 ? -49.428 38.159 -39.159 1.00 81.50 365 PHE A CA 1
ATOM 2860 C C . PHE A 1 365 ? -50.535 37.136 -38.860 1.00 81.50 365 PHE A C 1
ATOM 2862 O O . PHE A 1 365 ? -51.672 37.318 -39.293 1.00 81.50 365 PHE A O 1
ATOM 2869 N N . CYS A 1 366 ? -50.254 36.103 -38.062 1.00 81.75 366 CYS A N 1
ATOM 2870 C CA . CYS A 1 366 ? -51.263 35.144 -37.613 1.00 81.75 366 CYS A CA 1
ATOM 2871 C C . CYS A 1 366 ? -52.121 35.649 -36.434 1.00 81.75 366 CYS A C 1
ATOM 2873 O O . CYS A 1 366 ? -53.242 35.168 -36.255 1.00 81.75 366 CYS A O 1
ATOM 2875 N N . THR A 1 367 ? -51.675 36.632 -35.635 1.00 82.31 367 THR A N 1
ATOM 2876 C CA . THR A 1 367 ? -52.485 37.162 -34.516 1.00 82.31 367 THR A CA 1
ATOM 2877 C C . THR A 1 367 ? -53.877 37.692 -34.898 1.00 82.31 367 THR A C 1
ATOM 2879 O O . THR A 1 367 ? -54.801 37.403 -34.133 1.00 82.31 367 THR A O 1
ATOM 2882 N N . PRO A 1 368 ? -54.125 38.406 -36.022 1.00 79.69 368 PRO A N 1
ATOM 2883 C CA . PRO A 1 368 ? -55.487 38.761 -36.425 1.00 79.69 368 PRO A CA 1
ATOM 2884 C C . PRO A 1 368 ? -56.351 37.529 -36.723 1.00 79.69 368 PRO A C 1
ATOM 2886 O O . PRO A 1 368 ? -57.521 37.521 -36.347 1.00 79.69 368 PRO A O 1
ATOM 2889 N N . ILE A 1 369 ? -55.784 36.464 -37.302 1.00 81.81 369 ILE A N 1
ATOM 2890 C CA . ILE A 1 369 ? -56.495 35.203 -37.571 1.00 81.81 369 ILE A CA 1
ATOM 2891 C C . ILE A 1 369 ? -56.875 34.526 -36.247 1.00 81.81 369 ILE A C 1
ATOM 2893 O O . ILE A 1 369 ? -58.038 34.183 -36.042 1.00 81.81 369 ILE A O 1
ATOM 2897 N N . PHE A 1 370 ? -55.943 34.413 -35.295 1.00 79.00 370 PHE A N 1
ATOM 2898 C CA . PHE A 1 370 ? -56.240 33.867 -33.966 1.00 79.00 370 PHE A CA 1
ATOM 2899 C C . PHE A 1 370 ? -57.247 34.721 -33.180 1.00 79.00 370 PHE A C 1
ATOM 2901 O O . PHE A 1 370 ? -58.122 34.172 -32.510 1.00 79.00 370 PHE A O 1
ATOM 2908 N N . ARG A 1 371 ? -57.194 36.056 -33.293 1.00 79.50 371 ARG A N 1
ATOM 2909 C CA . ARG A 1 371 ? -58.201 36.961 -32.707 1.00 79.50 371 ARG A CA 1
ATOM 2910 C C . ARG A 1 371 ? -59.577 36.783 -33.354 1.00 79.50 371 ARG A C 1
ATOM 2912 O O . ARG A 1 371 ? -60.573 36.794 -32.632 1.00 79.50 371 ARG A O 1
ATOM 2919 N N . LEU A 1 372 ? -59.641 36.581 -34.671 1.00 80.44 372 LEU A N 1
ATOM 2920 C CA . LEU A 1 372 ? -60.881 36.311 -35.399 1.00 80.44 372 LEU A CA 1
ATOM 2921 C C . LEU A 1 372 ? -61.480 34.959 -34.985 1.00 80.44 372 LEU A C 1
ATOM 2923 O O . LEU A 1 372 ? -62.650 34.905 -34.618 1.00 80.44 372 LEU A O 1
ATOM 2927 N N . LEU A 1 373 ? -60.673 33.893 -34.946 1.00 81.38 373 LEU A N 1
ATOM 2928 C CA . LEU A 1 373 ? -61.084 32.567 -34.469 1.00 81.38 373 LEU A CA 1
ATOM 2929 C C . LEU A 1 373 ? -61.563 32.609 -33.011 1.00 81.38 373 LEU A C 1
ATOM 2931 O O . LEU A 1 373 ? -62.604 32.038 -32.690 1.00 81.38 373 LEU A O 1
ATOM 2935 N N . TYR A 1 374 ? -60.869 33.342 -32.136 1.00 80.44 374 TYR A N 1
ATOM 2936 C CA . TYR A 1 374 ? -61.301 33.555 -30.754 1.00 80.44 374 TYR A CA 1
ATOM 2937 C C . TYR A 1 374 ? -62.616 34.346 -30.665 1.00 80.44 374 TYR A C 1
ATOM 2939 O O . TYR A 1 374 ? -63.480 34.014 -29.855 1.00 80.44 374 TYR A O 1
ATOM 2947 N N . TRP A 1 375 ? -62.818 35.362 -31.509 1.00 80.88 375 TRP A N 1
ATOM 2948 C CA . TRP A 1 375 ? -64.067 36.128 -31.557 1.00 80.88 375 TRP A CA 1
ATOM 2949 C C . TRP A 1 375 ? -65.243 35.285 -32.070 1.00 80.88 375 TRP A C 1
ATOM 2951 O O . TRP A 1 375 ? -66.312 35.305 -31.459 1.00 80.88 375 TRP A O 1
ATOM 2961 N N . ILE A 1 376 ? -65.029 34.489 -33.124 1.00 80.12 376 ILE A N 1
ATOM 2962 C CA . ILE A 1 376 ? -65.994 33.518 -33.662 1.00 80.12 376 ILE A CA 1
ATOM 2963 C C . ILE A 1 376 ? -66.335 32.469 -32.596 1.00 80.12 376 ILE A C 1
ATOM 2965 O O . ILE A 1 376 ? -67.511 32.266 -32.298 1.00 80.12 376 ILE A O 1
ATOM 2969 N N . GLY A 1 377 ? -65.331 31.869 -31.950 1.00 80.38 377 GLY A N 1
ATOM 2970 C CA . GLY A 1 377 ? -65.515 30.909 -30.860 1.00 80.38 377 GLY A CA 1
ATOM 2971 C C . GLY A 1 377 ? -66.273 31.511 -29.674 1.00 80.38 377 GLY A C 1
ATOM 2972 O O . GLY A 1 377 ? -67.226 30.914 -29.176 1.00 80.38 377 GLY A O 1
ATOM 2973 N N . ARG A 1 378 ? -65.938 32.741 -29.263 1.00 79.75 378 ARG A N 1
ATOM 2974 C CA . ARG A 1 378 ? -66.646 33.463 -28.195 1.00 79.75 378 ARG A CA 1
ATOM 2975 C C . ARG A 1 378 ? -68.091 33.788 -28.582 1.00 79.75 378 ARG A C 1
ATOM 2977 O O . ARG A 1 378 ? -68.968 33.686 -27.726 1.00 79.75 378 ARG A O 1
ATOM 2984 N N . LYS A 1 379 ? -68.365 34.145 -29.843 1.00 78.88 379 LYS A N 1
ATOM 2985 C CA . LYS A 1 379 ? -69.728 34.337 -30.368 1.00 78.88 379 LYS A CA 1
ATOM 2986 C C . LYS A 1 379 ? -70.513 33.027 -30.360 1.00 78.88 379 LYS A C 1
ATOM 2988 O O . LYS A 1 379 ? -71.606 33.026 -29.805 1.00 78.88 379 LYS A O 1
ATOM 2993 N N . LEU A 1 380 ? -69.936 31.930 -30.858 1.00 78.75 380 LEU A N 1
ATOM 2994 C CA . LEU A 1 380 ? -70.517 30.582 -30.820 1.00 78.75 380 LEU A CA 1
ATOM 2995 C C . LEU A 1 380 ? -70.864 30.159 -29.388 1.00 78.75 380 LEU A C 1
ATOM 2997 O O . LEU A 1 380 ? -72.022 29.854 -29.111 1.00 78.75 380 LEU A O 1
ATOM 3001 N N . ILE A 1 381 ? -69.909 30.240 -28.457 1.00 79.25 381 ILE A N 1
ATOM 3002 C CA . ILE A 1 381 ? -70.116 29.914 -27.037 1.00 79.25 381 ILE A CA 1
ATOM 3003 C C . ILE A 1 381 ? -71.196 30.810 -26.418 1.00 79.25 381 ILE A C 1
ATOM 3005 O O . ILE A 1 381 ? -72.045 30.318 -25.678 1.00 79.25 381 ILE A O 1
ATOM 3009 N N . HIS A 1 382 ? -71.229 32.108 -26.734 1.00 76.75 382 HIS A N 1
ATOM 3010 C CA . HIS A 1 382 ? -72.247 33.010 -26.192 1.00 76.75 382 HIS A CA 1
ATOM 3011 C C . HIS A 1 382 ? -73.642 32.754 -26.787 1.00 76.75 382 HIS A C 1
ATOM 3013 O O . HIS A 1 382 ? -74.633 32.848 -26.064 1.00 76.75 382 HIS A O 1
ATOM 3019 N N . THR A 1 383 ? -73.744 32.377 -28.067 1.00 73.69 383 THR A N 1
ATOM 3020 C CA . THR A 1 383 ? -75.012 31.946 -28.674 1.00 73.69 383 THR A CA 1
ATOM 3021 C C . THR A 1 383 ? -75.483 30.608 -28.115 1.00 73.69 383 THR A C 1
ATOM 3023 O O . THR A 1 383 ? -76.654 30.509 -27.760 1.00 73.69 383 THR A O 1
ATOM 3026 N N . LEU A 1 384 ? -74.583 29.634 -27.928 1.00 74.75 384 LEU A N 1
ATOM 3027 C CA . LEU A 1 384 ? -74.886 28.337 -27.316 1.00 74.75 384 LEU A CA 1
ATOM 3028 C C . LEU A 1 384 ? -75.335 28.512 -25.858 1.00 74.75 384 LEU A C 1
ATOM 3030 O O . LEU A 1 384 ? -76.345 27.966 -25.433 1.00 74.75 384 LEU A O 1
ATOM 3034 N N . HIS A 1 385 ? -74.632 29.346 -25.091 1.00 74.19 385 HIS A N 1
ATOM 3035 C CA . HIS A 1 385 ? -75.010 29.661 -23.718 1.00 74.19 385 HIS A CA 1
ATOM 3036 C C . HIS A 1 385 ? -76.333 30.440 -23.658 1.00 74.19 385 HIS A C 1
ATOM 3038 O O . HIS A 1 385 ? -77.143 30.190 -22.773 1.00 74.19 385 HIS A O 1
ATOM 3044 N N . SER A 1 386 ? -76.609 31.343 -24.605 1.00 68.81 386 SER A N 1
ATOM 3045 C CA . SER A 1 386 ? -77.892 32.057 -24.694 1.00 68.81 386 SER A CA 1
ATOM 3046 C C . SER A 1 386 ? -79.061 31.117 -25.015 1.00 68.81 386 SER A C 1
ATOM 3048 O O . SER A 1 386 ? -80.101 31.197 -24.358 1.00 68.81 386 SER A O 1
ATOM 3050 N N . THR A 1 387 ? -78.902 30.182 -25.959 1.00 69.88 387 THR A N 1
ATOM 3051 C CA . THR A 1 387 ? -79.937 29.186 -26.285 1.00 69.88 387 THR A CA 1
ATOM 3052 C C . THR A 1 387 ? -80.148 28.201 -25.136 1.00 69.88 387 THR A C 1
ATOM 3054 O O . THR A 1 387 ? -81.285 28.042 -24.692 1.00 69.88 387 THR A O 1
ATOM 3057 N N . ILE A 1 388 ? -79.077 27.643 -24.556 1.00 72.06 388 ILE A N 1
ATOM 3058 C CA . ILE A 1 388 ? -79.144 26.783 -23.361 1.00 72.06 388 ILE A CA 1
ATOM 3059 C C . ILE A 1 388 ? -79.819 27.520 -22.198 1.00 72.06 388 ILE A C 1
ATOM 3061 O O . ILE A 1 388 ? -80.718 26.973 -21.567 1.00 72.06 388 ILE A O 1
ATOM 3065 N N . ARG A 1 389 ? -79.463 28.783 -21.931 1.00 67.50 389 ARG A N 1
ATOM 3066 C CA . ARG A 1 389 ? -80.040 29.575 -20.832 1.00 67.50 389 ARG A CA 1
ATOM 3067 C C . ARG A 1 389 ? -81.514 29.923 -21.077 1.00 67.50 389 ARG A C 1
ATOM 3069 O O . ARG A 1 389 ? -82.281 29.944 -20.118 1.00 67.50 389 ARG A O 1
ATOM 3076 N N . ARG A 1 390 ? -81.946 30.122 -22.331 1.00 64.94 390 ARG A N 1
ATOM 3077 C CA . ARG A 1 390 ? -83.373 30.267 -22.700 1.00 64.94 390 ARG A CA 1
ATOM 3078 C C . ARG A 1 390 ? -84.162 28.968 -22.488 1.00 64.94 390 ARG A C 1
ATOM 3080 O O . ARG A 1 390 ? -85.284 29.030 -21.990 1.00 64.94 390 ARG A O 1
ATOM 3087 N N . ILE A 1 391 ? -83.573 27.809 -22.793 1.00 65.75 391 ILE A N 1
ATOM 3088 C CA . ILE A 1 391 ? -84.159 26.488 -22.503 1.00 65.75 391 ILE A CA 1
ATOM 3089 C C . ILE A 1 391 ? -84.253 26.275 -20.980 1.00 65.75 391 ILE A C 1
ATOM 3091 O O . ILE A 1 391 ? -85.325 25.970 -20.456 1.00 65.75 391 ILE A O 1
ATOM 3095 N N . PHE A 1 392 ? -83.171 26.545 -20.243 1.00 59.69 392 PHE A N 1
ATOM 3096 C CA . PHE A 1 392 ? -83.122 26.386 -18.787 1.00 59.69 392 PHE A CA 1
ATOM 3097 C C . PHE A 1 392 ? -84.070 27.330 -18.036 1.00 59.69 392 PHE A C 1
ATOM 3099 O O . PHE A 1 392 ? -84.669 26.907 -17.053 1.00 59.69 392 PHE A O 1
ATOM 3106 N N . PHE A 1 393 ? -84.267 28.580 -18.474 1.00 57.25 393 PHE A N 1
ATOM 3107 C CA . PHE A 1 393 ? -85.239 29.481 -17.832 1.00 57.25 393 PHE A CA 1
ATOM 3108 C C . PHE A 1 393 ? -86.704 29.148 -18.148 1.00 57.25 393 PHE A C 1
ATOM 3110 O O . PHE A 1 393 ? -87.566 29.499 -17.343 1.00 57.25 393 PHE A O 1
ATOM 3117 N N . LYS A 1 394 ? -87.003 28.426 -19.241 1.00 51.94 394 LYS A N 1
ATOM 3118 C CA . LYS A 1 394 ? -88.325 27.792 -19.406 1.00 51.94 394 LYS A CA 1
ATOM 3119 C C . LYS A 1 394 ? -88.525 26.634 -18.419 1.00 51.94 394 LYS A C 1
ATOM 3121 O O . LYS A 1 394 ? -89.616 26.504 -17.880 1.00 51.94 394 LYS A O 1
ATOM 3126 N N . TYR A 1 395 ? -87.480 25.858 -18.121 1.00 53.75 395 TYR A N 1
ATOM 3127 C CA . TYR A 1 395 ? -87.540 24.768 -17.133 1.00 53.75 395 TYR A CA 1
ATOM 3128 C C . TYR A 1 395 ? -87.536 25.244 -15.666 1.00 53.75 395 TYR A C 1
ATOM 3130 O O . TYR A 1 395 ? -88.211 24.666 -14.820 1.00 53.75 395 TYR A O 1
ATOM 3138 N N . LYS A 1 396 ? -86.803 26.315 -15.334 1.00 47.44 396 LYS A N 1
ATOM 3139 C CA . LYS A 1 396 ? -86.544 26.738 -13.942 1.00 47.44 396 LYS A CA 1
ATOM 3140 C C . LYS A 1 396 ? -87.560 27.744 -13.372 1.00 47.44 396 LYS A C 1
ATOM 3142 O O . LYS A 1 396 ? -87.242 28.466 -12.431 1.00 47.44 396 LYS A O 1
ATOM 3147 N N . ARG A 1 397 ? -88.782 27.803 -13.921 1.00 43.25 397 ARG A N 1
ATOM 3148 C CA . ARG A 1 397 ? -89.887 28.645 -13.404 1.00 43.25 397 ARG A CA 1
ATOM 3149 C C . ARG A 1 397 ? -90.885 27.881 -12.512 1.00 43.25 397 ARG A C 1
ATOM 3151 O O . ARG A 1 397 ? -91.922 28.438 -12.178 1.00 43.25 397 ARG A O 1
ATOM 3158 N N . ILE A 1 398 ? -90.582 26.633 -12.130 1.00 49.41 398 ILE A N 1
ATOM 3159 C CA . ILE A 1 398 ? -91.505 25.741 -11.392 1.00 49.41 398 ILE A CA 1
ATOM 3160 C C . ILE A 1 398 ? -91.078 25.463 -9.925 1.00 49.41 398 ILE A C 1
ATOM 3162 O O . ILE A 1 398 ? -91.923 25.107 -9.114 1.00 49.41 398 ILE A O 1
ATOM 3166 N N . THR A 1 399 ? -89.822 25.712 -9.526 1.00 43.72 399 THR A N 1
ATOM 3167 C CA . THR A 1 399 ? -89.320 25.577 -8.130 1.00 43.72 399 THR A CA 1
ATOM 3168 C C . THR A 1 399 ? -88.235 26.648 -7.869 1.00 43.72 399 THR A C 1
ATOM 3170 O O . THR A 1 399 ? -87.252 26.717 -8.602 1.00 43.72 399 THR A O 1
ATOM 3173 N N . GLY A 1 400 ? -88.384 27.657 -6.993 1.00 36.38 400 GLY A N 1
ATOM 3174 C CA . GLY A 1 400 ? -88.567 27.617 -5.526 1.00 36.38 400 GLY A CA 1
ATOM 3175 C C . GLY A 1 400 ? -87.194 27.788 -4.826 1.00 36.38 400 GLY A C 1
ATOM 3176 O O . GLY A 1 400 ? -86.449 26.821 -4.765 1.00 36.38 400 GLY A O 1
ATOM 3177 N N . ARG A 1 401 ? -86.672 29.012 -4.567 1.00 39.31 401 ARG A N 1
ATOM 3178 C CA . ARG A 1 401 ? -86.670 29.762 -3.264 1.00 39.31 401 ARG A CA 1
ATOM 3179 C C . ARG A 1 401 ? -86.522 28.838 -2.031 1.00 39.31 401 ARG A C 1
ATOM 3181 O O . ARG A 1 401 ? -87.339 27.943 -1.902 1.00 39.31 401 ARG A O 1
ATOM 3188 N N . THR A 1 402 ? -85.556 28.979 -1.109 1.00 37.12 402 THR A N 1
ATOM 3189 C CA . THR A 1 402 ? -84.951 30.156 -0.408 1.00 37.12 402 THR A CA 1
ATOM 3190 C C . THR A 1 402 ? -83.452 29.906 -0.066 1.00 37.12 402 THR A C 1
ATOM 3192 O O . THR A 1 402 ? -83.043 28.760 0.049 1.00 37.12 402 THR A O 1
ATOM 3195 N N . GLN A 1 403 ? -82.510 30.863 -0.147 1.00 36.25 403 GLN A N 1
ATOM 3196 C CA . GLN A 1 403 ? -82.141 32.001 0.738 1.00 36.25 403 GLN A CA 1
ATOM 3197 C C . GLN A 1 403 ? -81.432 31.623 2.067 1.00 36.25 403 GLN A C 1
ATOM 3199 O O . GLN A 1 403 ? -82.029 31.010 2.943 1.00 36.25 403 GLN A O 1
ATOM 3204 N N . SER A 1 404 ? -80.168 32.051 2.225 1.00 31.00 404 SER A N 1
ATOM 3205 C CA . SER A 1 404 ? -79.291 31.806 3.388 1.00 31.00 404 SER A CA 1
ATOM 3206 C C . SER A 1 404 ? -78.856 33.104 4.081 1.00 31.00 404 SER A C 1
ATOM 3208 O O . SER A 1 404 ? -78.502 34.060 3.392 1.00 31.00 404 SER A O 1
ATOM 3210 N N . TYR A 1 405 ? -78.766 33.101 5.414 1.00 36.81 405 TYR A N 1
ATOM 3211 C CA . TYR A 1 405 ? -78.119 34.148 6.222 1.00 36.81 405 TYR A CA 1
ATOM 3212 C C . TYR A 1 405 ? -76.943 33.563 7.024 1.00 36.81 405 TYR A C 1
ATOM 3214 O O . TYR A 1 405 ? -77.012 32.420 7.475 1.00 36.81 405 TYR A O 1
ATOM 3222 N N . GLN A 1 406 ? -75.871 34.342 7.199 1.00 39.44 406 GLN A N 1
ATOM 3223 C CA . GLN A 1 406 ? -74.733 34.009 8.068 1.00 39.44 406 GLN A CA 1
ATOM 3224 C C . GLN A 1 406 ? -74.913 34.608 9.470 1.00 39.44 406 GLN A C 1
ATOM 3226 O O . GLN A 1 406 ? -75.477 35.691 9.601 1.00 39.44 406 GLN A O 1
ATOM 3231 N N . VAL A 1 407 ? -74.383 33.931 10.497 1.00 40.69 407 VAL A N 1
ATOM 3232 C CA . VAL A 1 407 ? -74.236 34.452 11.870 1.00 40.69 407 VAL A CA 1
ATOM 3233 C C . VAL A 1 407 ? -72.923 33.927 12.470 1.00 40.69 407 VAL A C 1
ATOM 3235 O O . VAL A 1 407 ? -72.612 32.742 12.336 1.00 40.69 407 VAL A O 1
ATOM 3238 N N . GLU A 1 408 ? -72.158 34.806 13.119 1.00 42.91 408 GLU A N 1
ATOM 3239 C CA . GLU A 1 408 ? -70.890 34.504 13.807 1.00 42.91 408 GLU A CA 1
ATOM 3240 C C . GLU A 1 408 ? -71.086 33.697 15.109 1.00 42.91 408 GLU A C 1
ATOM 3242 O O . GLU A 1 408 ? -72.191 33.616 15.650 1.00 42.91 408 GLU A O 1
ATOM 3247 N N . ARG A 1 409 ? -70.006 33.118 15.664 1.00 34.50 409 ARG A N 1
ATOM 3248 C CA . ARG A 1 409 ? -70.008 32.506 17.011 1.00 34.50 409 ARG A CA 1
ATOM 3249 C C . ARG A 1 409 ? -68.697 32.755 17.782 1.00 34.50 409 ARG A C 1
ATOM 3251 O O . ARG A 1 409 ? -67.631 32.553 17.202 1.00 34.50 409 ARG A O 1
ATOM 3258 N N . PRO A 1 410 ? -68.758 33.127 19.079 1.00 40.62 410 PRO A N 1
ATOM 3259 C CA . PRO A 1 410 ? -67.586 33.369 19.924 1.00 40.62 410 PRO A CA 1
ATOM 3260 C C . PRO A 1 410 ? -67.090 32.120 20.686 1.00 40.62 410 PRO A C 1
ATOM 3262 O O . PRO A 1 410 ? -67.658 31.030 20.606 1.00 40.62 410 PRO A O 1
ATOM 3265 N N . SER A 1 411 ? -65.993 32.301 21.425 1.00 41.66 411 SER A N 1
ATOM 3266 C CA . SER A 1 411 ? -65.176 31.279 22.094 1.00 41.66 411 SER A CA 1
ATOM 3267 C C . SER A 1 411 ? -65.645 30.875 23.501 1.00 41.66 411 SER A C 1
ATOM 3269 O O . SER A 1 411 ? -66.208 31.686 24.226 1.00 41.66 411 SER A O 1
ATOM 3271 N N . TYR A 1 412 ? -65.292 29.656 23.939 1.00 37.16 412 TYR A N 1
ATOM 3272 C CA . TYR A 1 412 ? -65.161 29.289 25.363 1.00 37.16 412 TYR A CA 1
ATOM 3273 C C . TYR A 1 412 ? -64.089 28.200 25.567 1.00 37.16 412 TYR A C 1
ATOM 3275 O O . TYR A 1 412 ? -63.967 27.280 24.761 1.00 37.16 412 TYR A O 1
ATOM 3283 N N . GLN A 1 413 ? -63.315 28.291 26.658 1.00 37.25 413 GLN A N 1
ATOM 3284 C CA . GLN A 1 413 ? -62.307 27.291 27.053 1.00 37.25 413 GLN A CA 1
ATOM 3285 C C . GLN A 1 413 ? -62.773 26.399 28.215 1.00 37.25 413 GLN A C 1
ATOM 3287 O O . GLN A 1 413 ? -63.552 26.824 29.064 1.00 37.25 413 GLN A O 1
ATOM 3292 N N . LEU A 1 414 ? -62.206 25.189 28.312 1.00 40.47 414 LEU A N 1
ATOM 3293 C CA . LEU A 1 414 ? -62.449 24.237 29.403 1.00 40.47 414 LEU A CA 1
ATOM 3294 C C . LEU A 1 414 ? -61.137 23.659 29.968 1.00 40.47 414 LEU A C 1
ATOM 3296 O O . LEU A 1 414 ? -60.425 22.912 29.300 1.00 40.47 414 LEU A O 1
ATOM 3300 N N . LYS A 1 415 ? -60.842 23.958 31.242 1.00 38.03 415 LYS A N 1
ATOM 3301 C CA . LYS A 1 415 ? -59.774 23.311 32.033 1.00 38.03 415 LYS A CA 1
ATOM 3302 C C . LYS A 1 415 ? -60.265 21.975 32.611 1.00 38.03 415 LYS A C 1
ATOM 3304 O O . LYS A 1 415 ? -61.332 21.936 33.219 1.00 38.03 415 LYS A O 1
ATOM 3309 N N . LYS A 1 416 ? -59.441 20.918 32.575 1.00 34.78 416 LYS A N 1
ATOM 3310 C CA . LYS A 1 416 ? -59.605 19.719 33.431 1.00 34.78 416 LYS A CA 1
ATOM 3311 C C . LYS A 1 416 ? -58.288 19.288 34.097 1.00 34.78 416 LYS A C 1
ATOM 3313 O O . LYS A 1 416 ? -57.199 19.532 33.588 1.00 34.78 416 LYS A O 1
ATOM 3318 N N . ARG A 1 417 ? -58.418 18.735 35.310 1.00 34.38 417 ARG A N 1
ATOM 3319 C CA . ARG A 1 417 ? -57.351 18.541 36.317 1.00 34.38 417 ARG A CA 1
ATOM 3320 C C . ARG A 1 417 ? -56.435 17.341 36.023 1.00 34.38 417 ARG A C 1
ATOM 3322 O O . ARG A 1 417 ? -56.915 16.292 35.609 1.00 34.38 417 ARG A O 1
ATOM 3329 N N . LYS A 1 418 ? -55.152 17.453 36.396 1.00 32.12 418 LYS A N 1
ATOM 3330 C CA . LYS A 1 418 ? -54.236 16.309 36.594 1.00 32.12 418 LYS A CA 1
ATOM 3331 C C . LYS A 1 418 ? -54.420 15.713 38.003 1.00 32.12 418 LYS A C 1
ATOM 3333 O O . LYS A 1 418 ? -54.601 16.468 38.957 1.00 32.12 418 LYS A O 1
ATOM 3338 N N . LYS A 1 419 ? -54.296 14.389 38.154 1.00 37.12 419 LYS A N 1
ATOM 3339 C CA . LYS A 1 419 ? -54.028 13.707 39.440 1.00 37.12 419 LYS A CA 1
ATOM 3340 C C . LYS A 1 419 ? -52.632 13.072 39.390 1.00 37.12 419 LYS A C 1
ATOM 3342 O O . LYS A 1 419 ? -52.215 12.610 38.333 1.00 37.12 419 LYS A O 1
ATOM 3347 N N . LYS A 1 420 ? -51.916 13.066 40.520 1.00 35.72 420 LYS A N 1
ATOM 3348 C CA . LYS A 1 420 ? -50.609 12.405 40.678 1.00 35.72 420 LYS A CA 1
ATOM 3349 C C . LYS A 1 420 ? -50.802 10.987 41.226 1.00 35.72 420 LYS A C 1
ATOM 3351 O O . LYS A 1 420 ? -51.527 10.823 42.201 1.00 35.72 420 LYS A O 1
ATOM 3356 N N . ILE A 1 421 ? -50.085 10.012 40.669 1.00 39.25 421 ILE A N 1
ATOM 3357 C CA . ILE A 1 421 ? -49.750 8.741 41.330 1.00 39.25 421 ILE A CA 1
ATOM 3358 C C . ILE A 1 421 ? -48.261 8.504 41.071 1.00 39.25 421 ILE A C 1
ATOM 3360 O O . ILE A 1 421 ? -47.883 8.205 39.945 1.00 39.25 421 ILE A O 1
ATOM 3364 N N . HIS A 1 422 ? -47.420 8.707 42.084 1.00 39.38 422 HIS A N 1
ATOM 3365 C CA . HIS A 1 422 ? -45.994 8.360 42.104 1.00 39.38 422 HIS A CA 1
ATOM 3366 C C . HIS A 1 422 ? -45.690 7.898 43.533 1.00 39.38 422 HIS A C 1
ATOM 3368 O O . HIS A 1 422 ? -45.632 8.724 44.438 1.00 39.38 422 HIS A O 1
ATOM 3374 N N . GLY A 1 423 ? -45.579 6.585 43.744 1.00 44.22 423 GLY A N 1
ATOM 3375 C CA . GLY A 1 423 ? -45.372 6.020 45.087 1.00 44.22 423 GLY A CA 1
ATOM 3376 C C . GLY A 1 423 ? -44.969 4.543 45.154 1.00 44.22 423 GLY A C 1
ATOM 3377 O O . GLY A 1 423 ? -44.697 4.061 46.242 1.00 44.22 423 GLY A O 1
ATOM 3378 N N . ILE A 1 424 ? -44.918 3.826 44.023 1.00 43.53 424 ILE A N 1
ATOM 3379 C CA . ILE A 1 424 ? -44.626 2.374 43.983 1.00 43.53 424 ILE A CA 1
ATOM 3380 C C . ILE A 1 424 ? -43.319 2.060 43.223 1.00 43.53 424 ILE A C 1
ATOM 3382 O O . ILE A 1 424 ? -42.723 1.009 43.411 1.00 43.53 424 ILE A O 1
ATOM 3386 N N . ILE A 1 425 ? -42.814 2.988 42.401 1.00 44.97 425 ILE A N 1
ATOM 3387 C CA . ILE A 1 425 ? -41.628 2.758 41.549 1.00 44.97 425 ILE A CA 1
ATOM 3388 C C . ILE A 1 425 ? -40.305 2.931 42.328 1.00 44.97 425 ILE A C 1
ATOM 3390 O O . ILE A 1 425 ? -39.282 2.375 41.943 1.00 44.97 425 ILE A O 1
ATOM 3394 N N . ALA A 1 426 ? -40.312 3.664 43.448 1.00 41.69 426 ALA A N 1
ATOM 3395 C CA . ALA A 1 426 ? -39.094 4.011 44.189 1.00 41.69 426 ALA A CA 1
ATOM 3396 C C . ALA A 1 426 ? -38.524 2.878 45.069 1.00 41.69 426 ALA A C 1
ATOM 3398 O O . ALA A 1 426 ? -37.355 2.932 45.430 1.00 41.69 426 ALA A O 1
ATOM 3399 N N . THR A 1 427 ? -39.317 1.861 45.421 1.00 41.59 427 THR A N 1
ATOM 3400 C CA . THR A 1 427 ? -38.914 0.802 46.370 1.00 41.59 427 THR A CA 1
ATOM 3401 C C . THR A 1 427 ? -38.287 -0.430 45.715 1.00 41.59 427 THR A C 1
ATOM 3403 O O . THR A 1 427 ? -37.583 -1.176 46.386 1.00 41.59 427 THR A O 1
ATOM 3406 N N . ILE A 1 428 ? -38.487 -0.641 44.410 1.00 47.62 428 ILE A N 1
ATOM 3407 C CA . ILE A 1 428 ? -37.941 -1.803 43.678 1.00 47.62 428 ILE A CA 1
ATOM 3408 C C . ILE A 1 428 ? -36.468 -1.579 43.268 1.00 47.62 428 ILE A C 1
ATOM 3410 O O . ILE A 1 428 ? -35.732 -2.527 43.013 1.00 47.62 428 ILE A O 1
ATOM 3414 N N . ALA A 1 429 ? -35.994 -0.329 43.255 1.00 42.97 429 ALA A N 1
ATOM 3415 C CA . ALA A 1 429 ? -34.683 0.049 42.717 1.00 42.97 429 ALA A CA 1
ATOM 3416 C C . ALA A 1 429 ? -33.467 -0.220 43.640 1.00 42.97 429 ALA A C 1
ATOM 3418 O O . ALA A 1 429 ? -32.348 0.123 43.264 1.00 42.97 429 ALA A O 1
ATOM 3419 N N . CYS A 1 430 ? -33.652 -0.799 44.834 1.00 37.62 430 CYS A N 1
ATOM 3420 C CA . CYS A 1 430 ? -32.617 -0.847 45.884 1.00 37.62 430 CYS A CA 1
ATOM 3421 C C . CYS A 1 430 ? -32.045 -2.241 46.219 1.00 37.62 430 CYS A C 1
ATOM 3423 O O . CYS A 1 430 ? -31.308 -2.351 47.195 1.00 37.62 430 CYS A O 1
ATOM 3425 N N . LEU A 1 431 ? -32.356 -3.299 45.457 1.00 38.28 431 LEU A N 1
ATOM 3426 C CA . LEU A 1 431 ? -31.987 -4.688 45.806 1.00 38.28 431 LEU A CA 1
ATOM 3427 C C . LEU A 1 431 ? -31.221 -5.451 44.711 1.00 38.28 431 LEU A C 1
ATOM 3429 O O . LEU A 1 431 ? -31.402 -6.654 44.552 1.00 38.28 431 LEU A O 1
ATOM 3433 N N . ILE A 1 432 ? -30.344 -4.776 43.963 1.00 41.88 432 ILE A N 1
ATOM 3434 C CA . ILE A 1 432 ? -29.391 -5.457 43.073 1.00 41.88 432 ILE A CA 1
ATOM 3435 C C . ILE A 1 432 ? -27.977 -5.140 43.538 1.00 41.88 432 ILE A C 1
ATOM 3437 O O . ILE A 1 432 ? -27.322 -4.193 43.101 1.00 41.88 432 ILE A O 1
ATOM 3441 N N . THR A 1 433 ? -27.529 -5.975 44.469 1.00 35.28 433 THR A N 1
ATOM 3442 C CA . THR A 1 433 ? -26.123 -6.324 44.553 1.00 35.28 433 THR A CA 1
ATOM 3443 C C . THR A 1 433 ? -25.759 -7.253 43.383 1.00 35.28 433 THR A C 1
ATOM 3445 O O . THR A 1 433 ? -26.424 -7.308 42.354 1.00 35.28 433 THR A O 1
ATOM 3448 N N . THR A 1 434 ? -24.584 -7.840 43.433 1.00 38.50 434 THR A N 1
ATOM 3449 C CA . THR A 1 434 ? -23.583 -7.417 42.471 1.00 38.50 434 THR A CA 1
ATOM 3450 C C . THR A 1 434 ? -23.010 -8.700 41.770 1.00 38.50 434 THR A C 1
ATOM 3452 O O . THR A 1 434 ? -22.995 -9.739 42.421 1.00 38.50 434 THR A O 1
ATOM 3455 N N . ALA A 1 435 ? -22.678 -8.710 40.453 1.00 33.31 435 ALA A N 1
ATOM 3456 C CA . ALA A 1 435 ? -22.112 -9.877 39.714 1.00 33.31 435 ALA A CA 1
ATOM 3457 C C . ALA A 1 435 ? -21.278 -9.554 38.429 1.00 33.31 435 ALA A C 1
ATOM 3459 O O . ALA A 1 435 ? -21.656 -8.690 37.627 1.00 33.31 435 ALA A O 1
ATOM 3460 N N . GLN A 1 436 ? -20.173 -10.293 38.212 1.00 41.06 436 GLN A N 1
ATOM 3461 C CA . GLN A 1 436 ? -19.192 -10.116 37.116 1.00 41.06 436 GLN A CA 1
ATOM 3462 C C . GLN A 1 436 ? -19.788 -10.265 35.696 1.00 41.06 436 GLN A C 1
ATOM 3464 O O . GLN A 1 436 ? -20.715 -11.038 35.469 1.00 41.06 436 GLN A O 1
ATOM 3469 N N . CYS A 1 437 ? -19.237 -9.536 34.712 1.00 42.38 437 CYS A N 1
ATOM 3470 C CA . CYS A 1 437 ? -19.789 -9.437 33.351 1.00 42.38 437 CYS A CA 1
ATOM 3471 C C . CYS A 1 437 ? -18.844 -9.974 32.257 1.00 42.38 437 CYS A C 1
ATOM 3473 O O . CYS A 1 437 ? -17.787 -9.391 32.014 1.00 42.38 437 CYS A O 1
ATOM 3475 N N . CYS A 1 438 ? -19.282 -10.999 31.518 1.00 53.44 438 CYS A N 1
ATOM 3476 C CA . CYS A 1 438 ? -18.682 -11.406 30.240 1.00 53.44 438 CYS A CA 1
ATOM 3477 C C . CYS A 1 438 ? -19.016 -10.411 29.112 1.00 53.44 438 CYS A C 1
ATOM 3479 O O . CYS A 1 438 ? -20.057 -9.753 29.149 1.00 53.44 438 CYS A O 1
ATOM 3481 N N . SER A 1 439 ? -18.169 -10.319 28.077 1.00 54.53 439 SER A N 1
ATOM 3482 C CA . SER A 1 439 ? -18.411 -9.410 26.934 1.00 54.53 439 SER A CA 1
ATOM 3483 C C . SER A 1 439 ? -19.455 -9.964 25.963 1.00 54.53 439 SER A C 1
ATOM 3485 O O . SER A 1 439 ? -20.226 -9.203 25.381 1.00 54.53 439 SER A O 1
ATOM 3487 N N . ASN A 1 440 ? -19.481 -11.288 25.803 1.00 54.69 440 ASN A N 1
ATOM 3488 C CA . ASN A 1 440 ? -20.467 -12.012 25.015 1.00 54.69 440 ASN A CA 1
ATOM 3489 C C . ASN A 1 440 ? -20.762 -13.364 25.688 1.00 54.69 440 ASN A C 1
ATOM 3491 O O . ASN A 1 440 ? -19.848 -13.999 26.219 1.00 54.69 440 ASN A O 1
ATOM 3495 N N . ILE A 1 441 ? -22.028 -13.787 25.685 1.00 62.31 441 ILE A N 1
ATOM 3496 C CA . ILE A 1 441 ? -22.490 -15.025 26.326 1.00 62.31 441 ILE A CA 1
ATOM 3497 C C . ILE A 1 441 ? -23.198 -15.874 25.276 1.00 62.31 441 ILE A C 1
ATOM 3499 O O . ILE A 1 441 ? -24.199 -15.448 24.701 1.00 62.31 441 ILE A O 1
ATOM 3503 N N . VAL A 1 442 ? -22.703 -17.091 25.066 1.00 67.69 442 VAL A N 1
ATOM 3504 C CA . VAL A 1 442 ? -23.336 -18.098 24.212 1.00 67.69 442 VAL A CA 1
ATOM 3505 C C . VAL A 1 442 ? -23.791 -19.247 25.104 1.00 67.69 442 VAL A C 1
ATOM 3507 O O . VAL A 1 442 ? -22.987 -19.865 25.796 1.00 67.69 442 VAL A O 1
ATOM 3510 N N . THR A 1 443 ? -25.094 -19.517 25.135 1.00 62.31 443 THR A N 1
ATOM 3511 C CA . THR A 1 443 ? -25.652 -20.618 25.929 1.00 62.31 443 THR A CA 1
ATOM 3512 C C . THR A 1 443 ? -25.657 -21.905 25.119 1.00 62.31 443 THR A C 1
ATOM 3514 O O . THR A 1 443 ? -26.367 -21.993 24.117 1.00 62.31 443 THR A O 1
ATOM 3517 N N . LEU A 1 444 ? -24.922 -22.907 25.589 1.00 61.00 444 LEU A N 1
ATOM 3518 C CA . LEU A 1 444 ? -25.002 -24.279 25.103 1.00 61.00 444 LEU A CA 1
ATOM 3519 C C . LEU A 1 444 ? -26.084 -25.013 25.896 1.00 61.00 444 LEU A C 1
ATOM 3521 O O . LEU A 1 444 ? -25.987 -25.144 27.117 1.00 61.00 444 LEU A O 1
ATOM 3525 N N . GLN A 1 445 ? -27.118 -25.483 25.204 1.00 63.28 445 GLN A N 1
ATOM 3526 C CA . GLN A 1 445 ? -28.122 -26.378 25.767 1.00 63.28 445 GLN A CA 1
ATOM 3527 C C . GLN A 1 445 ? -27.924 -27.753 25.137 1.00 63.28 445 GLN A C 1
ATOM 3529 O O . GLN A 1 445 ? -28.134 -27.923 23.936 1.00 63.28 445 GLN A O 1
ATOM 3534 N N . GLY A 1 446 ? -27.481 -28.709 25.952 1.00 59.44 446 GLY A N 1
ATOM 3535 C CA . GLY A 1 446 ? -27.143 -30.044 25.483 1.00 59.44 446 GLY A CA 1
ATOM 3536 C C . GLY A 1 446 ? -28.378 -30.913 25.252 1.00 59.44 446 GLY A C 1
ATOM 3537 O O . GLY A 1 446 ? -29.069 -31.290 26.201 1.00 59.44 446 GLY A O 1
ATOM 3538 N N . GLU A 1 447 ? -28.605 -31.315 24.004 1.00 61.94 447 GLU A N 1
ATOM 3539 C CA . GLU A 1 447 ? -29.347 -32.543 23.713 1.00 61.94 447 GLU A CA 1
ATOM 3540 C C . GLU A 1 447 ? -28.414 -33.735 24.001 1.00 61.94 447 GLU A C 1
ATOM 3542 O O . GLU A 1 447 ? -27.246 -33.734 23.612 1.00 61.94 447 GLU A O 1
ATOM 3547 N N . THR A 1 448 ? -28.878 -34.723 24.773 1.00 59.03 448 THR A N 1
ATOM 3548 C CA . THR A 1 448 ? -28.034 -35.855 25.209 1.00 59.03 448 THR A CA 1
ATOM 3549 C C . THR A 1 448 ? -27.640 -36.733 24.033 1.00 59.03 448 THR A C 1
ATOM 3551 O O . THR A 1 448 ? -28.526 -37.298 23.394 1.00 59.03 448 THR A O 1
ATOM 3554 N N . SER A 1 449 ? -26.336 -36.936 23.822 1.00 61.62 449 SER A N 1
ATOM 3555 C CA . SER A 1 449 ? -25.839 -37.891 22.824 1.00 61.62 449 SER A CA 1
ATOM 3556 C C . SER A 1 449 ? -25.734 -39.323 23.359 1.00 61.62 449 SER A C 1
ATOM 3558 O O . SER A 1 449 ? -25.974 -40.263 22.609 1.00 61.62 449 SER A O 1
ATOM 3560 N N . HIS A 1 450 ? -25.390 -39.506 24.639 1.00 70.50 450 HIS A N 1
ATOM 3561 C CA . HIS A 1 450 ? -25.299 -40.823 25.280 1.00 70.50 450 HIS A CA 1
ATOM 3562 C C . HIS A 1 450 ? -25.350 -40.666 26.809 1.00 70.50 450 HIS A C 1
ATOM 3564 O O . HIS A 1 450 ? -24.807 -39.695 27.330 1.00 70.50 450 HIS A O 1
ATOM 3570 N N . CYS A 1 451 ? -25.962 -41.600 27.539 1.00 76.00 451 CYS A N 1
ATOM 3571 C CA . CYS A 1 451 ? -25.913 -41.639 29.007 1.00 76.00 451 CYS A CA 1
ATOM 3572 C C . CYS A 1 451 ? -25.631 -43.067 29.473 1.00 76.00 451 CYS A C 1
ATOM 3574 O O . CYS A 1 451 ? -26.256 -44.010 28.991 1.00 76.00 451 CYS A O 1
ATOM 3576 N N . THR A 1 452 ? -24.689 -43.223 30.400 1.00 81.81 452 THR A N 1
ATOM 3577 C CA . THR A 1 452 ? -24.308 -44.513 30.992 1.00 81.81 452 THR A CA 1
ATOM 3578 C C . THR A 1 452 ? -24.401 -44.441 32.504 1.00 81.81 452 THR A C 1
ATOM 3580 O O . THR A 1 452 ? -23.864 -43.514 33.106 1.00 81.81 452 THR A O 1
ATOM 3583 N N . MET A 1 453 ? -25.032 -45.440 33.118 1.00 75.94 453 MET A N 1
ATOM 3584 C CA . MET A 1 453 ? -24.976 -45.636 34.565 1.00 75.94 453 MET A CA 1
ATOM 3585 C C . MET A 1 453 ? -23.637 -46.280 34.927 1.00 75.94 453 MET A C 1
ATOM 3587 O O . MET A 1 453 ? -23.378 -47.418 34.540 1.00 75.94 453 MET A O 1
ATOM 3591 N N . GLU A 1 454 ? -22.798 -45.564 35.668 1.00 76.31 454 GLU A N 1
ATOM 3592 C CA . GLU A 1 454 ? -21.489 -46.030 36.130 1.00 76.31 454 GLU A CA 1
ATOM 3593 C C . GLU A 1 454 ? -21.441 -45.831 37.654 1.00 76.31 454 GLU A C 1
ATOM 3595 O O . GLU A 1 454 ? -21.610 -44.720 38.142 1.00 76.31 454 GLU A O 1
ATOM 3600 N N . ASN A 1 455 ? -21.295 -46.914 38.428 1.00 70.69 455 ASN A N 1
ATOM 3601 C CA . ASN A 1 455 ? -21.259 -46.886 39.902 1.00 70.69 455 ASN A CA 1
ATOM 3602 C C . ASN A 1 455 ? -22.398 -46.085 40.579 1.00 70.69 455 ASN A C 1
ATOM 3604 O O . ASN A 1 455 ? -22.163 -45.334 41.522 1.00 70.69 455 ASN A O 1
ATOM 3608 N N . ASN A 1 456 ? -23.645 -46.286 40.133 1.00 76.31 456 ASN A N 1
ATOM 3609 C CA . ASN A 1 456 ? -24.848 -45.580 40.610 1.00 76.31 456 ASN A CA 1
ATOM 3610 C C . ASN A 1 456 ? -24.929 -44.073 40.269 1.00 76.31 456 ASN A C 1
ATOM 3612 O O . ASN A 1 456 ? -25.928 -43.445 40.617 1.00 76.31 456 ASN A O 1
ATOM 3616 N N . GLU A 1 457 ? -23.963 -43.506 39.540 1.00 69.19 457 GLU A N 1
ATOM 3617 C CA . GLU A 1 457 ? -24.051 -42.153 38.979 1.00 69.19 457 GLU A CA 1
ATOM 3618 C C . GLU A 1 457 ? -24.450 -42.200 37.491 1.00 69.19 457 GLU A C 1
ATOM 3620 O O . GLU A 1 457 ? -23.931 -42.998 36.705 1.00 69.19 457 GLU A O 1
ATOM 3625 N N . GLU A 1 458 ? -25.393 -41.342 37.085 1.00 74.75 458 GLU A N 1
ATOM 3626 C CA . GLU A 1 458 ? -25.786 -41.196 35.678 1.00 74.75 458 GLU A CA 1
ATOM 3627 C C . GLU A 1 458 ? -24.799 -40.272 34.952 1.00 74.75 458 GLU A C 1
ATOM 3629 O O . GLU A 1 458 ? -24.838 -39.045 35.081 1.00 74.75 458 GLU A O 1
ATOM 3634 N N . ARG A 1 459 ? -23.910 -40.857 34.146 1.00 76.25 459 ARG A N 1
ATOM 3635 C CA . ARG A 1 459 ? -22.914 -40.114 33.376 1.00 76.25 459 ARG A CA 1
ATOM 3636 C C . ARG A 1 459 ? -23.407 -39.866 31.952 1.00 76.25 459 ARG A C 1
ATOM 3638 O O . ARG A 1 459 ? -23.235 -40.695 31.059 1.00 76.25 459 ARG A O 1
ATOM 3645 N N . CYS A 1 460 ? -24.015 -38.703 31.735 1.00 70.94 460 CYS A N 1
ATOM 3646 C CA . CYS A 1 460 ? -24.424 -38.236 30.408 1.00 70.94 460 CYS A CA 1
ATOM 3647 C C . CYS A 1 460 ? -23.312 -37.459 29.690 1.00 70.94 460 CYS A C 1
ATOM 3649 O O . CYS A 1 460 ? -22.744 -36.516 30.243 1.00 70.94 460 CYS A O 1
ATOM 3651 N N . THR A 1 461 ? -23.052 -37.800 28.427 1.00 71.25 461 THR A N 1
ATOM 3652 C CA . THR A 1 461 ? -22.167 -37.056 27.523 1.00 71.25 461 THR A CA 1
ATOM 3653 C C . THR A 1 461 ? -22.973 -36.252 26.502 1.00 71.25 461 THR A C 1
ATOM 3655 O O . THR A 1 461 ? -23.979 -36.709 25.946 1.00 71.25 461 THR A O 1
ATOM 3658 N N . TYR A 1 462 ? -22.509 -35.025 26.260 1.00 70.88 462 TYR A N 1
ATOM 3659 C CA . TYR A 1 462 ? -23.156 -34.031 25.409 1.00 70.88 462 TYR A CA 1
ATOM 3660 C C . TYR A 1 462 ? -22.157 -33.540 24.359 1.00 70.88 462 TYR A C 1
ATOM 3662 O O . TYR A 1 462 ? -21.254 -32.766 24.672 1.00 70.88 462 TYR A O 1
ATOM 3670 N N . ASN A 1 463 ? -22.321 -33.982 23.113 1.00 67.69 463 ASN A N 1
ATOM 3671 C CA . ASN A 1 463 ? -21.483 -33.558 21.993 1.00 67.69 463 ASN A CA 1
ATOM 3672 C C . ASN A 1 463 ? -22.203 -32.474 21.177 1.00 67.69 463 ASN A C 1
ATOM 3674 O O . ASN A 1 463 ? -23.066 -32.783 20.359 1.00 67.69 463 ASN A O 1
ATOM 3678 N N . GLN A 1 464 ? -21.840 -31.205 21.384 1.00 70.44 464 GLN A N 1
ATOM 3679 C CA . GLN A 1 464 ? -22.415 -30.062 20.666 1.00 70.44 464 GLN A CA 1
ATOM 3680 C C . GLN A 1 464 ? -21.313 -29.214 20.022 1.00 70.44 464 GLN A C 1
ATOM 3682 O O . GLN A 1 464 ? -20.343 -28.835 20.675 1.00 70.44 464 GLN A O 1
ATOM 3687 N N . VAL A 1 465 ? -21.478 -28.885 18.739 1.00 71.81 465 VAL A N 1
ATOM 3688 C CA . VAL A 1 465 ? -20.582 -27.978 18.006 1.00 71.81 465 VAL A CA 1
ATOM 3689 C C . VAL A 1 465 ? -21.221 -26.594 17.959 1.00 71.81 465 VAL A C 1
ATOM 3691 O O . VAL A 1 465 ? -22.397 -26.457 17.631 1.00 71.81 465 VAL A O 1
ATOM 3694 N N . THR A 1 466 ? -20.458 -25.552 18.280 1.00 68.44 466 THR A N 1
ATOM 3695 C CA . THR A 1 466 ? -20.921 -24.161 18.224 1.00 68.44 466 THR A CA 1
ATOM 3696 C C . THR A 1 466 ? -19.862 -23.276 17.593 1.00 68.44 466 THR A C 1
ATOM 3698 O O . THR A 1 466 ? -18.679 -23.365 17.912 1.00 68.44 466 THR A O 1
ATOM 3701 N N . GLN A 1 467 ? -20.305 -22.411 16.683 1.00 67.06 467 GLN A N 1
ATOM 3702 C CA . GLN A 1 467 ? -19.463 -21.407 16.049 1.00 67.06 467 GLN A CA 1
ATOM 3703 C C . GLN A 1 467 ? -19.388 -20.166 16.939 1.00 67.06 467 GLN A C 1
ATOM 3705 O O . GLN A 1 467 ? -20.403 -19.546 17.250 1.00 67.06 467 GLN A O 1
ATOM 3710 N N . LEU A 1 468 ? -18.172 -19.795 17.331 1.00 69.19 468 LEU A N 1
ATOM 3711 C CA . LEU A 1 468 ? -17.889 -18.591 18.104 1.00 69.19 468 LEU A CA 1
ATOM 3712 C C . LEU A 1 468 ? -17.250 -17.544 17.200 1.00 69.19 468 LEU A C 1
ATOM 3714 O O . LEU A 1 468 ? -16.259 -17.812 16.522 1.00 69.19 468 LEU A O 1
ATOM 3718 N N . LEU A 1 469 ? -17.782 -16.325 17.234 1.00 68.88 469 LEU A N 1
ATOM 3719 C CA . LEU A 1 469 ? -17.078 -15.174 16.683 1.00 68.88 469 LEU A CA 1
ATOM 3720 C C . LEU A 1 469 ? -15.931 -14.820 17.633 1.00 68.88 469 LEU A C 1
ATOM 3722 O O . LEU A 1 469 ? -16.181 -14.436 18.778 1.00 68.88 469 LEU A O 1
ATOM 3726 N N . LEU A 1 470 ? -14.691 -14.945 17.152 1.00 66.38 470 LEU A N 1
ATOM 3727 C CA . LEU A 1 470 ? -13.483 -14.501 17.850 1.00 66.38 470 LEU A CA 1
ATOM 3728 C C . LEU A 1 470 ? -13.655 -13.047 18.308 1.00 66.38 470 LEU A C 1
ATOM 3730 O O . LEU A 1 470 ? -13.812 -12.139 17.489 1.00 66.38 470 LEU A O 1
ATOM 3734 N N . GLN A 1 471 ? -13.665 -12.840 19.624 1.00 71.31 471 GLN A N 1
ATOM 3735 C CA . GLN A 1 471 ? -13.769 -11.504 20.203 1.00 71.31 471 GLN A CA 1
ATOM 3736 C C . GLN A 1 471 ? -12.414 -10.779 20.101 1.00 71.31 471 GLN A C 1
ATOM 3738 O O . GLN A 1 471 ? -11.371 -11.438 20.059 1.00 71.31 471 GLN A O 1
ATOM 3743 N N . PRO A 1 472 ? -12.394 -9.434 20.052 1.00 68.56 472 PRO A N 1
ATOM 3744 C CA . PRO A 1 472 ? -11.154 -8.663 20.090 1.00 68.56 472 PRO A CA 1
ATOM 3745 C C . PRO A 1 472 ? -10.285 -9.002 21.309 1.00 68.56 472 PRO A C 1
ATOM 3747 O O . PRO A 1 472 ? -10.806 -9.331 22.375 1.00 68.56 472 PRO A O 1
ATOM 3750 N N . ILE A 1 473 ? -8.965 -8.847 21.166 1.00 63.06 473 ILE A N 1
ATOM 3751 C CA . ILE A 1 473 ? -8.003 -9.002 22.270 1.00 63.06 473 ILE A CA 1
ATOM 3752 C C . ILE A 1 473 ? -8.452 -8.141 23.467 1.00 63.06 473 ILE A C 1
ATOM 3754 O O . ILE A 1 473 ? -8.955 -7.026 23.295 1.00 63.06 473 ILE A O 1
ATOM 3758 N N . GLY A 1 474 ? -8.365 -8.721 24.666 1.00 57.66 474 GLY A N 1
ATOM 3759 C CA . GLY A 1 474 ? -8.839 -8.130 25.919 1.00 57.66 474 GLY A CA 1
ATOM 3760 C C . GLY A 1 474 ? -10.292 -8.471 26.293 1.00 57.66 474 GLY A C 1
ATOM 3761 O O . GLY A 1 474 ? -10.635 -8.389 27.480 1.00 57.66 474 GLY A O 1
ATOM 3762 N N . GLN A 1 475 ? -11.127 -8.901 25.336 1.00 67.38 475 GLN A N 1
ATOM 3763 C CA . GLN A 1 475 ? -12.497 -9.391 25.564 1.00 67.38 475 GLN A CA 1
ATOM 3764 C C . GLN A 1 475 ? -12.548 -10.915 25.773 1.00 67.38 475 GLN A C 1
ATOM 3766 O O . GLN A 1 475 ? -11.584 -11.635 25.519 1.00 67.38 475 GLN A O 1
ATOM 3771 N N . GLU A 1 476 ? -13.683 -11.397 26.278 1.00 72.56 476 GLU A N 1
ATOM 3772 C CA . GLU A 1 476 ? -13.868 -12.768 26.758 1.00 72.56 476 GLU A CA 1
ATOM 3773 C C . GLU A 1 476 ? -15.241 -13.302 26.331 1.00 72.56 476 GLU A C 1
ATOM 3775 O O . GLU A 1 476 ? -16.274 -12.647 26.522 1.00 72.56 476 GLU A O 1
ATOM 3780 N N . ALA A 1 477 ? -15.235 -14.484 25.713 1.00 80.75 477 ALA A N 1
ATOM 3781 C CA . ALA A 1 477 ? -16.423 -15.180 25.239 1.00 80.75 477 ALA A CA 1
ATOM 3782 C C . ALA A 1 477 ? -16.778 -16.306 26.214 1.00 80.75 477 ALA A C 1
ATOM 3784 O O . ALA A 1 477 ? -16.012 -17.253 26.372 1.00 80.75 477 ALA A O 1
ATOM 3785 N N . CYS A 1 478 ? -17.943 -16.210 26.852 1.00 79.81 478 CYS A N 1
ATOM 3786 C CA . CYS A 1 478 ? -18.380 -17.172 27.860 1.00 79.81 478 CYS A CA 1
ATOM 3787 C C . CYS A 1 478 ? -19.406 -18.151 27.277 1.00 79.81 478 CYS A C 1
ATOM 3789 O O . CYS A 1 478 ? -20.486 -17.753 26.834 1.00 79.81 478 CYS A O 1
ATOM 3791 N N . LEU A 1 479 ? -19.065 -19.437 27.301 1.00 80.12 479 LEU A N 1
ATOM 3792 C CA . LEU A 1 479 ? -19.917 -20.567 26.947 1.00 80.12 479 LEU A CA 1
ATOM 3793 C C . LEU A 1 479 ? -20.605 -21.088 28.207 1.00 80.12 479 LEU A C 1
ATOM 3795 O O . LEU A 1 479 ? -20.001 -21.802 29.005 1.00 80.12 479 LEU A O 1
ATOM 3799 N N . VAL A 1 480 ? -21.875 -20.741 28.391 1.00 80.38 480 VAL A N 1
ATOM 3800 C CA . VAL A 1 480 ? -22.661 -21.217 29.537 1.00 80.38 480 VAL A CA 1
ATOM 3801 C C . VAL A 1 480 ? -23.260 -22.574 29.185 1.00 80.38 480 VAL A C 1
ATOM 3803 O O . VAL A 1 480 ? -24.147 -22.654 28.335 1.00 80.38 480 VAL A O 1
ATOM 3806 N N . LEU A 1 481 ? -22.780 -23.627 29.845 1.00 78.06 481 LEU A N 1
ATOM 3807 C CA . LEU A 1 481 ? -23.271 -24.996 29.702 1.00 78.06 481 LEU A CA 1
ATOM 3808 C C . LEU A 1 481 ? -24.535 -25.176 30.543 1.00 78.06 481 LEU A C 1
ATOM 3810 O O . LEU A 1 481 ? -24.529 -24.895 31.745 1.00 78.06 481 LEU A O 1
ATOM 3814 N N . LYS A 1 482 ? -25.614 -25.669 29.931 1.00 75.75 482 LYS A N 1
ATOM 3815 C CA . LYS A 1 482 ? -26.887 -25.937 30.607 1.00 75.75 482 LYS A CA 1
ATOM 3816 C C . LYS A 1 482 ? -27.347 -27.381 30.454 1.00 75.75 482 LYS A C 1
ATOM 3818 O O . LYS A 1 482 ? -27.218 -27.969 29.380 1.00 75.75 482 LYS A O 1
ATOM 3823 N N . ASN A 1 483 ? -27.954 -27.914 31.515 1.00 72.50 483 ASN A N 1
ATOM 3824 C CA . ASN A 1 483 ? -28.634 -29.207 31.486 1.00 72.50 483 ASN A CA 1
ATOM 3825 C C . ASN A 1 483 ? -29.995 -29.120 30.760 1.00 72.50 483 ASN A C 1
ATOM 3827 O O . ASN A 1 483 ? -30.487 -28.035 30.431 1.00 72.50 483 ASN A O 1
ATOM 3831 N N . LYS A 1 484 ? -30.643 -30.277 30.567 1.00 67.38 484 LYS A N 1
ATOM 3832 C CA . LYS A 1 484 ? -32.002 -30.396 29.997 1.00 67.38 484 LYS A CA 1
ATOM 3833 C C . LYS A 1 484 ? -33.067 -29.561 30.725 1.00 67.38 484 LYS A C 1
ATOM 3835 O O . LYS A 1 484 ? -34.025 -29.121 30.101 1.00 67.38 484 LYS A O 1
ATOM 3840 N N . GLU A 1 485 ? -32.892 -29.318 32.022 1.00 72.56 485 GLU A N 1
ATOM 3841 C CA . GLU A 1 485 ? -33.792 -28.527 32.876 1.00 72.56 485 GLU A CA 1
ATOM 3842 C C . GLU A 1 485 ? -33.489 -27.014 32.832 1.00 72.56 485 GLU A C 1
ATOM 3844 O O . GLU A 1 485 ? -34.014 -26.254 33.646 1.00 72.56 485 GLU A O 1
ATOM 3849 N N . ASN A 1 486 ? -32.632 -26.559 31.905 1.00 68.88 486 ASN A N 1
ATOM 3850 C CA . ASN A 1 486 ? -32.203 -25.163 31.743 1.00 68.88 486 ASN A CA 1
ATOM 3851 C C . ASN A 1 486 ? -31.378 -24.613 32.937 1.00 68.88 486 ASN A C 1
ATOM 3853 O O . ASN A 1 486 ? -31.160 -23.402 33.036 1.00 68.88 486 ASN A O 1
ATOM 3857 N N . ARG A 1 487 ? -30.879 -25.490 33.824 1.00 72.62 487 ARG A N 1
ATOM 3858 C CA . ARG A 1 487 ? -29.956 -25.155 34.924 1.00 72.62 487 ARG A CA 1
ATOM 3859 C C . ARG A 1 487 ? -28.522 -25.075 34.409 1.00 72.62 487 ARG A C 1
ATOM 3861 O O . ARG A 1 487 ? -28.115 -25.881 33.575 1.00 72.62 487 ARG A O 1
ATOM 3868 N N . ILE A 1 488 ? -27.751 -24.118 34.920 1.00 75.44 488 ILE A N 1
ATOM 3869 C CA . ILE A 1 488 ? -26.339 -23.929 34.560 1.00 75.44 488 ILE A CA 1
ATOM 3870 C C . ILE A 1 488 ? -25.502 -25.027 35.229 1.00 75.44 488 ILE A C 1
ATOM 3872 O O . ILE A 1 488 ? -25.595 -25.209 36.439 1.00 75.44 488 ILE A O 1
ATOM 3876 N N . MET A 1 489 ? -24.693 -25.742 34.443 1.00 75.81 489 MET A N 1
ATOM 3877 C CA . MET A 1 489 ? -23.766 -26.776 34.926 1.00 75.81 489 MET A CA 1
ATOM 3878 C C . MET A 1 489 ? -22.313 -26.299 35.014 1.00 75.81 489 MET A C 1
ATOM 3880 O O . MET A 1 489 ? -21.543 -26.840 35.797 1.00 75.81 489 MET A O 1
ATOM 3884 N N . GLY A 1 490 ? -21.936 -25.298 34.219 1.00 74.19 490 GLY A N 1
ATOM 3885 C CA . GLY A 1 490 ? -20.582 -24.747 34.171 1.00 74.19 490 GLY A CA 1
ATOM 3886 C C . GLY A 1 490 ? -20.497 -23.595 33.173 1.00 74.19 490 GLY A C 1
ATOM 3887 O O . GLY A 1 490 ? -21.440 -23.362 32.411 1.00 74.19 490 GLY A O 1
ATOM 3888 N N . THR A 1 491 ? -19.393 -22.850 33.179 1.00 80.44 491 THR A N 1
ATOM 3889 C CA . THR A 1 491 ? -19.161 -21.765 32.212 1.00 80.44 491 THR A CA 1
ATOM 3890 C C . THR A 1 491 ? -17.722 -21.804 31.725 1.00 80.44 491 THR A C 1
ATOM 3892 O O . THR A 1 491 ? -16.820 -21.430 32.460 1.00 80.44 491 THR A O 1
ATOM 3895 N N . VAL A 1 492 ? -17.519 -22.202 30.468 1.00 81.81 492 VAL A N 1
ATOM 3896 C CA . VAL A 1 492 ? -16.191 -22.171 29.844 1.00 81.81 492 VAL A CA 1
ATOM 3897 C C . VAL A 1 492 ? -15.950 -20.766 29.301 1.00 81.81 492 VAL A C 1
ATOM 3899 O O . VAL A 1 492 ? -16.667 -20.324 28.402 1.00 81.81 492 VAL A O 1
ATOM 3902 N N . ALA A 1 493 ? -14.967 -20.044 29.829 1.00 81.25 493 ALA A N 1
ATOM 3903 C CA . ALA A 1 493 ? -14.615 -18.711 29.354 1.00 81.25 493 ALA A CA 1
ATOM 3904 C C . ALA A 1 493 ? -13.367 -18.774 28.464 1.00 81.25 493 ALA A C 1
ATOM 3906 O O . ALA A 1 493 ? -12.332 -19.319 28.837 1.00 81.25 493 ALA A O 1
ATOM 3907 N N . ILE A 1 494 ? -13.482 -18.238 27.248 1.00 81.19 494 ILE A N 1
ATOM 3908 C CA . ILE A 1 494 ? -12.425 -18.237 26.237 1.00 81.19 494 ILE A CA 1
ATOM 3909 C C . ILE A 1 494 ? -11.952 -16.797 26.043 1.00 81.19 494 ILE A C 1
ATOM 3911 O O . ILE A 1 494 ? -12.712 -15.932 25.592 1.00 81.19 494 ILE A O 1
ATOM 3915 N N . ARG A 1 495 ? -10.679 -16.545 26.358 1.00 77.69 495 ARG A N 1
ATOM 3916 C CA . ARG A 1 495 ? -10.029 -15.237 26.242 1.00 77.69 495 ARG A CA 1
ATOM 3917 C C . ARG A 1 495 ? -8.909 -15.292 25.214 1.00 77.69 495 ARG A C 1
ATOM 3919 O O . ARG A 1 495 ? -7.984 -16.089 25.337 1.00 77.69 495 ARG A O 1
ATOM 3926 N N . LEU A 1 496 ? -8.973 -14.403 24.227 1.00 78.69 496 LEU A N 1
ATOM 3927 C CA . LEU A 1 496 ? -7.939 -14.262 23.207 1.00 78.69 496 LEU A CA 1
ATOM 3928 C C . LEU A 1 496 ? -6.790 -13.395 23.740 1.00 78.69 496 LEU A C 1
ATOM 3930 O O . LEU A 1 496 ? -7.029 -12.277 24.202 1.00 78.69 496 LEU A O 1
ATOM 3934 N N . GLU A 1 497 ? -5.561 -13.904 23.678 1.00 77.31 497 GLU A N 1
ATOM 3935 C CA . GLU A 1 497 ? -4.358 -13.194 24.136 1.00 77.31 497 GLU A CA 1
ATOM 3936 C C . GLU A 1 497 ? -3.563 -12.606 22.972 1.00 77.31 497 GLU A C 1
ATOM 3938 O O . GLU A 1 497 ? -3.106 -11.468 23.057 1.00 77.31 497 GLU A O 1
ATOM 3943 N N . GLN A 1 498 ? -3.439 -13.347 21.868 1.00 67.88 498 GLN A N 1
ATOM 3944 C CA . GLN A 1 498 ? -2.610 -12.955 20.734 1.00 67.88 498 GLN A CA 1
ATOM 3945 C C . GLN A 1 498 ? -3.228 -13.391 19.400 1.00 67.88 498 GLN A C 1
ATOM 3947 O O . GLN A 1 498 ? -3.809 -14.468 19.272 1.00 67.88 498 GLN A O 1
ATOM 3952 N N . ILE A 1 499 ? -3.072 -12.542 18.381 1.00 76.44 499 ILE A N 1
ATOM 3953 C CA . ILE A 1 499 ? -3.306 -12.887 16.975 1.00 76.44 499 ILE A CA 1
ATOM 3954 C C . ILE A 1 499 ? -2.019 -12.578 16.213 1.00 76.44 499 ILE A C 1
ATOM 3956 O O . ILE A 1 499 ? -1.544 -11.441 16.243 1.00 76.44 499 ILE A O 1
ATOM 3960 N N . SER A 1 500 ? -1.484 -13.571 15.509 1.00 74.25 500 SER A N 1
ATOM 3961 C CA . SER A 1 500 ? -0.259 -13.462 14.717 1.00 74.25 500 SER A CA 1
ATOM 3962 C C . SER A 1 500 ? -0.526 -13.800 13.252 1.00 74.25 500 SER A C 1
ATOM 3964 O O . SER A 1 500 ? -1.163 -14.802 12.930 1.00 74.25 500 SER A O 1
ATOM 3966 N N . HIS A 1 501 ? -0.006 -12.969 12.349 1.00 72.69 501 HIS A N 1
ATOM 3967 C CA . HIS A 1 501 ? -0.030 -13.218 10.908 1.00 72.69 501 HIS A CA 1
ATOM 3968 C C . HIS A 1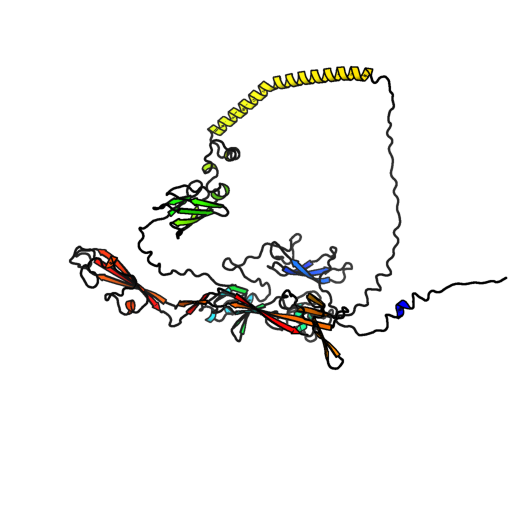 501 ? 1.323 -13.786 10.479 1.00 72.69 501 HIS A C 1
ATOM 3970 O O . HIS A 1 501 ? 2.298 -13.052 10.338 1.00 72.69 501 HIS A O 1
ATOM 3976 N N . ILE A 1 502 ? 1.387 -15.099 10.272 1.00 79.50 502 ILE A N 1
ATOM 3977 C CA . ILE A 1 502 ? 2.626 -15.807 9.942 1.00 79.50 502 ILE A CA 1
ATOM 3978 C C . ILE A 1 502 ? 2.748 -15.912 8.419 1.00 79.50 502 ILE A C 1
ATOM 3980 O O . ILE A 1 502 ? 1.958 -16.605 7.771 1.00 79.50 502 ILE A O 1
ATOM 3984 N N . CYS A 1 503 ? 3.747 -15.241 7.843 1.00 73.56 503 CYS A N 1
ATOM 3985 C CA . CYS A 1 503 ? 4.103 -15.403 6.433 1.00 73.56 503 CYS A CA 1
ATOM 3986 C C . CYS A 1 503 ? 4.689 -16.797 6.183 1.00 73.56 503 CYS A C 1
ATOM 3988 O O . CYS A 1 503 ? 5.662 -17.204 6.822 1.00 73.56 503 CYS A O 1
ATOM 3990 N N . ARG A 1 504 ? 4.152 -17.508 5.187 1.00 77.25 504 ARG A N 1
ATOM 3991 C CA . ARG A 1 504 ? 4.804 -18.689 4.616 1.00 77.25 504 ARG A CA 1
ATOM 3992 C C . ARG A 1 504 ? 5.741 -18.224 3.509 1.00 77.25 504 ARG A C 1
ATOM 3994 O O . ARG A 1 504 ? 5.299 -17.886 2.416 1.00 77.25 504 ARG A O 1
ATOM 4001 N N . GLN A 1 505 ? 7.029 -18.151 3.830 1.00 78.12 505 GLN A N 1
ATOM 4002 C CA . GLN A 1 505 ? 8.044 -17.632 2.919 1.00 78.12 505 GLN A CA 1
ATOM 4003 C C . GLN A 1 505 ? 8.285 -18.580 1.737 1.00 78.12 505 GLN A C 1
ATOM 4005 O O . GLN A 1 505 ? 8.524 -19.772 1.931 1.00 78.12 505 GLN A O 1
ATOM 4010 N N . LYS A 1 506 ? 8.329 -18.027 0.525 1.00 76.88 506 LYS A N 1
ATOM 4011 C CA . LYS A 1 506 ? 8.837 -18.680 -0.685 1.00 76.88 506 LYS A CA 1
ATOM 4012 C C . LYS A 1 506 ? 10.085 -17.934 -1.146 1.00 76.88 506 LYS A C 1
ATOM 4014 O O . LYS A 1 506 ? 10.010 -16.755 -1.470 1.00 76.88 506 LYS A O 1
ATOM 4019 N N . THR A 1 507 ? 11.240 -18.592 -1.157 1.00 78.69 507 THR A N 1
ATOM 4020 C CA . THR A 1 507 ? 12.469 -17.993 -1.704 1.00 78.69 507 THR A CA 1
ATOM 4021 C C . THR A 1 507 ? 12.323 -17.821 -3.213 1.00 78.69 507 THR A C 1
ATOM 4023 O O . THR A 1 507 ? 11.945 -18.770 -3.894 1.00 78.69 507 THR A O 1
ATOM 4026 N N . GLU A 1 508 ? 12.629 -16.628 -3.722 1.00 80.50 508 GLU A N 1
ATOM 4027 C CA . GLU A 1 508 ? 12.598 -16.332 -5.158 1.00 80.50 508 GLU A CA 1
ATOM 4028 C C . GLU A 1 508 ? 14.012 -16.417 -5.748 1.00 80.50 508 GLU A C 1
ATOM 4030 O O . GLU A 1 508 ? 14.251 -17.183 -6.675 1.00 80.50 508 GLU A O 1
ATOM 4035 N N . TYR A 1 509 ? 14.974 -15.679 -5.184 1.00 79.75 509 TYR A N 1
ATOM 4036 C CA . TYR A 1 509 ? 16.372 -15.698 -5.627 1.00 79.75 509 TYR A CA 1
ATOM 4037 C C . TYR A 1 509 ? 17.328 -15.164 -4.551 1.00 79.75 509 TYR A C 1
ATOM 4039 O O . TYR A 1 509 ? 16.917 -14.599 -3.535 1.00 79.75 509 TYR A O 1
ATOM 4047 N N . PHE A 1 510 ? 18.629 -15.328 -4.782 1.00 83.06 510 PHE A N 1
ATOM 4048 C CA . PHE A 1 510 ? 19.691 -14.762 -3.950 1.00 83.06 510 PHE A CA 1
ATOM 4049 C C . PHE A 1 510 ? 20.392 -13.621 -4.688 1.00 83.06 510 PHE A C 1
ATOM 4051 O O . PHE A 1 510 ? 20.521 -13.639 -5.909 1.00 83.06 510 PHE A O 1
ATOM 4058 N N . THR A 1 511 ? 20.851 -12.615 -3.948 1.00 84.12 511 THR A N 1
ATOM 4059 C CA . THR A 1 511 ? 21.558 -11.452 -4.499 1.00 84.12 511 THR A CA 1
ATOM 4060 C C . THR A 1 511 ? 22.610 -10.935 -3.517 1.00 84.12 511 THR A C 1
ATOM 4062 O O . THR A 1 511 ? 22.677 -11.383 -2.376 1.00 84.12 511 THR A O 1
ATOM 4065 N N . ARG A 1 512 ? 23.463 -10.008 -3.948 1.00 86.50 512 ARG A N 1
ATOM 4066 C CA . ARG A 1 512 ? 24.481 -9.337 -3.122 1.00 86.50 512 ARG A CA 1
ATOM 4067 C C . ARG A 1 512 ? 24.817 -7.973 -3.701 1.00 86.50 512 ARG A C 1
ATOM 4069 O O . ARG A 1 512 ? 24.568 -7.726 -4.883 1.00 86.50 512 ARG A O 1
ATOM 4076 N N . ASP A 1 513 ? 25.391 -7.107 -2.876 1.00 81.12 513 ASP A N 1
ATOM 4077 C CA . ASP A 1 513 ? 25.830 -5.782 -3.313 1.00 81.12 513 ASP A CA 1
ATOM 4078 C C . ASP A 1 513 ? 26.937 -5.925 -4.369 1.00 81.12 513 ASP A C 1
ATOM 4080 O O . ASP A 1 513 ? 27.904 -6.668 -4.175 1.00 81.12 513 ASP A O 1
ATOM 4084 N N . HIS A 1 514 ? 26.775 -5.243 -5.501 1.00 86.56 514 HIS A N 1
ATOM 4085 C CA . HIS A 1 514 ? 27.679 -5.300 -6.645 1.00 86.56 514 HIS A CA 1
ATOM 4086 C C . HIS A 1 514 ? 27.747 -3.949 -7.361 1.00 86.56 514 HIS A C 1
ATOM 4088 O O . HIS A 1 514 ? 26.855 -3.110 -7.229 1.00 86.56 514 HIS A O 1
ATOM 4094 N N . LYS A 1 515 ? 28.809 -3.754 -8.143 1.00 87.25 515 LYS A N 1
ATOM 4095 C CA . LYS A 1 515 ? 28.959 -2.648 -9.095 1.00 87.25 515 LYS A CA 1
ATOM 4096 C C . LYS A 1 515 ? 29.148 -3.207 -10.498 1.00 87.25 515 LYS A C 1
ATOM 4098 O O . LYS A 1 515 ? 29.787 -4.245 -10.666 1.00 87.25 515 LYS A O 1
ATOM 4103 N N . PHE A 1 516 ? 28.598 -2.507 -11.484 1.00 89.75 516 PHE A N 1
ATOM 4104 C CA . PHE A 1 516 ? 28.805 -2.819 -12.892 1.00 89.75 516 PHE A CA 1
ATOM 4105 C C . PHE A 1 516 ? 30.080 -2.154 -13.410 1.00 89.75 516 PHE A C 1
ATOM 4107 O O . PHE A 1 516 ? 30.377 -1.011 -13.065 1.00 89.75 516 PHE A O 1
ATOM 4114 N N . PHE A 1 517 ? 30.800 -2.886 -14.250 1.00 88.56 517 PHE A N 1
ATOM 4115 C CA . PHE A 1 517 ? 32.009 -2.465 -14.940 1.00 88.56 517 PHE A CA 1
ATOM 4116 C C . PHE A 1 517 ? 31.906 -2.856 -16.414 1.00 88.56 517 PHE A C 1
ATOM 4118 O O . PHE A 1 517 ? 31.268 -3.855 -16.753 1.00 88.56 517 PHE A O 1
ATOM 4125 N N . THR A 1 518 ? 32.564 -2.086 -17.276 1.00 91.06 518 THR A N 1
ATOM 4126 C CA . THR A 1 518 ? 32.639 -2.344 -18.716 1.00 91.06 518 THR A CA 1
ATOM 4127 C C . THR A 1 518 ? 34.103 -2.455 -19.118 1.00 91.06 518 TH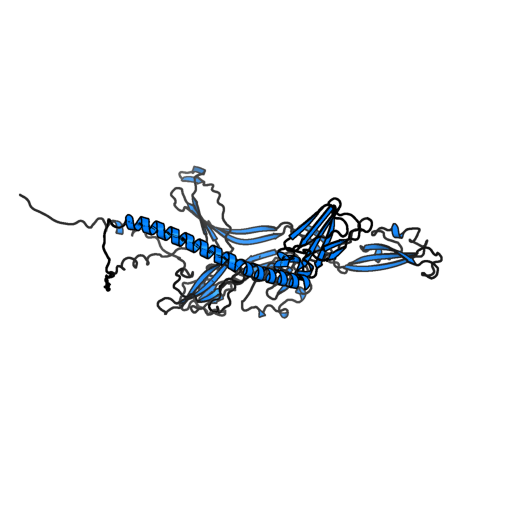R A C 1
ATOM 4129 O O . THR A 1 518 ? 34.876 -1.529 -18.883 1.00 91.06 518 THR A O 1
ATOM 4132 N N . GLU A 1 519 ? 34.487 -3.573 -19.729 1.00 91.88 519 GLU A N 1
ATOM 4133 C CA . GLU A 1 519 ? 35.760 -3.705 -20.450 1.00 91.88 519 GLU A CA 1
ATOM 4134 C C . GLU A 1 519 ? 35.461 -3.713 -21.952 1.00 91.88 519 GLU A C 1
ATOM 4136 O O . GLU A 1 519 ? 34.512 -4.371 -22.377 1.00 91.88 519 GLU A O 1
ATOM 4141 N N . SER A 1 520 ? 36.235 -2.992 -22.765 1.00 91.81 520 SER A N 1
ATOM 4142 C CA . SER A 1 520 ? 36.073 -2.965 -24.223 1.00 91.81 520 SER A CA 1
ATOM 4143 C C . SER A 1 520 ? 37.391 -3.212 -24.951 1.00 91.81 520 SER A C 1
ATOM 4145 O O . SER A 1 520 ? 38.475 -2.901 -24.452 1.00 91.81 520 SER A O 1
ATOM 4147 N N . ARG A 1 521 ? 37.287 -3.821 -26.134 1.00 89.44 521 ARG A N 1
ATOM 4148 C CA . ARG A 1 521 ? 38.400 -4.197 -27.009 1.00 89.44 521 ARG A CA 1
ATOM 4149 C C . ARG A 1 521 ? 38.011 -3.926 -28.451 1.00 89.44 521 ARG A C 1
ATOM 4151 O O . ARG A 1 521 ? 36.997 -4.422 -28.935 1.00 89.44 521 ARG A O 1
ATOM 4158 N N . HIS A 1 522 ? 38.820 -3.124 -29.127 1.00 89.31 522 HIS A N 1
ATOM 4159 C CA . HIS A 1 522 ? 38.711 -2.895 -30.560 1.00 89.31 522 HIS A CA 1
ATOM 4160 C C . HIS A 1 522 ? 39.698 -3.816 -31.275 1.00 89.31 522 HIS A C 1
ATOM 4162 O O . HIS A 1 522 ? 40.856 -3.880 -30.872 1.00 89.31 522 HIS A O 1
ATOM 4168 N N . GLN A 1 523 ? 39.230 -4.536 -32.293 1.00 89.25 523 GLN A N 1
ATOM 4169 C CA . GLN A 1 523 ? 40.031 -5.471 -33.079 1.00 89.25 523 GLN A CA 1
ATOM 4170 C C . GLN A 1 523 ? 39.842 -5.218 -34.570 1.00 89.25 523 GLN A C 1
ATOM 4172 O O . GLN A 1 523 ? 38.713 -5.073 -35.052 1.00 89.25 523 GLN A O 1
ATOM 4177 N N . CYS A 1 524 ? 40.947 -5.221 -35.316 1.00 89.69 524 CYS A N 1
ATOM 4178 C CA . CYS A 1 524 ? 40.903 -5.112 -36.768 1.00 89.69 524 CYS A CA 1
ATOM 4179 C C . CYS A 1 524 ? 40.223 -6.333 -37.410 1.00 89.69 524 CYS A C 1
ATOM 4181 O O . CYS A 1 524 ? 40.128 -7.411 -36.815 1.00 89.69 524 CYS A O 1
ATOM 4183 N N . TYR A 1 525 ? 39.761 -6.179 -38.653 1.00 88.25 525 TYR A N 1
ATOM 4184 C CA . TYR A 1 525 ? 39.205 -7.304 -39.399 1.00 88.25 525 TYR A CA 1
ATOM 4185 C C . TYR A 1 525 ? 40.267 -8.394 -39.627 1.00 88.25 525 TYR A C 1
ATOM 4187 O O . TYR A 1 525 ? 41.379 -8.107 -40.069 1.00 88.25 525 TYR A O 1
ATOM 4195 N N . ASN A 1 526 ? 39.885 -9.645 -39.361 1.00 87.69 526 ASN A N 1
ATOM 4196 C CA . ASN A 1 526 ? 40.711 -10.854 -39.419 1.00 87.69 526 ASN A CA 1
ATOM 4197 C C . ASN A 1 526 ? 41.825 -10.964 -38.349 1.00 87.69 526 ASN A C 1
ATOM 4199 O O . ASN A 1 526 ? 42.752 -11.761 -38.505 1.00 87.69 526 ASN A O 1
ATOM 4203 N N . THR A 1 527 ? 41.716 -10.226 -37.238 1.00 85.44 527 THR A N 1
ATOM 4204 C CA . THR A 1 527 ? 42.613 -10.333 -36.064 1.00 85.44 527 THR A CA 1
ATOM 4205 C C . THR A 1 527 ? 41.887 -10.843 -34.823 1.00 85.44 527 THR A C 1
ATOM 4207 O O . THR A 1 527 ? 40.729 -10.505 -34.587 1.00 85.44 527 THR A O 1
ATOM 4210 N N . GLU A 1 528 ? 42.585 -11.675 -34.042 1.00 86.19 528 GLU A N 1
ATOM 4211 C CA . GLU A 1 528 ? 42.088 -12.337 -32.824 1.00 86.19 528 GLU A CA 1
ATOM 4212 C C . GLU A 1 528 ? 40.670 -12.915 -32.995 1.00 86.19 528 GLU A C 1
ATOM 4214 O O . GLU A 1 528 ? 40.477 -13.812 -33.827 1.00 86.19 528 GLU A O 1
ATOM 4219 N N . SER A 1 529 ? 39.695 -12.415 -32.229 1.00 87.12 529 SER A N 1
ATOM 4220 C CA . SER A 1 529 ? 38.294 -12.847 -32.269 1.00 87.12 529 SER A CA 1
ATOM 4221 C C . SER A 1 529 ? 37.483 -12.233 -33.418 1.00 87.12 529 SER A C 1
ATOM 4223 O O . SER A 1 529 ? 36.393 -12.717 -33.703 1.00 87.12 529 SER A O 1
ATOM 4225 N N . CYS A 1 530 ? 37.970 -11.190 -34.099 1.00 87.00 530 CYS A N 1
ATOM 4226 C CA . CYS A 1 530 ? 37.237 -10.493 -35.159 1.00 87.00 530 CYS A CA 1
ATOM 4227 C C . CYS A 1 530 ? 37.442 -11.160 -36.529 1.00 87.00 530 CYS A C 1
ATOM 4229 O O . CYS A 1 530 ? 38.329 -10.780 -37.296 1.00 87.00 530 CYS A O 1
ATOM 4231 N N . LYS A 1 531 ? 36.634 -12.177 -36.853 1.00 85.06 531 LYS A N 1
ATOM 4232 C CA . LYS A 1 531 ? 36.762 -12.975 -38.088 1.00 85.06 531 LYS A CA 1
ATOM 4233 C C . LYS A 1 531 ? 35.415 -13.214 -38.767 1.00 85.06 531 LYS A C 1
ATOM 4235 O O . LYS A 1 531 ? 34.507 -13.805 -38.185 1.00 85.06 531 LYS A O 1
ATOM 4240 N N . GLY A 1 532 ? 35.301 -12.805 -40.031 1.00 79.25 532 GLY A N 1
ATOM 4241 C CA . GLY A 1 532 ? 34.041 -12.892 -40.770 1.00 79.25 532 GLY A CA 1
ATOM 4242 C C . GLY A 1 532 ? 32.950 -12.069 -40.081 1.00 79.25 532 GLY A C 1
ATOM 4243 O O . GLY A 1 532 ? 33.184 -10.917 -39.728 1.00 79.25 532 GLY A O 1
ATOM 4244 N N . ASN A 1 533 ? 31.774 -12.661 -39.859 1.00 73.44 533 ASN A N 1
ATOM 4245 C CA . ASN A 1 533 ? 30.630 -11.970 -39.258 1.00 73.44 533 ASN A CA 1
ATOM 4246 C C . ASN A 1 533 ? 30.492 -12.196 -37.735 1.00 73.44 533 ASN A C 1
ATOM 4248 O O . ASN A 1 533 ? 29.389 -12.435 -37.238 1.00 73.44 533 ASN A O 1
ATOM 4252 N N . THR A 1 534 ? 31.603 -12.154 -36.981 1.00 78.94 534 THR A N 1
ATOM 4253 C CA . THR A 1 534 ? 31.601 -12.469 -35.536 1.00 78.94 534 THR A CA 1
ATOM 4254 C C . THR A 1 534 ? 30.552 -11.671 -34.768 1.00 78.94 534 THR A C 1
ATOM 4256 O O . THR A 1 534 ? 29.826 -12.267 -33.974 1.00 78.94 534 THR A O 1
ATOM 4259 N N . CYS A 1 535 ? 30.422 -10.360 -35.027 1.00 80.38 535 CYS A N 1
ATOM 4260 C CA . CYS A 1 535 ? 29.492 -9.513 -34.277 1.00 80.38 535 CYS A CA 1
ATOM 4261 C C . CYS A 1 535 ? 28.028 -9.957 -34.379 1.00 80.38 535 CYS A C 1
ATOM 4263 O O . CYS A 1 535 ? 27.327 -9.880 -33.378 1.00 80.38 535 CYS A O 1
ATOM 4265 N N . SER A 1 536 ? 27.566 -10.453 -35.533 1.00 78.81 536 SER A N 1
ATOM 4266 C CA . SER A 1 536 ? 26.185 -10.945 -35.672 1.00 78.81 536 SER A CA 1
ATOM 4267 C C . SER A 1 536 ? 25.967 -12.343 -35.087 1.00 78.81 536 SER A C 1
ATOM 4269 O O . SER A 1 536 ? 24.826 -12.736 -34.876 1.00 78.81 536 SER A O 1
ATOM 4271 N N . SER A 1 537 ? 27.035 -13.111 -34.854 1.00 79.44 537 SER A N 1
ATOM 4272 C CA . SER A 1 537 ? 26.970 -14.479 -34.309 1.00 79.44 537 SER A CA 1
ATOM 4273 C C . SER A 1 537 ? 27.300 -14.588 -32.815 1.00 79.44 537 SER A C 1
ATOM 4275 O O . SER A 1 537 ? 27.198 -15.675 -32.243 1.00 79.44 537 SER A O 1
ATOM 4277 N N . LEU A 1 538 ? 27.749 -13.497 -32.189 1.00 83.00 538 LEU A N 1
ATOM 4278 C CA . LEU A 1 538 ? 28.215 -13.497 -30.807 1.00 83.00 538 LEU A CA 1
ATOM 4279 C C . LEU A 1 538 ? 27.031 -13.535 -29.835 1.00 83.00 538 LEU A C 1
ATOM 4281 O O . LEU A 1 538 ? 26.151 -12.681 -29.889 1.00 83.00 538 LEU A O 1
ATOM 4285 N N . LYS A 1 539 ? 27.032 -14.510 -28.920 1.00 85.31 539 LYS A N 1
ATOM 4286 C CA . LYS A 1 539 ? 26.015 -14.636 -27.867 1.00 85.31 539 LYS A CA 1
ATOM 4287 C C . LYS A 1 539 ? 26.424 -13.887 -26.590 1.00 85.31 539 LYS A C 1
ATOM 4289 O O . LYS A 1 539 ? 27.617 -13.904 -26.266 1.00 85.31 539 LYS A O 1
ATOM 4294 N N . PRO A 1 540 ? 25.474 -13.326 -25.817 1.00 84.25 540 PRO A N 1
ATOM 4295 C CA . PRO A 1 540 ? 25.764 -12.593 -24.582 1.00 84.25 540 PRO A CA 1
ATOM 4296 C C . PRO A 1 540 ? 26.623 -13.350 -23.556 1.00 84.25 540 PRO A C 1
ATOM 4298 O O . PRO A 1 540 ? 27.417 -12.738 -22.841 1.00 84.25 540 PRO A O 1
ATOM 4301 N N . GLU A 1 541 ? 26.524 -14.678 -23.478 1.00 85.00 541 GLU A N 1
ATOM 4302 C CA . GLU A 1 541 ? 27.255 -15.501 -22.503 1.00 85.00 541 GLU A CA 1
ATOM 4303 C C . GLU A 1 541 ? 28.702 -15.806 -22.926 1.00 85.00 541 GLU A C 1
ATOM 4305 O O . GLU A 1 541 ? 29.492 -16.301 -22.115 1.00 85.00 541 GLU A O 1
ATOM 4310 N N . MET A 1 542 ? 29.069 -15.539 -24.187 1.00 87.12 542 MET A N 1
ATOM 4311 C CA . MET A 1 542 ? 30.392 -15.868 -24.716 1.00 87.12 542 MET A CA 1
ATOM 4312 C C . MET A 1 542 ? 31.489 -15.058 -24.025 1.00 87.12 542 MET A C 1
ATOM 4314 O O . MET A 1 542 ? 31.426 -13.833 -23.909 1.00 87.12 542 MET A O 1
ATOM 4318 N N . LYS A 1 543 ? 32.545 -15.753 -23.607 1.00 89.25 543 LYS A N 1
ATOM 4319 C CA . LYS A 1 543 ? 33.758 -15.159 -23.040 1.00 89.25 543 LYS A CA 1
ATOM 4320 C C . LYS A 1 543 ? 34.822 -15.116 -24.126 1.00 89.25 543 LYS A C 1
ATOM 4322 O O . LYS A 1 543 ? 35.218 -16.165 -24.626 1.00 89.25 543 LYS A O 1
ATOM 4327 N N . LEU A 1 544 ? 35.246 -13.914 -24.505 1.00 89.62 544 LEU A N 1
ATOM 4328 C CA . LEU A 1 544 ? 36.335 -13.723 -25.462 1.00 89.62 544 LEU A CA 1
ATOM 4329 C C . LEU A 1 544 ? 37.674 -13.665 -24.729 1.00 89.62 544 LEU A C 1
ATOM 4331 O O . LEU A 1 544 ? 37.755 -13.110 -23.629 1.00 89.62 544 LEU A O 1
ATOM 4335 N N . ASN A 1 545 ? 38.719 -14.196 -25.363 1.00 87.62 545 ASN A N 1
ATOM 4336 C CA . ASN A 1 545 ? 40.086 -14.155 -24.835 1.00 87.62 545 ASN A CA 1
ATOM 4337 C C . ASN A 1 545 ? 40.661 -12.726 -24.818 1.00 87.62 545 ASN A C 1
ATOM 4339 O O . ASN A 1 545 ? 41.577 -12.454 -24.051 1.00 87.62 545 ASN A O 1
ATOM 4343 N N . ASP A 1 546 ? 40.082 -11.811 -25.601 1.00 84.56 546 ASP A N 1
ATOM 4344 C CA . ASP A 1 546 ? 40.396 -10.380 -25.628 1.00 84.56 546 ASP A CA 1
ATOM 4345 C C . ASP A 1 546 ? 40.135 -9.682 -24.267 1.00 84.56 546 ASP A C 1
ATOM 4347 O O . ASP A 1 546 ? 40.701 -8.622 -23.982 1.00 84.56 546 ASP A O 1
ATOM 4351 N N . PHE A 1 547 ? 39.263 -10.242 -23.414 1.00 92.00 547 PHE A N 1
ATOM 4352 C CA . PHE A 1 547 ? 38.922 -9.671 -22.104 1.00 92.00 547 PHE A CA 1
ATOM 4353 C C . PHE A 1 547 ? 39.735 -10.261 -20.953 1.00 92.00 547 PHE A C 1
ATOM 4355 O O .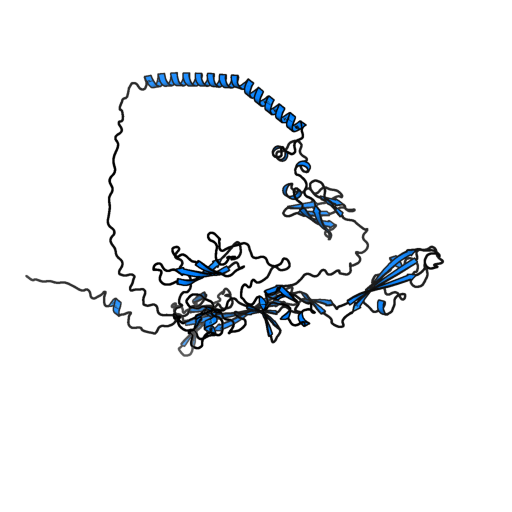 PHE A 1 547 ? 40.026 -11.458 -20.901 1.00 92.00 547 PHE A O 1
ATOM 4362 N N . SER A 1 548 ? 40.010 -9.420 -19.955 1.00 92.00 548 SER A N 1
ATOM 4363 C CA . SER A 1 548 ? 40.718 -9.812 -18.740 1.00 92.00 548 SER A CA 1
ATOM 4364 C C . SER A 1 548 ? 40.058 -10.980 -17.993 1.00 92.00 548 SER A C 1
ATOM 4366 O O . SER A 1 548 ? 38.833 -11.134 -17.952 1.00 92.00 548 SER A O 1
ATOM 4368 N N . THR A 1 549 ? 40.873 -11.759 -17.276 1.00 91.38 549 THR A N 1
ATOM 4369 C CA . THR A 1 549 ? 40.402 -12.809 -16.356 1.00 91.38 549 THR A CA 1
ATOM 4370 C C . THR A 1 549 ? 39.426 -12.267 -15.308 1.00 91.38 549 THR A C 1
ATOM 4372 O O . THR A 1 549 ? 38.538 -12.989 -14.867 1.00 91.38 549 THR A O 1
ATOM 4375 N N . ILE A 1 550 ? 39.532 -10.989 -14.927 1.00 89.94 550 ILE A N 1
ATOM 4376 C CA . ILE A 1 550 ? 38.610 -10.333 -13.986 1.00 89.94 550 ILE A CA 1
ATOM 4377 C C . ILE A 1 550 ? 37.222 -10.174 -14.627 1.00 89.94 550 ILE A C 1
ATOM 4379 O O . ILE A 1 550 ? 36.226 -10.611 -14.050 1.00 89.94 550 ILE A O 1
ATOM 4383 N N . SER A 1 551 ? 37.150 -9.636 -15.845 1.00 91.38 551 SER A N 1
ATOM 4384 C CA . SER A 1 551 ? 35.898 -9.485 -16.604 1.00 91.38 551 SER A CA 1
ATOM 4385 C C . SER A 1 551 ? 35.250 -10.835 -16.950 1.00 91.38 551 SER A C 1
ATOM 4387 O O . SER A 1 551 ? 34.034 -11.013 -16.839 1.00 91.38 551 SER A O 1
ATOM 4389 N N . ASN A 1 552 ? 36.067 -11.836 -17.293 1.00 92.69 552 ASN A N 1
ATOM 4390 C CA . ASN A 1 552 ? 35.612 -13.186 -17.633 1.00 92.69 552 ASN A CA 1
ATOM 4391 C C . ASN A 1 552 ? 35.274 -14.074 -16.414 1.00 92.69 552 ASN A C 1
ATOM 4393 O O . ASN A 1 552 ? 34.506 -15.029 -16.559 1.00 92.69 552 ASN A O 1
ATOM 4397 N N . SER A 1 553 ? 35.795 -13.793 -15.214 1.00 91.56 553 SER A N 1
ATOM 4398 C CA . SER A 1 553 ? 35.437 -14.528 -13.983 1.00 91.56 553 SER A CA 1
ATOM 4399 C C . SER A 1 553 ? 34.173 -13.998 -13.300 1.00 91.56 553 SER A C 1
ATOM 4401 O O . SER A 1 553 ? 33.520 -14.748 -12.574 1.00 91.56 553 SER A O 1
ATOM 4403 N N . ASN A 1 554 ? 33.785 -12.747 -13.561 1.00 90.50 554 ASN A N 1
ATOM 4404 C CA . ASN A 1 554 ? 32.573 -12.147 -13.007 1.00 90.50 554 ASN A CA 1
ATOM 4405 C C . ASN A 1 554 ? 31.333 -12.370 -13.908 1.00 90.50 554 ASN A C 1
ATOM 4407 O O . ASN A 1 554 ? 31.455 -12.451 -15.139 1.00 90.50 554 ASN A O 1
ATOM 4411 N N . PRO A 1 555 ? 30.122 -12.473 -13.319 1.00 90.12 555 PRO A N 1
ATOM 4412 C CA . PRO A 1 555 ? 28.875 -12.593 -14.073 1.00 90.12 555 PRO A CA 1
ATOM 4413 C C . PRO A 1 555 ? 28.638 -11.336 -14.914 1.00 90.12 555 PRO A C 1
ATOM 4415 O O . PRO A 1 555 ? 28.817 -10.217 -14.438 1.00 90.12 555 PRO A O 1
ATOM 4418 N N . GLY A 1 556 ? 28.242 -11.514 -16.171 1.00 88.06 556 GLY A N 1
ATOM 4419 C CA . GLY A 1 556 ? 28.149 -10.417 -17.127 1.00 88.06 556 GLY A CA 1
ATOM 4420 C C . GLY A 1 556 ? 27.939 -10.890 -18.556 1.00 88.06 556 GLY A C 1
ATOM 4421 O O . GLY A 1 556 ? 28.111 -12.079 -18.845 1.00 88.06 556 GLY A O 1
ATOM 4422 N N . TYR A 1 557 ? 27.642 -9.936 -19.431 1.00 89.56 557 TYR A N 1
ATOM 4423 C CA . TYR A 1 557 ? 27.279 -10.157 -20.826 1.00 89.56 557 TYR A CA 1
ATOM 4424 C C . TYR A 1 557 ? 28.252 -9.470 -21.780 1.00 89.56 557 TYR A C 1
ATOM 4426 O O . TYR A 1 557 ? 28.711 -8.355 -21.519 1.00 89.56 557 TYR A O 1
ATOM 4434 N N . THR A 1 558 ? 28.552 -10.150 -22.879 1.00 88.06 558 THR A N 1
ATOM 4435 C CA . THR A 1 558 ? 29.458 -9.712 -23.939 1.00 88.06 558 THR A CA 1
ATOM 4436 C C . THR A 1 558 ? 28.665 -9.294 -25.170 1.00 88.06 558 THR A C 1
ATOM 4438 O O . THR A 1 558 ? 27.726 -9.971 -25.567 1.00 88.06 558 THR A O 1
ATOM 4441 N N . TYR A 1 559 ? 29.080 -8.206 -25.803 1.00 88.75 559 TYR A N 1
ATOM 4442 C CA . TYR A 1 559 ? 28.456 -7.635 -26.988 1.00 88.75 559 TYR A CA 1
ATOM 4443 C C . TYR A 1 559 ? 29.529 -7.276 -28.020 1.00 88.75 559 TYR A C 1
ATOM 4445 O O . TYR A 1 559 ? 30.714 -7.148 -27.698 1.00 88.75 559 TYR A O 1
ATOM 4453 N N . CYS A 1 560 ? 29.109 -7.098 -29.268 1.00 84.50 560 CYS A N 1
ATOM 4454 C CA . CYS A 1 560 ? 29.968 -6.726 -30.384 1.00 84.50 560 CYS A CA 1
ATOM 4455 C C . CYS A 1 560 ? 29.213 -5.756 -31.285 1.00 84.50 560 CYS A C 1
ATOM 4457 O O . CYS A 1 560 ? 28.068 -6.024 -31.644 1.00 84.50 560 CYS A O 1
ATOM 4459 N N . VAL A 1 561 ? 29.846 -4.650 -31.668 1.00 86.31 561 VAL A N 1
ATOM 4460 C CA . VAL A 1 561 ? 29.318 -3.751 -32.701 1.00 86.31 561 VAL A CA 1
ATOM 4461 C C . VAL A 1 561 ? 30.346 -3.571 -33.818 1.00 86.31 561 VAL A C 1
ATOM 4463 O O . VAL A 1 561 ? 31.538 -3.425 -33.525 1.00 86.31 561 VAL A O 1
ATOM 4466 N N . PRO A 1 562 ? 29.925 -3.591 -35.097 1.00 84.31 562 PRO A N 1
ATOM 4467 C CA . PRO A 1 562 ? 30.805 -3.222 -36.195 1.00 84.31 562 PRO A CA 1
ATOM 4468 C C . PRO A 1 562 ? 31.173 -1.738 -36.072 1.00 84.31 562 PRO A C 1
ATOM 4470 O O . PRO A 1 562 ? 30.325 -0.895 -35.777 1.00 84.31 562 PRO A O 1
ATOM 4473 N N . SER A 1 563 ? 32.447 -1.427 -36.279 1.00 84.06 563 SER A N 1
ATOM 4474 C CA . SER A 1 563 ? 33.018 -0.083 -36.156 1.00 84.06 563 SER A CA 1
ATOM 4475 C C . SER A 1 563 ? 33.660 0.356 -37.483 1.00 84.06 563 SER A C 1
ATOM 4477 O O . SER A 1 563 ? 33.423 -0.251 -38.531 1.00 84.06 563 SER A O 1
ATOM 4479 N N . CYS A 1 564 ? 34.458 1.428 -37.457 1.00 82.69 564 CYS A N 1
ATOM 4480 C CA . CYS A 1 564 ? 35.191 1.953 -38.610 1.00 82.69 564 CYS A CA 1
ATOM 4481 C C . CYS A 1 564 ? 36.077 0.896 -39.304 1.00 82.69 564 CYS A C 1
ATOM 4483 O O . CYS A 1 564 ? 36.296 -0.196 -38.786 1.00 82.69 564 CYS A O 1
ATOM 4485 N N . GLY A 1 565 ? 36.605 1.213 -40.484 1.00 85.06 565 GLY A N 1
ATOM 4486 C CA . GLY A 1 565 ? 37.579 0.380 -41.199 1.00 85.06 565 GLY A CA 1
ATOM 4487 C C . GLY A 1 565 ? 38.703 1.226 -41.793 1.00 85.06 565 GLY A C 1
ATOM 4488 O O . GLY A 1 565 ? 38.713 2.448 -41.627 1.00 85.06 565 GLY A O 1
ATOM 4489 N N . CYS A 1 566 ? 39.614 0.576 -42.520 1.00 83.56 566 CYS A N 1
ATOM 4490 C CA . CYS A 1 566 ? 40.804 1.172 -43.134 1.00 83.56 566 CYS A CA 1
ATOM 4491 C C . CYS A 1 566 ? 41.838 1.707 -42.122 1.00 83.56 566 CYS A C 1
ATOM 4493 O O . CYS A 1 566 ? 41.610 1.770 -40.915 1.00 83.56 566 CYS A O 1
ATOM 4495 N N . PHE A 1 567 ? 42.986 2.140 -42.652 1.00 83.56 567 PHE A N 1
ATOM 4496 C CA . PHE A 1 567 ? 44.179 2.542 -41.897 1.00 83.56 567 PHE A CA 1
ATOM 4497 C C . PHE A 1 567 ? 43.927 3.607 -40.812 1.00 83.56 567 PHE A C 1
ATOM 4499 O O . PHE A 1 567 ? 44.539 3.581 -39.746 1.00 83.56 567 PHE A O 1
ATOM 4506 N N . TRP A 1 568 ? 42.984 4.523 -41.046 1.00 82.69 568 TRP A N 1
ATOM 4507 C CA . TRP A 1 568 ? 42.620 5.582 -40.097 1.00 82.69 568 TRP A CA 1
ATOM 4508 C C . TRP A 1 568 ? 41.836 5.080 -38.870 1.00 82.69 568 TRP A C 1
ATOM 4510 O O . TRP A 1 568 ? 41.722 5.797 -37.881 1.00 82.69 568 TRP A O 1
ATOM 4520 N N . CYS A 1 569 ? 41.333 3.845 -38.905 1.00 79.56 569 CYS A N 1
ATOM 4521 C CA . CYS A 1 569 ? 40.713 3.162 -37.776 1.00 79.56 569 CYS A CA 1
ATOM 4522 C C . CYS A 1 569 ? 41.776 2.303 -37.071 1.00 79.56 569 CYS A C 1
ATOM 4524 O O . CYS A 1 569 ? 41.966 1.147 -37.432 1.00 79.56 569 CYS A O 1
ATOM 4526 N N . ASN A 1 570 ? 42.515 2.870 -36.109 1.00 81.06 570 ASN A N 1
ATOM 4527 C CA . ASN A 1 570 ? 43.544 2.170 -35.314 1.00 81.06 570 ASN A CA 1
ATOM 4528 C C . ASN A 1 570 ? 44.556 1.330 -36.133 1.00 81.06 570 ASN A C 1
ATOM 4530 O O . ASN A 1 570 ? 44.936 0.235 -35.728 1.00 81.06 570 ASN A O 1
ATOM 4534 N N . TRP A 1 571 ? 44.998 1.848 -37.286 1.00 86.75 571 TRP A N 1
ATOM 4535 C CA . TRP A 1 571 ? 46.003 1.228 -38.169 1.00 86.75 571 TRP A CA 1
ATOM 4536 C C . TRP A 1 571 ? 45.569 -0.120 -38.779 1.00 86.75 571 TRP A C 1
ATOM 4538 O O . TRP A 1 571 ? 46.400 -0.916 -39.216 1.00 86.75 571 TRP A O 1
ATOM 4548 N N . CYS A 1 572 ? 44.260 -0.370 -38.888 1.00 86.94 572 CYS A N 1
ATOM 4549 C CA . CYS A 1 572 ? 43.739 -1.561 -39.553 1.00 86.94 572 CYS A CA 1
ATOM 4550 C C . CYS A 1 572 ? 43.992 -1.530 -41.071 1.00 86.94 572 CYS A C 1
ATOM 4552 O O . CYS A 1 572 ? 43.428 -0.715 -41.796 1.00 86.94 572 CYS A O 1
ATOM 4554 N N . PHE A 1 573 ? 44.795 -2.466 -41.586 1.00 85.88 573 PHE A N 1
ATOM 4555 C CA . PHE A 1 573 ? 45.138 -2.525 -43.016 1.00 85.88 573 PHE A CA 1
ATOM 4556 C C . PHE A 1 573 ? 43.946 -2.814 -43.947 1.00 85.88 573 PHE A C 1
ATOM 4558 O O . PHE A 1 573 ? 43.968 -2.418 -45.111 1.00 85.88 573 PHE A O 1
ATOM 4565 N N . TYR A 1 574 ? 42.898 -3.481 -43.454 1.00 83.56 574 TYR A N 1
ATOM 4566 C CA . TYR A 1 574 ? 41.709 -3.819 -44.240 1.00 83.56 574 TYR A CA 1
ATOM 4567 C C . TYR A 1 574 ? 40.611 -2.753 -44.117 1.00 83.56 574 TYR A C 1
ATOM 4569 O O . TYR A 1 574 ? 40.283 -2.293 -43.024 1.00 83.56 574 TYR A O 1
ATOM 4577 N N . CYS A 1 575 ? 39.970 -2.423 -45.241 1.00 84.56 575 CYS A N 1
ATOM 4578 C CA . CYS A 1 575 ? 38.808 -1.526 -45.305 1.00 84.56 575 CYS A CA 1
ATOM 4579 C C . CYS A 1 575 ? 37.457 -2.199 -44.986 1.00 84.56 575 CYS A C 1
ATOM 4581 O O . CYS A 1 575 ? 36.398 -1.646 -45.267 1.00 84.56 575 CYS A O 1
ATOM 4583 N N . THR A 1 576 ? 37.483 -3.390 -44.388 1.00 82.94 576 THR A N 1
ATOM 4584 C CA . THR A 1 576 ? 36.298 -4.077 -43.855 1.00 82.94 576 THR A CA 1
ATOM 4585 C C . THR A 1 576 ? 35.972 -3.550 -42.452 1.00 82.94 576 THR A C 1
ATOM 4587 O O . THR A 1 576 ? 36.863 -3.077 -41.745 1.00 82.94 576 THR A O 1
ATOM 4590 N N . SER A 1 577 ? 34.706 -3.630 -42.034 1.00 83.81 577 SER A N 1
ATOM 4591 C CA . SER A 1 577 ? 34.270 -3.229 -40.690 1.00 83.81 577 SER A CA 1
ATOM 4592 C C . SER A 1 577 ? 35.045 -3.970 -39.597 1.00 83.81 577 SER A C 1
ATOM 4594 O O . SER A 1 577 ? 35.097 -5.202 -39.589 1.00 83.81 577 SER A O 1
ATOM 4596 N N . THR A 1 578 ? 35.614 -3.215 -38.664 1.00 85.69 578 THR A N 1
ATOM 4597 C CA . THR A 1 578 ? 36.305 -3.746 -37.480 1.00 85.69 578 THR A CA 1
ATOM 4598 C C . THR A 1 578 ? 35.314 -4.128 -36.380 1.00 85.69 578 THR A C 1
ATOM 4600 O O . THR A 1 578 ? 34.160 -3.700 -36.410 1.00 85.69 578 THR A O 1
ATOM 4603 N N . CYS A 1 579 ? 35.746 -4.915 -35.393 1.00 87.38 579 CYS A N 1
ATOM 4604 C CA . CYS A 1 579 ? 34.896 -5.327 -34.276 1.00 87.38 579 CYS A CA 1
ATOM 4605 C C . CYS A 1 579 ? 35.220 -4.498 -33.030 1.00 87.38 579 CYS A C 1
ATOM 4607 O O . CYS A 1 579 ? 36.354 -4.510 -32.551 1.00 87.38 579 CYS A O 1
ATOM 4609 N N . LEU A 1 580 ? 34.222 -3.815 -32.465 1.00 87.94 580 LEU A N 1
ATOM 4610 C CA . LEU A 1 580 ? 34.294 -3.283 -31.107 1.00 87.94 580 LEU A CA 1
ATOM 4611 C C . LEU A 1 580 ? 33.539 -4.229 -30.172 1.00 87.94 580 LEU A C 1
ATOM 4613 O O . LEU A 1 580 ? 32.310 -4.198 -30.082 1.00 87.94 580 LEU A O 1
ATOM 4617 N N . PHE A 1 581 ? 34.291 -5.074 -29.476 1.00 89.56 581 PHE A N 1
ATOM 4618 C CA . PHE A 1 581 ? 33.777 -5.932 -28.420 1.00 89.56 581 PHE A CA 1
ATOM 4619 C C . PHE A 1 581 ? 33.677 -5.144 -27.111 1.00 89.56 581 PHE A C 1
ATOM 4621 O O . PHE A 1 581 ? 34.576 -4.373 -26.768 1.00 89.56 581 PHE A O 1
ATOM 4628 N N . TYR A 1 582 ? 32.620 -5.365 -26.334 1.00 89.31 582 TYR A N 1
ATOM 4629 C CA . TYR A 1 582 ? 32.546 -4.881 -24.955 1.00 89.31 582 TYR A CA 1
ATOM 4630 C C . TYR A 1 582 ? 31.811 -5.867 -24.052 1.00 89.31 582 TYR A C 1
ATOM 4632 O O . TYR A 1 582 ? 30.856 -6.521 -24.464 1.00 89.31 582 TYR A O 1
ATOM 4640 N N . ARG A 1 583 ? 32.264 -5.982 -22.805 1.00 89.62 583 ARG A N 1
ATOM 4641 C CA . ARG A 1 583 ? 31.700 -6.875 -21.795 1.00 89.62 583 ARG A CA 1
ATOM 4642 C C . ARG A 1 583 ? 31.298 -6.080 -20.561 1.00 89.62 583 ARG A C 1
ATOM 4644 O O . ARG A 1 583 ? 32.141 -5.460 -19.915 1.00 89.62 583 ARG A O 1
ATOM 4651 N N . ASN A 1 584 ? 30.010 -6.136 -20.235 1.00 90.25 584 ASN A N 1
ATOM 4652 C CA . ASN A 1 584 ? 29.413 -5.525 -19.052 1.00 90.25 584 ASN A CA 1
ATOM 4653 C C . ASN A 1 584 ? 29.285 -6.590 -17.959 1.00 90.25 584 ASN A C 1
ATOM 4655 O O . ASN A 1 584 ? 28.524 -7.544 -18.125 1.00 90.25 584 ASN A O 1
ATOM 4659 N N . TYR A 1 585 ? 30.009 -6.444 -16.849 1.00 91.00 585 TYR A N 1
ATOM 4660 C CA . TYR A 1 585 ? 30.051 -7.431 -15.767 1.00 91.00 585 TYR A CA 1
ATOM 4661 C C . TYR A 1 585 ? 29.811 -6.812 -14.388 1.00 91.00 585 TYR A C 1
ATOM 4663 O O . TYR A 1 585 ? 30.126 -5.651 -14.138 1.00 91.00 585 TYR A O 1
ATOM 4671 N N . ALA A 1 586 ? 29.232 -7.601 -13.486 1.00 90.56 586 ALA A N 1
ATOM 4672 C CA . ALA A 1 586 ? 28.929 -7.224 -12.114 1.00 90.56 586 ALA A CA 1
ATOM 4673 C C . ALA A 1 586 ? 29.963 -7.827 -11.157 1.00 90.56 586 ALA A C 1
ATOM 4675 O O . ALA A 1 586 ? 30.044 -9.047 -11.0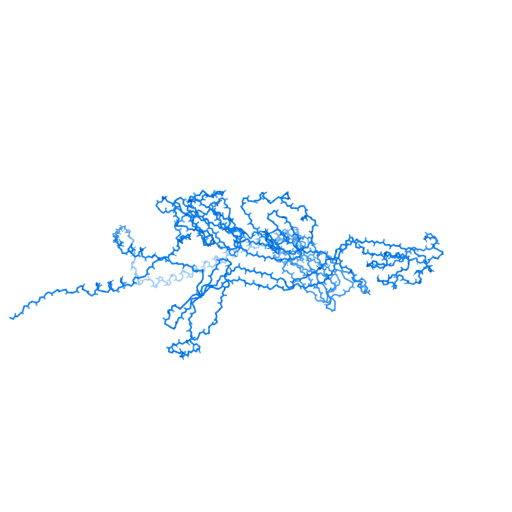14 1.00 90.56 586 ALA A O 1
ATOM 4676 N N . MET A 1 587 ? 30.720 -6.977 -10.464 1.00 91.31 587 MET A N 1
ATOM 4677 C CA . MET A 1 587 ? 31.680 -7.395 -9.441 1.00 91.31 587 MET A CA 1
ATOM 4678 C C . MET A 1 587 ? 31.104 -7.136 -8.038 1.00 91.31 587 MET A C 1
ATOM 4680 O O . MET A 1 587 ? 30.586 -6.039 -7.793 1.00 91.31 587 MET A O 1
ATOM 4684 N N . PRO A 1 588 ? 31.160 -8.104 -7.103 1.00 90.12 588 PRO A N 1
ATOM 4685 C CA . PRO A 1 588 ? 30.606 -7.934 -5.763 1.00 90.12 588 PRO A CA 1
ATOM 4686 C C . PRO A 1 588 ? 31.392 -6.894 -4.954 1.00 90.12 588 PRO A C 1
ATOM 4688 O O . PRO A 1 588 ? 32.618 -6.929 -4.902 1.00 90.12 588 PRO A O 1
ATOM 4691 N N . THR A 1 589 ? 30.681 -5.998 -4.268 1.00 89.06 589 THR A N 1
ATOM 4692 C CA . THR A 1 589 ? 31.264 -5.024 -3.325 1.00 89.06 589 THR A CA 1
ATOM 4693 C C . THR A 1 589 ? 31.177 -5.476 -1.869 1.00 89.06 589 THR A C 1
ATOM 4695 O O . THR A 1 589 ? 31.704 -4.806 -0.987 1.00 89.06 589 THR A O 1
ATOM 4698 N N . SER A 1 590 ? 30.484 -6.585 -1.602 1.00 84.56 590 SER A N 1
ATOM 4699 C CA . SER A 1 590 ? 30.284 -7.151 -0.269 1.00 84.56 590 SER A CA 1
ATOM 4700 C C . SER A 1 590 ? 30.303 -8.683 -0.336 1.00 84.56 590 SER A C 1
ATOM 4702 O O . SER A 1 590 ? 29.748 -9.253 -1.282 1.00 84.56 590 SER A O 1
ATOM 4704 N N . PRO A 1 591 ? 30.882 -9.380 0.661 1.00 85.50 591 PRO A N 1
ATOM 4705 C CA . PRO A 1 591 ? 30.772 -10.834 0.773 1.00 85.50 591 PRO A CA 1
ATOM 4706 C C . PRO A 1 591 ? 29.376 -11.287 1.236 1.00 85.50 591 PRO A C 1
ATOM 4708 O O . PRO A 1 591 ? 29.059 -12.472 1.148 1.00 85.50 591 PRO A O 1
ATOM 4711 N N . LYS A 1 592 ? 28.532 -10.373 1.739 1.00 78.00 592 LYS A N 1
ATOM 4712 C CA . LYS A 1 592 ? 27.213 -10.707 2.289 1.00 78.00 592 LYS A CA 1
ATOM 4713 C C . LYS A 1 592 ? 26.214 -11.041 1.180 1.00 78.00 592 LYS A C 1
ATOM 4715 O O . LYS A 1 592 ? 25.975 -10.237 0.283 1.00 78.00 592 LYS A O 1
ATOM 4720 N N . ILE A 1 593 ? 25.599 -12.217 1.288 1.00 83.12 593 ILE A N 1
ATOM 4721 C CA . ILE A 1 593 ? 24.530 -12.684 0.400 1.00 83.12 593 ILE A CA 1
ATOM 4722 C C . ILE A 1 593 ? 23.177 -12.428 1.073 1.00 83.12 593 ILE A C 1
ATOM 4724 O O . ILE A 1 593 ? 22.980 -12.749 2.245 1.00 83.12 593 ILE A O 1
ATOM 4728 N N . TYR A 1 594 ? 22.240 -11.861 0.320 1.00 79.06 594 TYR A N 1
ATOM 4729 C CA . TYR A 1 594 ? 20.854 -11.637 0.711 1.00 79.06 594 TYR A CA 1
ATOM 4730 C C . TYR A 1 594 ? 19.943 -12.655 0.020 1.00 79.06 594 TYR A C 1
ATOM 4732 O O . TYR A 1 594 ? 20.090 -12.936 -1.170 1.00 79.06 594 TYR A O 1
ATOM 4740 N N . ARG A 1 595 ? 18.964 -13.174 0.763 1.00 85.94 595 ARG A N 1
ATOM 4741 C CA . ARG A 1 595 ? 17.880 -14.013 0.241 1.00 85.94 595 ARG A CA 1
ATOM 4742 C C . ARG A 1 595 ? 16.659 -13.133 -0.014 1.00 85.94 595 ARG A C 1
ATOM 4744 O O . ARG A 1 595 ? 16.166 -12.506 0.919 1.00 85.94 595 ARG A O 1
ATOM 4751 N N . ILE A 1 596 ? 16.174 -13.100 -1.251 1.00 77.81 596 ILE A N 1
ATOM 4752 C CA . ILE A 1 596 ? 14.907 -12.461 -1.612 1.00 77.81 596 ILE A CA 1
ATOM 4753 C C . ILE A 1 596 ? 13.815 -13.529 -1.561 1.00 77.81 596 ILE A C 1
ATOM 4755 O O . ILE A 1 596 ? 13.953 -14.606 -2.143 1.00 77.81 596 ILE A O 1
ATOM 4759 N N . PHE A 1 597 ? 12.737 -13.245 -0.836 1.00 79.75 597 PHE A N 1
ATOM 4760 C CA . PHE A 1 597 ? 11.602 -14.146 -0.673 1.00 79.75 597 PHE A CA 1
ATOM 4761 C C . PHE A 1 597 ? 10.280 -13.380 -0.764 1.00 79.75 597 PHE A C 1
ATOM 4763 O O . PHE A 1 597 ? 10.217 -12.187 -0.464 1.00 79.75 597 PHE A O 1
ATOM 4770 N N . SER A 1 598 ? 9.227 -14.081 -1.168 1.00 68.56 598 SER A N 1
ATOM 4771 C CA . SER A 1 598 ? 7.847 -13.608 -1.181 1.00 68.56 598 SER A CA 1
ATOM 4772 C C . SER A 1 598 ? 7.025 -14.293 -0.080 1.00 68.56 598 SER A C 1
ATOM 4774 O O . SER A 1 598 ? 7.433 -15.309 0.489 1.00 68.56 598 SER A O 1
ATOM 4776 N N . CYS A 1 599 ? 5.859 -13.727 0.231 1.00 74.12 599 CYS A N 1
ATOM 4777 C CA . CYS A 1 599 ? 4.883 -14.279 1.174 1.00 74.12 599 CYS A CA 1
ATOM 4778 C C . CYS A 1 599 ? 3.568 -14.577 0.428 1.00 74.12 599 CYS A C 1
ATOM 4780 O O . CYS A 1 599 ? 2.621 -13.797 0.562 1.00 74.12 599 CYS A O 1
ATOM 4782 N N . PRO A 1 600 ? 3.498 -15.640 -0.402 1.00 64.81 600 PRO A N 1
ATOM 4783 C CA . PRO A 1 600 ? 2.307 -15.955 -1.196 1.00 64.81 600 PRO A CA 1
ATOM 4784 C C . PRO A 1 600 ? 1.081 -16.275 -0.332 1.00 64.81 600 PRO A C 1
ATOM 4786 O O . PRO A 1 600 ? -0.046 -16.030 -0.754 1.00 64.81 600 PRO A O 1
ATOM 4789 N N . THR A 1 601 ? 1.284 -16.796 0.883 1.00 68.31 601 THR A N 1
ATOM 4790 C CA . THR A 1 601 ? 0.211 -17.076 1.841 1.00 68.31 601 THR A CA 1
ATOM 4791 C C . THR A 1 601 ? 0.571 -16.590 3.245 1.00 68.31 601 THR A C 1
ATOM 4793 O O . THR A 1 601 ? 1.719 -16.667 3.692 1.00 68.31 601 THR A O 1
ATOM 4796 N N . TRP A 1 602 ? -0.445 -16.095 3.951 1.00 73.25 602 TRP A N 1
ATOM 4797 C CA . TRP A 1 602 ? -0.366 -15.667 5.345 1.00 73.25 602 TRP A CA 1
ATOM 4798 C C . TRP A 1 602 ? -1.321 -16.526 6.169 1.00 73.25 602 TRP A C 1
ATOM 4800 O O . TRP A 1 602 ? -2.532 -16.470 5.965 1.00 73.25 602 TRP A O 1
ATOM 4810 N N . SER A 1 603 ? -0.788 -17.324 7.093 1.00 74.88 603 SER A N 1
ATOM 4811 C CA . SER A 1 603 ? -1.601 -18.085 8.047 1.00 74.88 603 SER A CA 1
ATOM 4812 C C . SER A 1 603 ? -1.878 -17.240 9.288 1.00 74.88 603 SER A C 1
ATOM 4814 O O . SER A 1 603 ? -0.947 -16.690 9.874 1.00 74.88 603 SER A O 1
ATOM 4816 N N . ILE A 1 604 ? -3.147 -17.144 9.687 1.00 76.88 604 ILE A N 1
ATOM 4817 C CA . ILE A 1 604 ? -3.556 -16.491 10.935 1.00 76.88 604 ILE A CA 1
ATOM 4818 C C . ILE A 1 604 ? -3.477 -17.528 12.056 1.00 76.88 604 ILE A C 1
ATOM 4820 O O . ILE A 1 604 ? -4.127 -18.568 11.976 1.00 76.88 604 ILE A O 1
ATOM 4824 N N . GLN A 1 605 ? -2.693 -17.235 13.089 1.00 81.12 605 GLN A N 1
ATOM 4825 C CA . GLN A 1 605 ? -2.625 -18.000 14.331 1.00 81.12 605 GLN A CA 1
ATOM 4826 C C . GLN A 1 605 ? -3.270 -17.175 15.445 1.00 81.12 605 GLN A C 1
ATOM 4828 O O . GLN A 1 605 ? -3.040 -15.970 15.543 1.00 81.12 605 GLN A O 1
ATOM 4833 N N . ALA A 1 606 ? -4.110 -17.821 16.247 1.00 80.81 606 ALA A N 1
ATOM 4834 C CA . ALA A 1 606 ? -4.839 -17.217 17.352 1.00 80.81 606 ALA A CA 1
ATOM 4835 C C . ALA A 1 606 ? -4.520 -18.008 18.621 1.00 80.81 606 ALA A C 1
ATOM 4837 O O . ALA A 1 606 ? -4.752 -19.214 18.667 1.00 80.81 606 ALA A O 1
ATOM 4838 N N . GLU A 1 607 ? -3.979 -17.330 19.628 1.00 82.38 607 GLU A N 1
ATOM 4839 C CA . GLU A 1 607 ? -3.594 -17.917 20.910 1.00 82.38 607 GLU A CA 1
ATOM 4840 C C . GLU A 1 607 ? -4.425 -17.293 22.027 1.00 82.38 607 GLU A C 1
ATOM 4842 O O . GLU A 1 607 ? -4.700 -16.089 22.043 1.00 82.38 607 GLU A O 1
ATOM 4847 N N . GLY A 1 608 ? -4.871 -18.133 22.953 1.00 82.44 608 GLY A N 1
ATOM 4848 C CA . GLY A 1 608 ? -5.799 -17.748 24.000 1.00 82.44 608 GLY A CA 1
ATOM 4849 C C . GLY A 1 608 ? -5.897 -18.801 25.091 1.00 82.44 608 GLY A C 1
ATOM 4850 O O . GLY A 1 608 ? -5.477 -19.944 24.917 1.00 82.44 608 GLY A O 1
ATOM 4851 N N . ILE A 1 609 ? -6.480 -18.397 26.214 1.00 82.94 609 ILE A N 1
ATOM 4852 C CA . ILE A 1 609 ? -6.703 -19.249 27.379 1.00 82.94 609 ILE A CA 1
ATOM 4853 C C . ILE A 1 609 ? -8.185 -19.611 27.438 1.00 82.94 609 ILE A C 1
ATOM 4855 O O . ILE A 1 609 ? -9.047 -18.741 27.296 1.00 82.94 609 ILE A O 1
ATOM 4859 N N . ALA A 1 610 ? -8.468 -20.892 27.671 1.00 81.88 610 ALA A N 1
ATOM 4860 C CA . ALA A 1 610 ? -9.785 -21.375 28.059 1.00 81.88 610 ALA A CA 1
ATOM 4861 C C . ALA A 1 610 ? -9.765 -21.731 29.552 1.00 81.88 610 ALA A C 1
ATOM 4863 O O . ALA A 1 610 ? -8.955 -22.553 29.981 1.00 81.88 610 ALA A O 1
ATOM 4864 N N . THR A 1 611 ? -10.639 -21.109 30.336 1.00 82.38 611 THR A N 1
ATOM 4865 C CA . THR A 1 611 ? -10.939 -21.482 31.725 1.00 82.38 611 THR A CA 1
ATOM 4866 C C . THR A 1 611 ? -12.281 -22.212 31.772 1.00 82.38 611 THR A C 1
ATOM 4868 O O . THR A 1 611 ? -13.152 -21.953 30.941 1.00 82.38 611 THR A O 1
ATOM 4871 N N . ILE A 1 612 ? -12.429 -23.159 32.702 1.00 74.94 612 ILE A N 1
ATOM 4872 C CA . ILE A 1 612 ? -13.596 -24.047 32.868 1.00 74.94 612 ILE A CA 1
ATOM 4873 C C . ILE A 1 612 ? -14.117 -23.905 34.300 1.00 74.94 612 ILE A C 1
ATOM 4875 O O . ILE A 1 612 ? -13.247 -23.808 35.196 1.00 74.94 612 ILE A O 1
#

Organism: Teladorsagia circumcincta (NCBI:txid45464)

Sequence (612 aa):
MLTRSKTKNASLLFLAIVAVIVSGCNASDAAINTKCPTSISIVKKIIYADQCMEKGIAVASITGENNDKQRLCWFPIQCPSGHINIPIPLPPNTGYCGSRCSCPKWTRTCSFYNGRHKETSHSNNVLPSLFNYKPPQIELYDGTKIIVPELHITKKDFFNKDDYYCFSYDGRLISNPIPVGTEKSGSPAFCRHHKCAAPTIKSVFCVYYSPVTTFDLMNSSIIVRAWGTIPKEYFSHKDDVQSSESSYLFPICKKGGITVKTTTMLDILEAYSSTTCIYIKSYETDTLVLFPTSIVIFEYEVFINGWINGEKILSSTLTCPGQPICETLQCYICWKKVYNIQCWTTLEMAASLIIFVASMLLLHFCTPIFRLLYWIGRKLIHTLHSTIRRIFFKYKRITGRTQSYQVERPSYQLKKRKKKIHGIIATIACLITTAQCCSNIVTLQGETSHCTMENNEERCTYNQVTQLLLQPIGQEACLVLKNKENRIMGTVAIRLEQISHICRQKTEYFTRDHKFFTESRHQCYNTESCKGNTCSSLKPEMKLNDFSTISNSNPGYTYCVPSCGCFWCNWCFYCTSTCLFYRNYAMPTSPKIYRIFSCPTWSIQAEGIATI

Secondary structure (DSSP, 8-state):
-----------HHHHHHHTTS-------------BPP--TTS-EEEEEE--SSSEEEEEEEEE-TTSS-EEEEEEEEE-TTSEE---SSPPTT--SEESPPPPPTT-S------SSTTTT-SGGGS-GGGGG--SSEEE-TTS-EEE-SS--EEEES-SSTT--EEEETTSPEEPSSPPTT--EEE-HHHHTTS------TT-EEEE--SPEEEEEETTEEEE-SEEEPPP------------------EEEEETTEEEEE-SS-EEEEEEEETTEEEEEEEEPTT-EEEPPHHHHTS-EEEEEEEEETTEEEEEEEEEE----HHHH---SS-HHHHT-GGG--HHHHHHHHHHHHHHHHHHHHHHHHHHHHHHHHHHHHHHHHHHHHHHHHHHTTSS-----------------------SSSSSGGG--------SEEEEEEPPPSEEEEETTEEEEE---------PPTT-EEEEEEE-TTS-EEEEEEEEEEEEEEEEEEEEEEEEEEEEEEEEEEEE-TTBTTB-SSHHHH--TTPPPTTS-HHHHHSSEEEEEEE---STTTTT-SS-SPPEEEEEEEEEEEEEEEEEEEEEEEEEEEEEEEEE-

Radius of gyration: 44.97 Å; chains: 1; bounding box: 138×86×110 Å

Foldseek 3Di:
DDDDDDDDDPDVVVVVVPVVPPPDDDFAAADPQLADDPDPPWDWQFQDWDWQAQKTKTKTWTADPVRDDTAIGMYIDGANQAIQHAPPRHDPPDDRGDHRDDDDPQDPAFADDDDDCLVCLDPVVDDPVQVPDDAFWFAASNRDIGHDQDFWKWKFFDDDLPQKWKAARVGHTDDPPDDPPAAEAEDPVNVVRDPHDDDDNSHIYMDDDGIFMWGDDPPDTHTTGDGDHGDDDDDDPPPPPPDDPDWDWDWDADQQGIFIATPDWFQWKWKDWDPDIDIDGRDDHRDGDGDDLVAQQAWTKIWMWTHDPNDTPDTDIDIDGRDHSLSNDPDPDDPSVVVPVVNDDPVRVVVVVVVVVVVVVVVVVCVVVVVVVVVVVVVVVVVVCVVVVVVVVVVPPPDDDDDDDDDDDDDDDDDDDDDDDDDPVVPVPPPDGHDDDAPEEDEDEFDFPDWDQDPND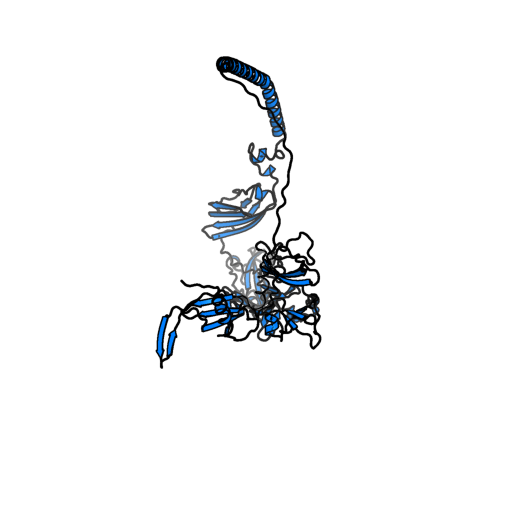IDTDGDDDDDDDDDPAPHKYWYFYAYPVRDTPDIKIKHWRIKIWDFPKDWDDKDAAWDKDKDKDWFADPPQQRYDPSQVVDFQLDDGPRDDPVLNVFDWGKHKDFAAHDCVPVHRPGRDTIIIMMIMGIDGPDPDMRTDIDRPDIDMDIDIDIDD

InterPro domains:
  IPR009878 Phlebovirus glycoprotein G2, fusion domain [PF07245] (438-606)

pLDDT: mean 70.25, std 17.22, range [25.61, 92.69]